Protein AF-0000000083319914 (afdb_homodimer)

Secondary structure (DSSP, 8-state):
---EES-TT--TT---SSGGGS-EEEEEPPSSSSEEEEEEE--STTTS--GGGTHHHHHHHHHTT-EEEEEE---TTS-TTHHHHHHHHHHHHHHHTHHHHTEEEEEEEEEEEHHHHHHHHHHHHS-----TT-SSGGGGS----SEEEEES-----STTS--HHHHHHHH-TT--HHHHHHT-GGGS--TTSPPEEEEEETT-SSS-THHHHHHHHHHHHTT--EEEEEESS--S--TT-TT-TTGGGHHHHHHHHHHHTTS--/---EES-TT--TT---SSGGGS-EEEEEPPSSSSEEEEEEE--STTTS--GGGTHHHHHHHHHTT-EEEEEE---TTS-TTHHHHHHHHHHHHHHHTHHHHTEEEEEEEEEEEHHHHHHHHHHHHS-----TT-SSGGGGS----SEEEEES-----STTS--HHHHHHHH-TT--HHHHHHT-GGGG--TTSPPEEEEEETT-SSS-THHHHHHHHHHHHTT--EEEEEESS--S--TT-TT-TTGGGHHHHHHHHHHHTTS--

Radius of gyration: 25.41 Å; Cα contacts (8 Å, |Δi|>4): 1298; chains: 2; bounding box: 35×79×60 Å

InterPro domains:
  IPR029058 Alpha/Beta hydrolase fold [G3DSA:3.40.50.1820] (18-264)
  IPR029058 Alpha/Beta hydrolase fold [SSF53474] (29-259)
  IPR049492 BD-FAE-like domain [PF20434] (36-219)
  IPR050300 GDXG lipolytic enzyme [PTHR48081] (29-259)

Foldseek 3Di:
DDWAFLCPPFDPPQPDDDPLSTKTWDKDAADAAAAAEEEFFADDLLAAGDPLQFPVVQVLCVVQVYMYIYISFHGPVDAPPRRLVSLLSVLLVCLVCVRVRRHNNLRYAYEYFALGLLSRLCLLQVWDQFDCPDPPSSRNHTSHHQEYERELYQQACDPDQHLVSSNCRHQNPPRDPVVRRVSNSLVRDALSRHEYEYEEECPAPRGHCVRVVSNVVSCVVRVHHYHYYYHHDDYGDCNCVVVPPGRNCSSVVVSVVCVVSVNGD/DDWAFLDPPFAPPQPDDDPLSTKTWDKDAEDAAAAAEEEFFADDLLAAGDPLQFPVVQVLCVVQRYMYIYISFHGPVDAPPRRLVSLLSVLLVCLVCVRVRRHNNLRYAYEYFALGLLSRLCLLQVWDQFDCPDPPSSRNHTSHHQEYERELYQQACDPDQHLVSSNCRHQNPPRDPVVRRVSNSLVRDALSRHEYEYEEECPAPRGHCVRVVSNVVSCVVRVHHYHYYYHHDDYGDCNCVVVPPGRNCSSVVVSVVCVVSVNGD

Sequence (530 aa):
MNPVILWPEGAPNAAGTTEEDVPAIFPYLVSGENKAAVIVCPGGGYEFRADHEGEPIALWLNTLGISAFVIRYRVAPYRYPSALSDVQRAVRTVRERAAEFGVDPGRVGVLGFSAGGHLASTAGTLFDAGTPDAEDPIERQSSRPDLLMLCYPVITLSGPYTHDGSRIALLGADAAEAEIQALCSERNVTPETPPTFLWHTSEDGLVPVENSLLFASALGRSGVPFDLHVYALGGHGMGMAEGDEHVRNWTGQGASWLRLNGFADMNPVILWPEGAPNAAGTTEEDVPAIFPYLVSGENKAAVIVCPGGGYEFRADHEGEPIALWLNTLGISAFVIRYRVAPYRYPSALSDVQRAVRTVRERAAEFGVDPGRVGVLGFSAGGHLASTAGTLFDAGTPDAEDPIERQSSRPDLLMLCYPVITLSGPYTHDGSRIALLGADAAEAEIQALCSERNVTPETPPTFLWHTSEDGLVPVENSLLFASALGRSGVPFDLHVYALGGHGMGMAEGDEHVRNWTGQGASWLRLNGFAD

Solvent-accessible surface area (backbone atoms only — not comparable to full-atom values): 25959 Å² total; per-residue (Å²): 126,77,64,47,64,72,40,84,90,58,43,86,87,47,86,58,83,50,73,76,32,50,39,29,32,37,68,42,72,43,90,63,69,62,25,20,33,32,38,30,30,26,16,44,37,35,57,50,69,35,63,70,41,23,60,61,50,33,54,53,39,36,76,48,54,15,20,18,26,36,45,46,56,44,34,41,88,49,37,76,59,47,36,53,53,39,52,32,46,47,46,8,44,50,39,67,44,8,76,81,59,20,31,29,60,84,36,37,27,31,31,10,27,30,39,15,8,29,44,34,47,36,37,40,44,69,49,51,69,44,38,83,85,43,89,53,67,41,51,32,37,44,27,54,40,56,28,38,36,31,37,48,25,39,31,41,52,47,84,94,51,34,40,60,63,33,40,30,36,35,60,38,86,79,50,52,67,68,62,37,56,72,59,16,35,45,77,46,55,44,64,80,28,41,43,33,39,36,37,38,25,54,51,12,82,68,49,36,40,60,22,53,51,46,36,52,50,32,31,52,77,37,71,25,49,33,33,38,41,33,30,35,63,50,64,67,87,53,65,70,26,80,90,36,85,66,55,30,49,54,58,60,55,48,51,47,51,35,32,75,71,69,42,30,127,127,77,63,45,64,71,41,85,90,58,42,86,86,46,87,58,82,49,72,76,31,50,38,29,32,37,68,42,73,42,91,62,70,62,25,21,34,34,38,30,29,27,16,43,36,34,58,50,68,36,64,70,40,25,60,62,50,33,54,54,40,36,76,48,56,16,22,18,26,37,45,47,57,44,33,41,88,49,37,76,60,48,37,53,52,41,52,32,46,47,48,8,44,50,38,68,44,6,76,83,60,19,31,28,61,83,36,37,27,31,29,11,26,30,37,15,7,29,46,34,47,36,34,38,44,69,51,51,69,44,38,82,85,43,87,53,68,42,50,31,37,43,26,54,38,56,28,39,34,30,37,46,25,39,29,40,52,47,82,94,53,35,40,62,65,33,39,31,34,36,60,38,88,80,51,51,69,70,62,39,57,72,58,17,35,45,76,44,56,43,65,81,27,40,42,32,38,36,37,39,25,55,51,13,81,67,47,36,40,62,22,55,53,47,36,51,51,32,31,50,77,37,73,26,50,32,32,37,39,33,29,36,63,50,65,68,85,52,64,70,27,79,91,36,86,66,56,30,49,54,58,58,53,49,51,48,51,36,32,75,71,68,45,30,127

Structure (mmCIF, N/CA/C/O backbone):
data_AF-0000000083319914-model_v1
#
loop_
_entity.id
_entity.type
_entity.pdbx_description
1 polymer 'Alpha/beta hydrolase'
#
loop_
_atom_site.group_PDB
_atom_site.id
_atom_site.type_symbol
_atom_site.label_atom_id
_atom_site.label_alt_id
_atom_site.label_comp_id
_atom_site.label_asym_id
_atom_site.label_entity_id
_atom_site.label_seq_id
_atom_site.pdbx_PDB_ins_code
_atom_site.Cartn_x
_atom_site.Cartn_y
_atom_site.Cartn_z
_atom_site.occupancy
_atom_site.B_iso_or_equiv
_atom_site.auth_seq_id
_atom_site.auth_comp_id
_atom_site.auth_asym_id
_atom_site.auth_atom_id
_atom_site.pdbx_PDB_model_num
ATOM 1 N N . MET A 1 1 ? 10.562 34.281 -0.736 1 67.25 1 MET A N 1
ATOM 2 C CA . MET A 1 1 ? 9.148 34.25 -0.374 1 67.25 1 MET A CA 1
ATOM 3 C C . MET A 1 1 ? 8.953 34.688 1.073 1 67.25 1 MET A C 1
ATOM 5 O O . MET A 1 1 ? 9.711 34.281 1.957 1 67.25 1 MET A O 1
ATOM 9 N N . ASN A 1 2 ? 8.109 35.625 1.367 1 90.19 2 ASN A N 1
ATOM 10 C CA . ASN A 1 2 ? 7.918 36.125 2.723 1 90.19 2 ASN A CA 1
ATOM 11 C C . ASN A 1 2 ? 7.105 35.156 3.576 1 90.19 2 ASN A C 1
ATOM 13 O O . ASN A 1 2 ? 6.02 34.75 3.18 1 90.19 2 ASN A O 1
ATOM 17 N N . PRO A 1 3 ? 7.664 34.75 4.699 1 96.94 3 PRO A N 1
ATOM 18 C CA . PRO A 1 3 ? 6.949 33.781 5.559 1 96.94 3 PRO A CA 1
ATOM 19 C C . PRO A 1 3 ? 5.742 34.406 6.25 1 96.94 3 PRO A C 1
ATOM 21 O O . PRO A 1 3 ? 5.703 35.625 6.453 1 96.94 3 PRO A O 1
ATOM 24 N N . VAL A 1 4 ? 4.723 33.688 6.496 1 98.38 4 VAL A N 1
ATOM 25 C CA . VAL A 1 4 ? 3.619 34.031 7.383 1 98.38 4 VAL A CA 1
ATOM 26 C C . VAL A 1 4 ? 3.922 33.531 8.797 1 98.38 4 VAL A C 1
ATOM 28 O O . VAL A 1 4 ? 3.973 32.344 9.047 1 98.38 4 VAL A O 1
ATOM 31 N N . ILE A 1 5 ? 4.113 34.5 9.672 1 98.44 5 ILE A N 1
ATOM 32 C CA . ILE A 1 5 ? 4.387 34.156 11.062 1 98.44 5 ILE A CA 1
ATOM 33 C C . ILE A 1 5 ? 3.111 33.656 11.734 1 98.44 5 ILE A C 1
ATOM 35 O O . ILE A 1 5 ? 2.07 34.312 11.672 1 98.44 5 ILE A O 1
ATOM 39 N N . LEU A 1 6 ? 3.158 32.531 12.398 1 98.56 6 LEU A N 1
ATOM 40 C CA . LEU A 1 6 ? 1.955 31.891 12.914 1 98.56 6 LEU A CA 1
ATOM 41 C C . LEU A 1 6 ? 1.467 32.594 14.188 1 98.56 6 LEU A C 1
ATOM 43 O O . LEU A 1 6 ? 0.26 32.688 14.422 1 98.56 6 LEU A O 1
ATOM 47 N N . TRP A 1 7 ? 2.414 33.062 15.016 1 98.06 7 TRP A N 1
ATOM 48 C CA . TRP A 1 7 ? 2.123 33.844 16.203 1 98.06 7 TRP A CA 1
ATOM 49 C C . TRP A 1 7 ? 2.951 35.125 16.219 1 98.06 7 TRP A C 1
ATOM 51 O O . TRP A 1 7 ? 4.012 35.188 16.859 1 98.06 7 TRP A O 1
ATOM 61 N N . PRO A 1 8 ? 2.443 36.156 15.586 1 95.44 8 PRO A N 1
ATOM 62 C CA . PRO A 1 8 ? 3.197 37.406 15.523 1 95.44 8 PRO A CA 1
ATOM 63 C C . PRO A 1 8 ? 3.502 37.969 16.906 1 95.44 8 PRO A C 1
ATOM 65 O O . PRO A 1 8 ? 4.48 38.688 17.078 1 95.44 8 PRO A O 1
ATOM 68 N N . GLU A 1 9 ? 2.676 37.625 17.922 1 94.06 9 GLU A N 1
ATOM 69 C CA . GLU A 1 9 ? 2.854 38.156 19.266 1 94.06 9 GLU A CA 1
ATOM 70 C C . GLU A 1 9 ? 3.721 37.219 20.109 1 94.06 9 GLU A C 1
ATOM 72 O O . GLU A 1 9 ? 3.959 37.5 21.297 1 94.06 9 GLU A O 1
ATOM 77 N N . GLY A 1 10 ? 4.176 36.156 19.516 1 95.94 10 GLY A N 1
ATOM 78 C CA . GLY A 1 10 ? 4.949 35.156 20.25 1 95.94 10 GLY A CA 1
ATOM 79 C C . GLY A 1 10 ? 4.219 33.844 20.391 1 95.94 10 GLY A C 1
ATOM 80 O O . GLY A 1 10 ? 3.07 33.812 20.844 1 95.94 10 GLY A O 1
ATOM 81 N N . ALA A 1 11 ? 4.895 32.781 20.031 1 96.88 11 ALA A N 1
ATOM 82 C CA . ALA A 1 11 ? 4.285 31.469 20.078 1 96.88 11 ALA A CA 1
ATOM 83 C C . ALA A 1 11 ? 4.203 30.953 21.516 1 96.88 11 ALA A C 1
ATOM 85 O O . ALA A 1 11 ? 5.055 31.266 22.344 1 96.88 11 ALA A O 1
ATOM 86 N N . PRO A 1 12 ? 3.137 30.125 21.766 1 95.5 12 PRO A N 1
ATOM 87 C CA . PRO A 1 12 ? 3.088 29.484 23.078 1 95.5 12 PRO A CA 1
ATOM 88 C C . PRO A 1 12 ? 4.348 28.688 23.391 1 95.5 12 PRO A C 1
ATOM 90 O O . PRO A 1 12 ? 4.832 27.922 22.547 1 95.5 12 PRO A O 1
ATOM 93 N N . ASN A 1 13 ? 5.008 28.844 24.531 1 93.88 13 ASN A N 1
ATOM 94 C CA . ASN A 1 13 ? 6.156 28.094 25.031 1 93.88 13 ASN A CA 1
ATOM 95 C C . ASN A 1 13 ? 7.438 28.484 24.312 1 93.88 13 ASN A C 1
ATOM 97 O O . ASN A 1 13 ? 8.422 27.75 24.328 1 93.88 13 ASN A O 1
ATOM 101 N N . ALA A 1 14 ? 7.367 29.594 23.594 1 96.19 14 ALA A N 1
ATOM 102 C CA . ALA A 1 14 ? 8.578 30.016 22.906 1 96.19 14 ALA A CA 1
ATOM 103 C C . ALA A 1 14 ? 9.711 30.266 23.906 1 96.19 14 ALA A C 1
ATOM 105 O O . ALA A 1 14 ? 9.516 30.922 24.922 1 96.19 14 ALA A O 1
ATOM 106 N N . ALA A 1 15 ? 10.875 29.766 23.609 1 95.69 15 ALA A N 1
ATOM 107 C CA . ALA A 1 15 ? 12.023 29.859 24.5 1 95.69 15 ALA A CA 1
ATOM 108 C C . ALA A 1 15 ? 12.922 31.031 24.109 1 95.69 15 ALA A C 1
ATOM 110 O O . ALA A 1 15 ? 13.906 31.312 24.797 1 95.69 15 ALA A O 1
ATOM 111 N N . GLY A 1 16 ? 12.641 31.703 23.016 1 95.75 16 GLY A N 1
ATOM 112 C CA . GLY A 1 16 ? 13.43 32.812 22.5 1 95.75 16 GLY A CA 1
ATOM 113 C C . GLY A 1 16 ? 12.773 33.5 21.312 1 95.75 16 GLY A C 1
ATOM 114 O O . GLY A 1 16 ? 11.547 33.5 21.188 1 95.75 16 GLY A O 1
ATOM 115 N N . THR A 1 17 ? 13.672 34.219 20.547 1 93.81 17 THR A N 1
ATOM 116 C CA . THR A 1 17 ? 13.125 35.031 19.469 1 93.81 17 THR A CA 1
ATOM 117 C C . THR A 1 17 ? 13.828 34.719 18.141 1 93.81 17 THR A C 1
ATOM 119 O O . THR A 1 17 ? 13.617 35.375 17.141 1 93.81 17 THR A O 1
ATOM 122 N N . THR A 1 18 ? 14.656 33.719 18.188 1 95.5 18 THR A N 1
ATOM 123 C CA . THR A 1 18 ? 15.312 33.312 16.953 1 95.5 18 THR A CA 1
ATOM 124 C C . THR A 1 18 ? 14.297 32.688 15.977 1 95.5 18 THR A C 1
ATOM 126 O O . THR A 1 18 ? 13.148 32.438 16.344 1 95.5 18 THR A O 1
ATOM 129 N N . GLU A 1 19 ? 14.734 32.469 14.797 1 94.62 19 GLU A N 1
ATOM 130 C CA . GLU A 1 19 ? 13.859 31.859 13.797 1 94.62 19 GLU A CA 1
ATOM 131 C C . GLU A 1 19 ? 13.289 30.531 14.289 1 94.62 19 GLU A C 1
ATOM 133 O O . GLU A 1 19 ? 12.148 30.188 13.984 1 94.62 19 GLU A O 1
ATOM 138 N N . GLU A 1 20 ? 14.109 29.766 15.039 1 95.81 20 GLU A N 1
ATOM 139 C CA . GLU A 1 20 ? 13.703 28.453 15.531 1 95.81 20 GLU A CA 1
ATOM 140 C C . GLU A 1 20 ? 12.625 28.562 16.609 1 95.81 20 GLU A C 1
ATOM 142 O O . GLU A 1 20 ? 11.984 27.578 16.953 1 95.81 20 GLU A O 1
ATOM 147 N N . ASP A 1 21 ? 12.461 29.797 17.125 1 97.62 21 ASP A N 1
ATOM 148 C CA . ASP A 1 21 ? 11.461 30.047 18.156 1 97.62 21 ASP A CA 1
ATOM 149 C C . ASP A 1 21 ? 10.18 30.609 17.562 1 97.62 21 ASP A C 1
ATOM 151 O O . ASP A 1 21 ? 9.18 30.797 18.266 1 97.62 21 ASP A O 1
ATOM 155 N N . VAL A 1 22 ? 10.219 30.906 16.281 1 98 22 VAL A N 1
ATOM 156 C CA . VAL A 1 22 ? 9.133 31.609 15.609 1 98 22 VAL A CA 1
ATOM 157 C C . VAL A 1 22 ? 8.57 30.734 14.484 1 98 22 VAL A C 1
ATOM 159 O O . VAL A 1 22 ? 9.008 30.828 13.336 1 98 22 VAL A O 1
ATOM 162 N N . PRO A 1 23 ? 7.578 29.859 14.805 1 98.62 23 PRO A N 1
ATOM 163 C CA . PRO A 1 23 ? 6.98 29.031 13.75 1 98.62 23 PRO A CA 1
ATOM 164 C C . PRO A 1 23 ? 6.309 29.859 12.664 1 98.62 23 PRO A C 1
ATOM 166 O O . PRO A 1 23 ? 5.719 30.906 12.945 1 98.62 23 PRO A O 1
ATOM 169 N N . ALA A 1 24 ? 6.441 29.438 11.453 1 98.81 24 ALA A N 1
ATOM 170 C CA . ALA A 1 24 ? 5.961 30.172 10.289 1 98.81 24 ALA A CA 1
ATOM 171 C C . ALA A 1 24 ? 5.613 29.219 9.148 1 98.81 24 ALA A C 1
ATOM 173 O O . ALA A 1 24 ? 6 28.047 9.172 1 98.81 24 ALA A O 1
ATOM 174 N N . ILE A 1 25 ? 4.836 29.703 8.219 1 98.88 25 ILE A N 1
ATOM 175 C CA . ILE A 1 25 ? 4.59 28.969 6.98 1 98.88 25 ILE A CA 1
ATOM 176 C C . ILE A 1 25 ? 5.062 29.797 5.789 1 98.88 25 ILE A C 1
ATOM 178 O O . ILE A 1 25 ? 4.938 31.031 5.785 1 98.88 25 ILE A O 1
ATOM 182 N N . PHE A 1 26 ? 5.656 29.109 4.855 1 98.88 26 PHE A N 1
ATOM 183 C CA . PHE A 1 26 ? 6.16 29.719 3.623 1 98.88 26 PHE A CA 1
ATOM 184 C C . PHE A 1 26 ? 5.246 29.375 2.449 1 98.88 26 PHE A C 1
ATOM 186 O O . PHE A 1 26 ? 5.168 28.219 2.023 1 98.88 26 PHE A O 1
ATOM 193 N N . PRO A 1 27 ? 4.617 30.438 1.843 1 98.75 27 PRO A N 1
ATOM 194 C CA . PRO A 1 27 ? 3.58 30.188 0.837 1 98.75 27 PRO A CA 1
ATOM 195 C C . PRO A 1 27 ? 4.156 29.938 -0.556 1 98.75 27 PRO A C 1
ATOM 197 O O . PRO A 1 27 ? 5.062 30.656 -0.987 1 98.75 27 PRO A O 1
ATOM 200 N N . TYR A 1 28 ? 3.734 28.891 -1.205 1 98.75 28 TYR A N 1
ATOM 201 C CA . TYR A 1 28 ? 3.84 28.594 -2.627 1 98.75 28 TYR A CA 1
ATOM 202 C C . TYR A 1 28 ? 2.465 28.562 -3.285 1 98.75 28 TYR A C 1
ATOM 204 O O . TYR A 1 28 ? 1.859 27.5 -3.434 1 98.75 28 TYR A O 1
ATOM 212 N N . LEU A 1 29 ? 2.078 29.75 -3.688 1 98.5 29 LEU A N 1
ATOM 213 C CA . LEU A 1 29 ? 0.687 29.922 -4.086 1 98.5 29 LEU A CA 1
ATOM 214 C C . LEU A 1 29 ? 0.522 29.734 -5.59 1 98.5 29 LEU A C 1
ATOM 216 O O . LEU A 1 29 ? 1.382 30.156 -6.367 1 98.5 29 LEU A O 1
ATOM 220 N N . VAL A 1 30 ? -0.529 29.094 -5.977 1 98.25 30 VAL A N 1
ATOM 221 C CA . VAL A 1 30 ? -0.917 29.031 -7.383 1 98.25 30 VAL A CA 1
ATOM 222 C C . VAL A 1 30 ? -1.977 30.094 -7.672 1 98.25 30 VAL A C 1
ATOM 224 O O . VAL A 1 30 ? -2.715 30.5 -6.773 1 98.25 30 VAL A O 1
ATOM 227 N N . SER A 1 31 ? -2.004 30.516 -8.883 1 97 31 SER A N 1
ATOM 228 C CA . SER A 1 31 ? -2.971 31.531 -9.289 1 97 31 SER A CA 1
ATOM 229 C C . SER A 1 31 ? -4.391 30.969 -9.297 1 97 31 SER A C 1
ATOM 231 O O . SER A 1 31 ? -4.59 29.781 -9.562 1 97 31 SER A O 1
ATOM 233 N N . GLY A 1 32 ? -5.336 31.844 -8.953 1 96 32 GLY A N 1
ATOM 234 C CA . GLY A 1 32 ? -6.738 31.453 -8.969 1 96 32 GLY A CA 1
ATOM 235 C C . GLY A 1 32 ? -7.414 31.609 -7.621 1 96 32 GLY A C 1
ATOM 236 O O . GLY A 1 32 ? -6.789 32.062 -6.652 1 96 32 GLY A O 1
ATOM 237 N N . GLU A 1 33 ? -8.719 31.312 -7.664 1 96.88 33 GLU A N 1
ATOM 238 C CA . GLU A 1 33 ? -9.531 31.359 -6.449 1 96.88 33 GLU A CA 1
ATOM 239 C C . GLU A 1 33 ? -10.016 29.969 -6.047 1 96.88 33 GLU A C 1
ATOM 241 O O . GLU A 1 33 ? -10.133 29.078 -6.891 1 96.88 33 GLU A O 1
ATOM 246 N N . ASN A 1 34 ? -10.227 29.781 -4.77 1 97.69 34 ASN A N 1
ATOM 247 C CA . ASN A 1 34 ? -10.797 28.562 -4.215 1 97.69 34 ASN A CA 1
ATOM 248 C C . ASN A 1 34 ? -9.938 27.344 -4.531 1 97.69 34 ASN A C 1
ATOM 250 O O . ASN A 1 34 ? -10.469 26.281 -4.84 1 97.69 34 ASN A O 1
ATOM 254 N N . LYS A 1 35 ? -8.641 27.578 -4.586 1 98.56 35 LYS A N 1
ATOM 255 C CA . LYS A 1 35 ? -7.707 26.484 -4.805 1 98.56 35 LYS A CA 1
ATOM 256 C C . LYS A 1 35 ? -7.52 25.656 -3.533 1 98.56 35 LYS A C 1
ATOM 258 O O . LYS A 1 35 ? -7.699 26.172 -2.426 1 98.56 35 LYS A O 1
ATOM 263 N N . ALA A 1 36 ? -7.262 24.375 -3.701 1 98.88 36 ALA A N 1
ATOM 264 C CA . ALA A 1 36 ? -6.863 23.562 -2.551 1 98.88 36 ALA A CA 1
ATOM 265 C C . ALA A 1 36 ? -5.492 24 -2.031 1 98.88 36 ALA A C 1
ATOM 267 O O . ALA A 1 36 ? -4.727 24.641 -2.742 1 98.88 36 ALA A O 1
ATOM 268 N N . ALA A 1 37 ? -5.172 23.656 -0.802 1 98.88 37 ALA A N 1
ATOM 269 C CA . ALA A 1 37 ? -3.881 23.953 -0.18 1 98.88 37 ALA A CA 1
ATOM 270 C C . ALA A 1 37 ? -3.398 22.781 0.663 1 98.88 37 ALA A C 1
ATOM 272 O O . ALA A 1 37 ? -4.207 22.047 1.237 1 98.88 37 ALA A O 1
ATOM 273 N N . VAL A 1 38 ? -2.121 22.625 0.697 1 98.94 38 VAL A N 1
ATOM 274 C CA . VAL A 1 38 ? -1.521 21.578 1.53 1 98.94 38 VAL A CA 1
ATOM 275 C C . VAL A 1 38 ? -0.389 22.188 2.363 1 98.94 38 VAL A C 1
ATOM 277 O O . VAL A 1 38 ? 0.468 22.891 1.837 1 98.94 38 VAL A O 1
ATOM 280 N N . ILE A 1 39 ? -0.445 22 3.658 1 99 39 ILE A N 1
ATOM 281 C CA . ILE A 1 39 ? 0.672 22.328 4.539 1 99 39 ILE A CA 1
ATOM 282 C C . ILE A 1 39 ? 1.69 21.188 4.52 1 99 39 ILE A C 1
ATOM 284 O O . ILE A 1 39 ? 1.338 20.031 4.742 1 99 39 ILE A O 1
ATOM 288 N N . VAL A 1 40 ? 2.943 21.5 4.227 1 99 40 VAL A N 1
ATOM 289 C CA . VAL A 1 40 ? 4 20.516 4.059 1 99 40 VAL A CA 1
ATOM 290 C C . VAL A 1 40 ? 4.895 20.484 5.293 1 99 40 VAL A C 1
ATOM 292 O O . VAL A 1 40 ? 5.496 21.516 5.648 1 99 40 VAL A O 1
ATOM 295 N N . CYS A 1 41 ? 4.992 19.297 5.934 1 98.94 41 CYS A N 1
ATOM 296 C CA . CYS A 1 41 ? 5.805 19.078 7.121 1 98.94 41 CYS A CA 1
ATOM 297 C C . CYS A 1 41 ? 7.043 18.25 6.797 1 98.94 41 CYS A C 1
ATOM 299 O O . CYS A 1 41 ? 6.996 17.016 6.832 1 98.94 41 CYS A O 1
ATOM 301 N N . PRO A 1 42 ? 8.211 18.953 6.566 1 98.88 42 PRO A N 1
ATOM 302 C CA . PRO A 1 42 ? 9.43 18.188 6.316 1 98.88 42 PRO A CA 1
ATOM 303 C C . PRO A 1 42 ? 9.805 17.281 7.484 1 98.88 42 PRO A C 1
ATOM 305 O O . PRO A 1 42 ? 9.438 17.547 8.625 1 98.88 42 PRO A O 1
ATOM 308 N N . GLY A 1 43 ? 10.469 16.172 7.137 1 98.75 43 GLY A N 1
ATOM 309 C CA . GLY A 1 43 ? 10.992 15.305 8.18 1 98.75 43 GLY A CA 1
ATOM 310 C C . GLY A 1 43 ? 12.219 15.875 8.867 1 98.75 43 GLY A C 1
ATOM 311 O O . GLY A 1 43 ? 12.398 17.094 8.906 1 98.75 43 GLY A O 1
ATOM 312 N N . GLY A 1 44 ? 12.977 14.969 9.523 1 98.56 44 GLY A N 1
ATOM 313 C CA . GLY A 1 44 ? 14.18 15.391 10.227 1 98.56 44 GLY A CA 1
ATOM 314 C C . GLY A 1 44 ? 14.227 14.906 11.664 1 98.56 44 GLY A C 1
ATOM 315 O O . GLY A 1 44 ? 14.977 15.445 12.484 1 98.56 44 GLY A O 1
ATOM 316 N N . GLY A 1 45 ? 13.43 13.969 12 1 98.69 45 GLY A N 1
ATOM 317 C CA . GLY A 1 45 ? 13.5 13.281 13.273 1 98.69 45 GLY A CA 1
ATOM 318 C C . GLY A 1 45 ? 13.125 14.156 14.453 1 98.69 45 GLY A C 1
ATOM 319 O O . GLY A 1 45 ? 13.555 13.914 15.578 1 98.69 45 GLY A O 1
ATOM 320 N N . TYR A 1 46 ? 12.445 15.32 14.188 1 98.75 46 TYR A N 1
ATOM 321 C CA . TYR A 1 46 ? 12.102 16.328 15.18 1 98.75 46 TYR A CA 1
ATOM 322 C C . TYR A 1 46 ? 13.352 17.047 15.688 1 98.75 46 TYR A C 1
ATOM 324 O O . TYR A 1 46 ? 13.32 17.719 16.719 1 98.75 46 TYR A O 1
ATOM 332 N N . GLU A 1 47 ? 14.461 16.875 14.977 1 98.69 47 GLU A N 1
ATOM 333 C CA . GLU A 1 47 ? 15.711 17.531 15.352 1 98.69 47 GLU A CA 1
ATOM 334 C C . GLU A 1 47 ? 16.047 18.656 14.375 1 98.69 47 GLU A C 1
ATOM 336 O O . GLU A 1 47 ? 16.719 19.625 14.75 1 98.69 47 GLU A O 1
ATOM 341 N N . PHE A 1 48 ? 15.711 18.5 13.234 1 98.31 48 PHE A N 1
ATOM 342 C CA . PHE A 1 48 ? 15.828 19.516 12.188 1 98.31 48 PHE A CA 1
ATOM 343 C C . PHE A 1 48 ? 14.719 19.328 11.148 1 98.31 48 PHE A C 1
ATOM 345 O O . PHE A 1 48 ? 13.797 18.547 11.352 1 98.31 48 PHE A O 1
ATOM 352 N N . ARG A 1 49 ? 14.703 20.094 10.094 1 98.5 49 ARG A N 1
ATOM 353 C CA . ARG A 1 49 ? 13.758 20 8.992 1 98.5 49 ARG A CA 1
ATOM 354 C C . ARG A 1 49 ? 14.477 19.703 7.68 1 98.5 49 ARG A C 1
ATOM 356 O O . ARG A 1 49 ? 15.336 20.484 7.254 1 98.5 49 ARG A O 1
ATOM 363 N N . ALA A 1 50 ? 14.125 18.578 7.086 1 98.38 50 ALA A N 1
ATOM 364 C CA . ALA A 1 50 ? 14.805 18.141 5.875 1 98.38 50 ALA A CA 1
ATOM 365 C C . ALA A 1 50 ? 14.383 18.984 4.672 1 98.38 50 ALA A C 1
ATOM 367 O O . ALA A 1 50 ? 13.281 18.812 4.145 1 98.38 50 ALA A O 1
ATOM 368 N N . ASP A 1 51 ? 15.273 19.766 4.145 1 97.31 51 ASP A N 1
ATOM 369 C CA . ASP A 1 51 ? 14.969 20.75 3.111 1 97.31 51 ASP A CA 1
ATOM 370 C C . ASP A 1 51 ? 14.43 20.078 1.853 1 97.31 51 ASP A C 1
ATOM 372 O O . ASP A 1 51 ? 13.539 20.609 1.187 1 97.31 51 ASP A O 1
ATOM 376 N N . HIS A 1 52 ? 14.977 18.906 1.502 1 97.88 52 HIS A N 1
ATOM 377 C CA . HIS A 1 52 ? 14.578 18.234 0.267 1 97.88 52 HIS A CA 1
ATOM 378 C C . HIS A 1 52 ? 13.148 17.719 0.362 1 97.88 52 HIS A C 1
ATOM 380 O O . HIS A 1 52 ? 12.562 17.312 -0.645 1 97.88 52 HIS A O 1
ATOM 386 N N . GLU A 1 53 ? 12.523 17.781 1.551 1 98.69 53 GLU A N 1
ATOM 387 C CA . GLU A 1 53 ? 11.156 17.344 1.785 1 98.69 53 GLU A CA 1
ATOM 388 C C . GLU A 1 53 ? 10.211 18.516 1.959 1 98.69 53 GLU A C 1
ATOM 390 O O . GLU A 1 53 ? 9.062 18.344 2.373 1 98.69 53 GLU A O 1
ATOM 395 N N . GLY A 1 54 ? 10.695 19.75 1.716 1 98.56 54 GLY A N 1
ATOM 396 C CA . GLY A 1 54 ? 9.898 20.953 1.815 1 98.56 54 GLY A CA 1
ATOM 397 C C . GLY A 1 54 ? 9.57 21.562 0.467 1 98.56 54 GLY A C 1
ATOM 398 O O . GLY A 1 54 ? 8.555 21.234 -0.141 1 98.56 54 GLY A O 1
ATOM 399 N N . GLU A 1 55 ? 10.469 22.375 -0.057 1 98.44 55 GLU A N 1
ATOM 400 C CA . GLU A 1 55 ? 10.211 23.156 -1.259 1 98.44 55 GLU A CA 1
ATOM 401 C C . GLU A 1 55 ? 9.945 22.266 -2.463 1 98.44 55 GLU A C 1
ATOM 403 O O . GLU A 1 55 ? 9.016 22.516 -3.234 1 98.44 55 GLU A O 1
ATOM 408 N N . PRO A 1 56 ? 10.734 21.188 -2.723 1 98.75 56 PRO A N 1
ATOM 409 C CA . PRO A 1 56 ? 10.453 20.359 -3.891 1 98.75 56 PRO A CA 1
ATOM 410 C C . PRO A 1 56 ? 9.039 19.781 -3.867 1 98.75 56 PRO A C 1
ATOM 412 O O . PRO A 1 56 ? 8.406 19.625 -4.918 1 98.75 56 PRO A O 1
ATOM 415 N N . ILE A 1 57 ? 8.562 19.484 -2.701 1 98.88 57 ILE A N 1
ATOM 416 C CA . ILE A 1 57 ? 7.211 18.938 -2.559 1 98.88 57 ILE A CA 1
ATOM 417 C C . ILE A 1 57 ? 6.184 20.031 -2.855 1 98.88 57 ILE A C 1
ATOM 419 O O . ILE A 1 57 ? 5.191 19.781 -3.545 1 98.88 57 ILE A O 1
ATOM 423 N N . ALA A 1 58 ? 6.426 21.234 -2.312 1 98.81 58 ALA A N 1
ATOM 424 C CA . ALA A 1 58 ? 5.539 22.375 -2.57 1 98.81 58 ALA A CA 1
ATOM 425 C C . ALA A 1 58 ? 5.43 22.656 -4.066 1 98.81 58 ALA A C 1
ATOM 427 O O . ALA A 1 58 ? 4.328 22.859 -4.586 1 98.81 58 ALA A O 1
ATOM 428 N N . LEU A 1 59 ? 6.516 22.656 -4.727 1 98.81 59 LEU A N 1
ATOM 429 C CA . LEU A 1 59 ? 6.539 22.922 -6.16 1 98.81 59 LEU A CA 1
ATOM 430 C C . LEU A 1 59 ? 5.805 21.828 -6.934 1 98.81 59 LEU A C 1
ATOM 432 O O . LEU A 1 59 ? 5.109 22.125 -7.91 1 98.81 59 LEU A O 1
ATOM 436 N N . TRP A 1 60 ? 5.988 20.562 -6.535 1 98.81 60 TRP A N 1
ATOM 437 C CA . TRP A 1 60 ? 5.23 19.469 -7.145 1 98.81 60 TRP A CA 1
ATOM 438 C C . TRP A 1 60 ? 3.732 19.688 -6.969 1 98.81 60 TRP A C 1
ATOM 440 O O . TRP A 1 60 ? 2.963 19.562 -7.926 1 98.81 60 TRP A O 1
ATOM 450 N N . LEU A 1 61 ? 3.289 20.031 -5.785 1 98.88 61 LEU A N 1
ATOM 451 C CA . LEU A 1 61 ? 1.878 20.312 -5.543 1 98.88 61 LEU A CA 1
ATOM 452 C C . LEU A 1 61 ? 1.384 21.438 -6.434 1 98.88 61 LEU A C 1
ATOM 454 O O . LEU A 1 61 ? 0.265 21.391 -6.949 1 98.88 61 LEU A O 1
ATOM 458 N N . ASN A 1 62 ? 2.248 22.469 -6.641 1 98.81 62 ASN A N 1
ATOM 459 C CA . ASN A 1 62 ? 1.882 23.578 -7.516 1 98.81 62 ASN A CA 1
ATOM 460 C C . ASN A 1 62 ? 1.606 23.094 -8.938 1 98.81 62 ASN A C 1
ATOM 462 O O . ASN A 1 62 ? 0.718 23.625 -9.617 1 98.81 62 ASN A O 1
ATOM 466 N N . THR A 1 63 ? 2.344 22.078 -9.438 1 98.62 63 THR A N 1
ATOM 467 C CA . THR A 1 63 ? 2.125 21.562 -10.781 1 98.62 63 THR A CA 1
ATOM 468 C C . THR A 1 63 ? 0.737 20.953 -10.906 1 98.62 63 THR A C 1
ATOM 470 O O . THR A 1 63 ? 0.218 20.781 -12.008 1 98.62 63 THR A O 1
ATOM 473 N N . LEU A 1 64 ? 0.11 20.625 -9.797 1 98.62 64 LEU A N 1
ATOM 474 C CA . LEU A 1 64 ? -1.21 20.016 -9.781 1 98.62 64 LEU A CA 1
ATOM 475 C C . LEU A 1 64 ? -2.299 21.062 -9.562 1 98.62 64 LEU A C 1
ATOM 477 O O . LEU A 1 64 ? -3.475 20.719 -9.414 1 98.62 64 LEU A O 1
ATOM 481 N N . GLY A 1 65 ? -1.915 22.344 -9.43 1 98.62 65 GLY A N 1
ATOM 482 C CA . GLY A 1 65 ? -2.867 23.422 -9.188 1 98.62 65 GLY A CA 1
ATOM 483 C C . GLY A 1 65 ? -3.227 23.562 -7.719 1 98.62 65 GLY A C 1
ATOM 484 O O . GLY A 1 65 ? -4.285 24.109 -7.387 1 98.62 65 GLY A O 1
ATOM 485 N N . ILE A 1 66 ? -2.416 23.062 -6.855 1 98.88 66 ILE A N 1
ATOM 486 C CA . ILE A 1 66 ? -2.645 23.109 -5.414 1 98.88 66 ILE A CA 1
ATOM 487 C C . ILE A 1 66 ? -1.658 24.078 -4.762 1 98.88 66 ILE A C 1
ATOM 489 O O . ILE A 1 66 ? -0.449 23.984 -4.988 1 98.88 66 ILE A O 1
ATOM 493 N N . SER A 1 67 ? -2.107 25.062 -4.02 1 98.88 67 SER A N 1
ATOM 494 C CA . SER A 1 67 ? -1.213 25.891 -3.221 1 98.88 67 SER A CA 1
ATOM 495 C C . SER A 1 67 ? -0.58 25.094 -2.088 1 98.88 67 SER A C 1
ATOM 497 O O . SER A 1 67 ? -1.156 24.109 -1.62 1 98.88 67 SER A O 1
ATOM 499 N N . ALA A 1 68 ? 0.587 25.516 -1.712 1 98.94 68 ALA A N 1
ATOM 500 C CA . ALA A 1 68 ? 1.302 24.812 -0.653 1 98.94 68 ALA A CA 1
ATOM 501 C C . ALA A 1 68 ? 1.912 25.797 0.346 1 98.94 68 ALA A C 1
ATOM 503 O O . ALA A 1 68 ? 2.186 26.938 0.007 1 98.94 68 ALA A O 1
ATOM 504 N N . PHE A 1 69 ? 2.066 25.359 1.564 1 98.94 69 PHE A N 1
ATOM 505 C CA . PHE A 1 69 ? 2.738 26.094 2.635 1 98.94 69 PHE A CA 1
ATOM 506 C C . PHE A 1 69 ? 3.752 25.203 3.342 1 98.94 69 PHE A C 1
ATOM 508 O O . PHE A 1 69 ? 3.375 24.266 4.051 1 98.94 69 PHE A O 1
ATOM 515 N N . VAL A 1 70 ? 5.02 25.469 3.131 1 98.94 70 VAL A N 1
ATOM 516 C CA . VAL A 1 70 ? 6.031 24.719 3.875 1 98.94 70 VAL A CA 1
ATOM 517 C C . VAL A 1 70 ? 6.156 25.297 5.285 1 98.94 70 VAL A C 1
ATOM 519 O O . VAL A 1 70 ? 6.363 26.5 5.461 1 98.94 70 VAL A O 1
ATOM 522 N N . ILE A 1 71 ? 6.078 24.438 6.262 1 98.94 71 ILE A N 1
ATOM 523 C CA . ILE A 1 71 ? 6.023 24.953 7.625 1 98.94 71 ILE A CA 1
ATOM 524 C C . ILE A 1 71 ? 7.406 24.859 8.266 1 98.94 71 ILE A C 1
ATOM 526 O O . ILE A 1 71 ? 8.125 23.875 8.062 1 98.94 71 ILE A O 1
ATOM 530 N N . ARG A 1 72 ? 7.758 25.844 8.945 1 98.75 72 ARG A N 1
ATOM 531 C CA . ARG A 1 72 ? 8.836 25.812 9.938 1 98.75 72 ARG A CA 1
ATOM 532 C C . ARG A 1 72 ? 8.281 25.531 11.336 1 98.75 72 ARG A C 1
ATOM 534 O O . ARG A 1 72 ? 8.07 26.469 12.117 1 98.75 72 ARG A O 1
ATOM 541 N N . TYR A 1 73 ? 8 24.266 11.586 1 98.81 73 TYR A N 1
ATOM 542 C CA . TYR A 1 73 ? 7.535 23.906 12.914 1 98.81 73 TYR A CA 1
ATOM 543 C C . TYR A 1 73 ? 8.703 23.781 13.883 1 98.81 73 TYR A C 1
ATOM 545 O O . TYR A 1 73 ? 9.852 23.594 13.461 1 98.81 73 TYR A O 1
ATOM 553 N N . ARG A 1 74 ? 8.461 23.984 15.125 1 98.69 74 ARG A N 1
ATOM 554 C CA . ARG A 1 74 ? 9.523 23.938 16.125 1 98.69 74 ARG A CA 1
ATOM 555 C C . ARG A 1 74 ? 9.992 22.5 16.359 1 98.69 74 ARG A C 1
ATOM 557 O O . ARG A 1 74 ? 9.172 21.578 16.453 1 98.69 74 ARG A O 1
ATOM 564 N N . VAL A 1 75 ? 11.234 22.297 16.406 1 98.5 75 VAL A N 1
ATOM 565 C CA . VAL A 1 75 ? 11.859 21 16.656 1 98.5 75 VAL A CA 1
ATOM 566 C C . VAL A 1 75 ? 12.719 21.062 17.906 1 98.5 75 VAL A C 1
ATOM 568 O O . VAL A 1 75 ? 12.742 22.094 18.594 1 98.5 75 VAL A O 1
ATOM 571 N N . ALA A 1 76 ? 13.352 19.938 18.281 1 97.88 76 ALA A N 1
ATOM 572 C CA . ALA A 1 76 ? 14.203 19.891 19.469 1 97.88 76 ALA A CA 1
ATOM 573 C C . ALA A 1 76 ? 15.07 21.141 19.562 1 97.88 76 ALA A C 1
ATOM 575 O O . ALA A 1 76 ? 15.602 21.609 18.547 1 97.88 76 ALA A O 1
ATOM 576 N N . PRO A 1 77 ? 15.172 21.766 20.641 1 97.44 77 PRO A N 1
ATOM 577 C CA . PRO A 1 77 ? 14.891 21.203 21.969 1 97.44 77 PRO A CA 1
ATOM 578 C C . PRO A 1 77 ? 13.43 21.359 22.375 1 97.44 77 PRO A C 1
ATOM 580 O O . PRO A 1 77 ? 13.039 20.922 23.469 1 97.44 77 PRO A O 1
ATOM 583 N N . TYR A 1 78 ? 12.625 22.062 21.547 1 98.25 78 TYR A N 1
ATOM 584 C CA . TYR A 1 78 ? 11.195 22.047 21.844 1 98.25 78 TYR A CA 1
ATOM 585 C C . TYR A 1 78 ? 10.648 20.625 21.906 1 98.25 78 TYR A C 1
ATOM 587 O O . TYR A 1 78 ? 11.078 19.766 21.141 1 98.25 78 TYR A O 1
ATOM 595 N N . ARG A 1 79 ? 9.773 20.359 22.812 1 97.56 79 ARG A N 1
ATOM 596 C CA . ARG A 1 79 ? 9.117 19.062 22.969 1 97.56 79 ARG A CA 1
ATOM 597 C C . ARG A 1 79 ? 7.621 19.156 22.719 1 97.56 79 ARG A C 1
ATOM 599 O O . ARG A 1 79 ? 7.113 20.25 22.406 1 97.56 79 ARG A O 1
ATOM 606 N N . TYR A 1 80 ? 6.941 18.031 22.656 1 98.12 80 TYR A N 1
ATOM 607 C CA . TYR A 1 80 ? 5.484 18.031 22.625 1 98.12 80 TYR A CA 1
ATOM 608 C C . TYR A 1 80 ? 4.914 18.938 23.719 1 98.12 80 TYR A C 1
ATOM 610 O O . TYR A 1 80 ? 5.398 18.922 24.859 1 98.12 80 TYR A O 1
ATOM 618 N N . PRO A 1 81 ? 3.988 19.75 23.281 1 98.25 81 PRO A N 1
ATOM 619 C CA . PRO A 1 81 ? 3.15 19.703 22.078 1 98.25 81 PRO A CA 1
ATOM 620 C C . PRO A 1 81 ? 3.518 20.781 21.062 1 98.25 81 PRO A C 1
ATOM 622 O O . PRO A 1 81 ? 2.711 21.109 20.188 1 98.25 81 PRO A O 1
ATOM 625 N N . SER A 1 82 ? 4.672 21.359 21.109 1 98.56 82 SER A N 1
ATOM 626 C CA . SER A 1 82 ? 5.004 22.562 20.328 1 98.56 82 SER A CA 1
ATOM 627 C C . SER A 1 82 ? 4.793 22.328 18.844 1 98.56 82 SER A C 1
ATOM 629 O O . SER A 1 82 ? 4.086 23.094 18.188 1 98.56 82 SER A O 1
ATOM 631 N N . ALA A 1 83 ? 5.359 21.281 18.297 1 98.81 83 ALA A N 1
ATOM 632 C CA . ALA A 1 83 ? 5.242 21.016 16.875 1 98.81 83 ALA A CA 1
ATOM 633 C C . ALA A 1 83 ? 3.787 20.828 16.469 1 98.81 83 ALA A C 1
ATOM 635 O O . ALA A 1 83 ? 3.35 21.344 15.438 1 98.81 83 ALA A O 1
ATOM 636 N N . LEU A 1 84 ? 3.012 20.047 17.266 1 98.81 84 LEU A N 1
ATOM 637 C CA . LEU A 1 84 ? 1.6 19.828 16.969 1 98.81 84 LEU A CA 1
ATOM 638 C C . LEU A 1 84 ? 0.834 21.156 16.984 1 98.81 84 LEU A C 1
ATOM 640 O O . LEU A 1 84 ? 0.036 21.422 16.078 1 98.81 84 LEU A O 1
ATOM 644 N N . SER A 1 85 ? 1.091 21.953 18 1 98.62 85 SER A N 1
ATOM 645 C CA . SER A 1 85 ? 0.451 23.266 18.078 1 98.62 85 SER A CA 1
ATOM 646 C C . SER A 1 85 ? 0.752 24.094 16.828 1 98.62 85 SER A C 1
ATOM 648 O O . SER A 1 85 ? -0.109 24.844 16.344 1 98.62 85 SER A O 1
ATOM 650 N N . ASP A 1 86 ? 1.971 24 16.359 1 98.88 86 ASP A N 1
ATOM 651 C CA . ASP A 1 86 ? 2.383 24.766 15.188 1 98.88 86 ASP A CA 1
ATOM 652 C C . ASP A 1 86 ? 1.592 24.344 13.945 1 98.88 86 ASP A C 1
ATOM 654 O O . ASP A 1 86 ? 1.095 25.203 13.203 1 98.88 86 ASP A O 1
ATOM 658 N N . VAL A 1 87 ? 1.416 23.062 13.688 1 98.94 87 VAL A N 1
ATOM 659 C CA . VAL A 1 87 ? 0.713 22.609 12.5 1 98.94 87 VAL A CA 1
ATOM 660 C C . VAL A 1 87 ? -0.778 22.906 12.625 1 98.94 87 VAL A C 1
ATOM 662 O O . VAL A 1 87 ? -1.429 23.281 11.648 1 98.94 87 VAL A O 1
ATOM 665 N N . GLN A 1 88 ? -1.338 22.703 13.828 1 98.88 88 GLN A N 1
ATOM 666 C CA . GLN A 1 88 ? -2.74 23.047 14.039 1 98.88 88 GLN A CA 1
ATOM 667 C C . GLN A 1 88 ? -2.99 24.531 13.781 1 98.88 88 GLN A C 1
ATOM 669 O O . GLN A 1 88 ? -3.979 24.906 13.141 1 98.88 88 GLN A O 1
ATOM 674 N N . ARG A 1 89 ? -2.068 25.359 14.266 1 98.88 89 ARG A N 1
ATOM 675 C CA . ARG A 1 89 ? -2.143 26.797 14.023 1 98.88 89 ARG A CA 1
ATOM 676 C C . ARG A 1 89 ? -2.016 27.109 12.531 1 98.88 89 ARG A C 1
ATOM 678 O O . ARG A 1 89 ? -2.67 28.016 12.023 1 98.88 89 ARG A O 1
ATOM 685 N N . ALA A 1 90 ? -1.157 26.438 11.867 1 98.94 90 ALA A N 1
ATOM 686 C CA . ALA A 1 90 ? -0.982 26.641 10.43 1 98.94 90 ALA A CA 1
ATOM 687 C C . ALA A 1 90 ? -2.275 26.344 9.68 1 98.94 90 ALA A C 1
ATOM 689 O O . ALA A 1 90 ? -2.691 27.125 8.812 1 98.94 90 ALA A O 1
ATOM 690 N N . VAL A 1 91 ? -2.947 25.188 9.977 1 98.94 91 VAL A N 1
ATOM 691 C CA . VAL A 1 91 ? -4.211 24.828 9.352 1 98.94 91 VAL A CA 1
ATOM 692 C C . VAL A 1 91 ? -5.242 25.922 9.586 1 98.94 91 VAL A C 1
ATOM 694 O O . VAL A 1 91 ? -5.883 26.391 8.641 1 98.94 91 VAL A O 1
ATOM 697 N N . ARG A 1 92 ? -5.348 26.422 10.828 1 98.94 92 ARG A N 1
ATOM 698 C CA . ARG A 1 92 ? -6.297 27.469 11.18 1 98.94 92 ARG A CA 1
ATOM 699 C C . ARG A 1 92 ? -5.977 28.766 10.445 1 98.94 92 ARG A C 1
ATOM 701 O O . ARG A 1 92 ? -6.883 29.469 9.992 1 98.94 92 ARG A O 1
ATOM 708 N N . THR A 1 93 ? -4.699 29.094 10.398 1 98.94 93 THR A N 1
ATOM 709 C CA . THR A 1 93 ? -4.258 30.312 9.75 1 98.94 93 THR A CA 1
ATOM 710 C C . THR A 1 93 ? -4.629 30.312 8.273 1 98.94 93 THR A C 1
ATOM 712 O O . THR A 1 93 ? -5.172 31.297 7.758 1 98.94 93 THR A O 1
ATOM 715 N N . VAL A 1 94 ? -4.355 29.203 7.59 1 98.88 94 VAL A N 1
ATOM 716 C CA . VAL A 1 94 ? -4.66 29.094 6.164 1 98.88 94 VAL A CA 1
ATOM 717 C C . VAL A 1 94 ? -6.168 29.219 5.949 1 98.88 94 VAL A C 1
ATOM 719 O O . VAL A 1 94 ? -6.617 29.875 5.016 1 98.88 94 VAL A O 1
ATOM 722 N N . ARG A 1 95 ? -6.973 28.594 6.82 1 98.81 95 ARG A N 1
ATOM 723 C CA . ARG A 1 95 ? -8.422 28.672 6.723 1 98.81 95 ARG A CA 1
ATOM 724 C C . ARG A 1 95 ? -8.906 30.109 6.922 1 98.81 95 ARG A C 1
ATOM 726 O O . ARG A 1 95 ? -9.703 30.609 6.129 1 98.81 95 ARG A O 1
ATOM 733 N N . GLU A 1 96 ? -8.422 30.719 7.965 1 98.62 96 GLU A N 1
ATOM 734 C CA . GLU A 1 96 ? -8.875 32.062 8.32 1 98.62 96 GLU A CA 1
ATOM 735 C C . GLU A 1 96 ? -8.492 33.062 7.234 1 98.62 96 GLU A C 1
ATOM 737 O O . GLU A 1 96 ? -9.25 34 6.949 1 98.62 96 GLU A O 1
ATOM 742 N N . ARG A 1 97 ? -7.363 32.875 6.648 1 98.5 97 ARG A N 1
ATOM 743 C CA . ARG A 1 97 ? -6.852 33.844 5.656 1 98.5 97 ARG A CA 1
ATOM 744 C C . ARG A 1 97 ? -7.031 33.281 4.242 1 98.5 97 ARG A C 1
ATOM 746 O O . ARG A 1 97 ? -6.289 33.656 3.332 1 98.5 97 ARG A O 1
ATOM 753 N N . ALA A 1 98 ? -7.898 32.406 4.027 1 98.62 98 ALA A N 1
ATOM 754 C CA . ALA A 1 98 ? -8.102 31.672 2.775 1 98.62 98 ALA A CA 1
ATOM 755 C C . ALA A 1 98 ? -8.328 32.656 1.613 1 98.62 98 ALA A C 1
ATOM 757 O O . ALA A 1 98 ? -7.754 32.469 0.534 1 98.62 98 ALA A O 1
ATOM 758 N N . ALA A 1 99 ? -9.156 33.625 1.84 1 98.06 99 ALA A N 1
ATOM 759 C CA . ALA A 1 99 ? -9.453 34.594 0.775 1 98.06 99 ALA A CA 1
ATOM 760 C C . ALA A 1 99 ? -8.18 35.281 0.296 1 98.06 99 ALA A C 1
ATOM 762 O O . ALA A 1 99 ? -7.988 35.469 -0.906 1 98.06 99 ALA A O 1
ATOM 763 N N . GLU A 1 100 ? -7.355 35.625 1.268 1 97.62 100 GLU A N 1
ATOM 764 C CA . GLU A 1 100 ? -6.09 36.281 0.954 1 97.62 100 GLU A CA 1
ATOM 765 C C . GLU A 1 100 ? -5.195 35.406 0.104 1 97.62 100 GLU A C 1
ATOM 767 O O . GLU A 1 100 ? -4.484 35.875 -0.781 1 97.62 100 GLU A O 1
ATOM 772 N N . PHE A 1 101 ? -5.262 34.094 0.302 1 98.31 101 PHE A N 1
ATOM 773 C CA . PHE A 1 101 ? -4.348 33.156 -0.338 1 98.31 101 PHE A CA 1
ATOM 774 C C . PHE A 1 101 ? -4.965 32.594 -1.605 1 98.31 101 PHE A C 1
ATOM 776 O O . PHE A 1 101 ? -4.301 31.859 -2.346 1 98.31 101 PHE A O 1
ATOM 783 N N . GLY A 1 102 ? -6.234 32.844 -1.854 1 98.44 102 GLY A N 1
ATOM 784 C CA . GLY A 1 102 ? -6.918 32.188 -2.961 1 98.44 102 GLY A CA 1
ATOM 785 C C . GLY A 1 102 ? -7.219 30.719 -2.703 1 98.44 102 GLY A C 1
ATOM 786 O O . GLY A 1 102 ? -7.246 29.922 -3.635 1 98.44 102 GLY A O 1
ATOM 787 N N . VAL A 1 103 ? -7.418 30.438 -1.486 1 98.56 103 VAL A N 1
ATOM 788 C CA . VAL A 1 103 ? -7.586 29.062 -1.062 1 98.56 103 VAL A CA 1
ATOM 789 C C . VAL A 1 103 ? -9.039 28.812 -0.666 1 98.56 103 VAL A C 1
ATOM 791 O O . VAL A 1 103 ? -9.711 29.703 -0.147 1 98.56 103 VAL A O 1
ATOM 794 N N . ASP A 1 104 ? -9.586 27.641 -0.978 1 98.75 104 ASP A N 1
ATOM 795 C CA . ASP A 1 104 ? -10.836 27.141 -0.414 1 98.75 104 ASP A CA 1
ATOM 796 C C . ASP A 1 104 ? -10.633 26.656 1.017 1 98.75 104 ASP A C 1
ATOM 798 O O . ASP A 1 104 ? -9.93 25.672 1.245 1 98.75 104 ASP A O 1
ATOM 802 N N . PRO A 1 105 ? -11.234 27.281 2.029 1 98.62 105 PRO A N 1
ATOM 803 C CA . PRO A 1 105 ? -11 26.891 3.422 1 98.62 105 PRO A CA 1
ATOM 804 C C . PRO A 1 105 ? -11.492 25.469 3.725 1 98.62 105 PRO A C 1
ATOM 806 O O . PRO A 1 105 ? -11.172 24.922 4.781 1 98.62 105 PRO A O 1
ATOM 809 N N . GLY A 1 106 ? -12.297 24.828 2.867 1 98.44 106 GLY A N 1
ATOM 810 C CA . GLY A 1 106 ? -12.781 23.469 3.043 1 98.44 106 GLY A CA 1
ATOM 811 C C . GLY A 1 106 ? -11.898 22.438 2.367 1 98.44 106 GLY A C 1
ATOM 812 O O . GLY A 1 106 ? -12.234 21.25 2.342 1 98.44 106 GLY A O 1
ATOM 813 N N . ARG A 1 107 ? -10.781 22.891 1.756 1 98.75 107 ARG A N 1
ATOM 814 C CA . ARG A 1 107 ? -9.828 21.984 1.101 1 98.75 107 ARG A CA 1
ATOM 815 C C . ARG A 1 107 ? -8.398 22.281 1.535 1 98.75 107 ARG A C 1
ATOM 817 O O . ARG A 1 107 ? -7.547 22.594 0.703 1 98.75 107 ARG A O 1
ATOM 824 N N . VAL A 1 108 ? -8.109 22.125 2.82 1 98.94 108 VAL A N 1
ATOM 825 C CA . VAL A 1 108 ? -6.793 22.344 3.418 1 98.94 108 VAL A CA 1
ATOM 826 C C . VAL A 1 108 ? -6.254 21.016 3.957 1 98.94 108 VAL A C 1
ATOM 828 O O . VAL A 1 108 ? -6.801 20.453 4.918 1 98.94 108 VAL A O 1
ATOM 831 N N . GLY A 1 109 ? -5.234 20.484 3.322 1 98.94 109 GLY A N 1
ATOM 832 C CA . GLY A 1 109 ? -4.633 19.219 3.736 1 98.94 109 GLY A CA 1
ATOM 833 C C . GLY A 1 109 ? -3.299 19.406 4.434 1 98.94 109 GLY A C 1
ATOM 834 O O . GLY A 1 109 ? -2.781 20.516 4.523 1 98.94 109 GLY A O 1
ATOM 835 N N . VAL A 1 110 ? -2.783 18.328 4.992 1 99 110 VAL A N 1
ATOM 836 C CA . VAL A 1 110 ? -1.455 18.297 5.594 1 99 110 VAL A CA 1
ATOM 837 C C . VAL A 1 110 ? -0.672 17.109 5.035 1 99 110 VAL A C 1
ATOM 839 O O . VAL A 1 110 ? -1.207 16 4.922 1 99 110 VAL A O 1
ATOM 842 N N . LEU A 1 111 ? 0.505 17.328 4.609 1 98.94 111 LEU A N 1
ATOM 843 C CA . LEU A 1 111 ? 1.443 16.328 4.102 1 98.94 111 LEU A CA 1
ATOM 844 C C . LEU A 1 111 ? 2.723 16.312 4.934 1 98.94 111 LEU A C 1
ATOM 846 O O . LEU A 1 111 ? 3.258 17.375 5.273 1 98.94 111 LEU A O 1
ATOM 850 N N . GLY A 1 112 ? 3.207 15.141 5.312 1 98.94 112 GLY A N 1
ATOM 851 C CA . GLY A 1 112 ? 4.426 15.094 6.098 1 98.94 112 GLY A CA 1
ATOM 852 C C . GLY A 1 112 ? 5.297 13.891 5.777 1 98.94 112 GLY A C 1
ATOM 853 O O . GLY A 1 112 ? 4.793 12.852 5.34 1 98.94 112 GLY A O 1
ATOM 854 N N . PHE A 1 113 ? 6.629 14.047 5.996 1 98.94 113 PHE A N 1
ATOM 855 C CA . PHE A 1 113 ? 7.625 13.016 5.77 1 98.94 113 PHE A CA 1
ATOM 856 C C . PHE A 1 113 ? 8.25 12.562 7.086 1 98.94 113 PHE A C 1
ATOM 858 O O . PHE A 1 113 ? 8.555 13.391 7.949 1 98.94 113 PHE A O 1
ATOM 865 N N . SER A 1 114 ? 8.492 11.18 7.266 1 98.81 114 SER A N 1
ATOM 866 C CA . SER A 1 114 ? 9.234 10.664 8.414 1 98.81 114 SER A CA 1
ATOM 867 C C . SER A 1 114 ? 8.664 11.203 9.719 1 98.81 114 SER A C 1
ATOM 869 O O . SER A 1 114 ? 7.473 11.039 10 1 98.81 114 SER A O 1
ATOM 871 N N . ALA A 1 115 ? 9.453 12.016 10.516 1 98.88 115 ALA A N 1
ATOM 872 C CA . ALA A 1 115 ? 8.953 12.664 11.734 1 98.88 115 ALA A CA 1
ATOM 873 C C . ALA A 1 115 ? 7.871 13.688 11.406 1 98.88 115 ALA A C 1
ATOM 875 O O . ALA A 1 115 ? 6.93 13.875 12.18 1 98.88 115 ALA A O 1
ATOM 876 N N . GLY A 1 116 ? 8.008 14.359 10.258 1 98.94 116 GLY A N 1
ATOM 877 C CA . GLY A 1 116 ? 6.941 15.227 9.773 1 98.94 116 GLY A CA 1
ATOM 878 C C . GLY A 1 116 ? 5.664 14.477 9.453 1 98.94 116 GLY A C 1
ATOM 879 O O . GLY A 1 116 ? 4.57 15.031 9.547 1 98.94 116 GLY A O 1
ATOM 880 N N . GLY A 1 117 ? 5.82 13.203 9.016 1 98.94 117 GLY A N 1
ATOM 881 C CA . GLY A 1 117 ? 4.672 12.328 8.844 1 98.94 117 GLY A CA 1
ATOM 882 C C . GLY A 1 117 ? 3.975 12 10.148 1 98.94 117 GLY A C 1
ATOM 883 O O . GLY A 1 117 ? 2.746 11.914 10.195 1 98.94 117 GLY A O 1
ATOM 884 N N . HIS A 1 118 ? 4.75 11.789 11.188 1 98.94 118 HIS A N 1
ATOM 885 C CA . HIS A 1 118 ? 4.164 11.633 12.516 1 98.94 118 HIS A CA 1
ATOM 886 C C . HIS A 1 118 ? 3.354 12.859 12.906 1 98.94 118 HIS A C 1
ATOM 888 O O . HIS A 1 118 ? 2.229 12.742 13.398 1 98.94 118 HIS A O 1
ATOM 894 N N . LEU A 1 119 ? 3.967 13.984 12.695 1 98.94 119 LEU A N 1
ATOM 895 C CA . LEU A 1 119 ? 3.328 15.258 13.016 1 98.94 119 LEU A CA 1
ATOM 896 C C . LEU A 1 119 ? 2.018 15.406 12.25 1 98.94 119 LEU A C 1
ATOM 898 O O . LEU A 1 119 ? 0.989 15.75 12.836 1 98.94 119 LEU A O 1
ATOM 902 N N . ALA A 1 120 ? 2.035 15.133 10.953 1 98.94 120 ALA A N 1
ATOM 903 C CA . ALA A 1 120 ? 0.834 15.195 10.125 1 98.94 120 ALA A CA 1
ATOM 904 C C . ALA A 1 120 ? -0.232 14.227 10.625 1 98.94 120 ALA A C 1
ATOM 906 O O . ALA A 1 120 ? -1.405 14.586 10.734 1 98.94 120 ALA A O 1
ATOM 907 N N . SER A 1 121 ? 0.185 12.953 10.891 1 98.94 121 SER A N 1
ATOM 908 C CA . SER A 1 121 ? -0.776 11.961 11.375 1 98.94 121 SER A CA 1
ATOM 909 C C . SER A 1 121 ? -1.367 12.375 12.719 1 98.94 121 SER A C 1
ATOM 911 O O . SER A 1 121 ? -2.553 12.156 12.969 1 98.94 121 SER A O 1
ATOM 913 N N . THR A 1 122 ? -0.563 12.977 13.594 1 98.88 122 THR A N 1
ATOM 914 C CA . THR A 1 122 ? -1.051 13.453 14.883 1 98.88 122 THR A CA 1
ATOM 915 C C . THR A 1 122 ? -2.018 14.617 14.703 1 98.88 122 THR A C 1
ATOM 917 O O . THR A 1 122 ? -3.059 14.68 15.359 1 98.88 122 THR A O 1
ATOM 920 N N . ALA A 1 123 ? -1.688 15.531 13.789 1 98.88 123 ALA A N 1
ATOM 921 C CA . ALA A 1 123 ? -2.596 16.641 13.484 1 98.88 123 ALA A CA 1
ATOM 922 C C . ALA A 1 123 ? -3.939 16.109 12.984 1 98.88 123 ALA A C 1
ATOM 924 O O . ALA A 1 123 ? -4.98 16.719 13.234 1 98.88 123 ALA A O 1
ATOM 925 N N . GLY A 1 124 ? -3.932 15.016 12.273 1 98.88 124 GLY A N 1
ATOM 926 C CA . GLY A 1 124 ? -5.141 14.453 11.695 1 98.88 124 GLY A CA 1
ATOM 927 C C . GLY A 1 124 ? -5.918 13.586 12.672 1 98.88 124 GLY A C 1
ATOM 928 O O . GLY A 1 124 ? -7.047 13.188 12.391 1 98.88 124 GLY A O 1
ATOM 929 N N . THR A 1 125 ? -5.316 13.273 13.852 1 98.88 125 THR A N 1
ATOM 930 C CA . THR A 1 125 ? -6.008 12.398 14.789 1 98.88 125 THR A CA 1
ATOM 931 C C . THR A 1 125 ? -6.27 13.109 16.109 1 98.88 125 THR A C 1
ATOM 933 O O . THR A 1 125 ? -7.086 12.656 16.922 1 98.88 125 THR A O 1
ATOM 936 N N . LEU A 1 126 ? -5.539 14.18 16.406 1 98.75 126 LEU A N 1
ATOM 937 C CA . LEU A 1 126 ? -5.715 14.969 17.609 1 98.75 126 LEU A CA 1
ATOM 938 C C . LEU A 1 126 ? -6.152 16.391 17.281 1 98.75 126 LEU A C 1
ATOM 940 O O . LEU A 1 126 ? -5.625 17.359 17.844 1 98.75 126 LEU A O 1
ATOM 944 N N . PHE A 1 127 ? -7.117 16.531 16.453 1 98.75 127 PHE A N 1
ATOM 945 C CA . PHE A 1 127 ? -7.66 17.828 16.031 1 98.75 127 PHE A CA 1
ATOM 946 C C . PHE A 1 127 ? -8.852 18.219 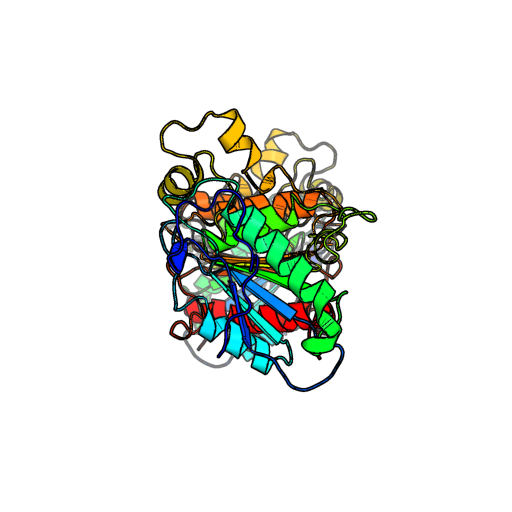16.891 1 98.75 127 PHE A C 1
ATOM 948 O O . PHE A 1 127 ? -9.328 17.422 17.703 1 98.75 127 PHE A O 1
ATOM 955 N N . ASP A 1 128 ? -9.297 19.484 16.75 1 98.38 128 ASP A N 1
ATOM 956 C CA . ASP A 1 128 ? -10.508 19.984 17.406 1 98.38 128 ASP A CA 1
ATOM 957 C C . ASP A 1 128 ? -11.258 20.953 16.5 1 98.38 128 ASP A C 1
ATOM 959 O O . ASP A 1 128 ? -10.758 21.328 15.43 1 98.38 128 ASP A O 1
ATOM 963 N N . ALA A 1 129 ? -12.445 21.359 16.875 1 98 129 ALA A N 1
ATOM 964 C CA . ALA A 1 129 ? -13.359 22.094 16.016 1 98 129 ALA A CA 1
ATOM 965 C C . ALA A 1 129 ? -13.109 23.609 16.125 1 98 129 ALA A C 1
ATOM 967 O O . ALA A 1 129 ? -13.727 24.391 15.406 1 98 129 ALA A O 1
ATOM 968 N N . GLY A 1 130 ? -12.164 24.016 16.844 1 98.06 130 GLY A N 1
ATOM 969 C CA . GLY A 1 130 ? -12 25.438 17.125 1 98.06 130 GLY A CA 1
ATOM 970 C C . GLY A 1 130 ? -12.883 25.922 18.266 1 98.06 130 GLY A C 1
ATOM 971 O O . GLY A 1 130 ? -13.672 25.141 18.812 1 98.06 130 GLY A O 1
ATOM 972 N N . THR A 1 131 ? -12.617 27.109 18.688 1 97.75 131 THR A N 1
ATOM 973 C CA . THR A 1 131 ? -13.383 27.766 19.75 1 97.75 131 THR A CA 1
ATOM 974 C C . THR A 1 131 ? -14.172 28.953 19.188 1 97.75 131 THR A C 1
ATOM 976 O O . THR A 1 131 ? -13.617 30.031 18.984 1 97.75 131 THR A O 1
ATOM 979 N N . PRO A 1 132 ? -15.484 28.812 18.984 1 96.31 132 PRO A N 1
ATOM 980 C CA . PRO A 1 132 ? -16.312 29.797 18.266 1 96.31 132 PRO A CA 1
ATOM 981 C C . PRO A 1 132 ? -16.203 31.203 18.859 1 96.31 132 PRO A C 1
ATOM 983 O O . PRO A 1 132 ? -16.188 32.188 18.125 1 96.31 132 PRO A O 1
ATOM 986 N N . ASP A 1 133 ? -16.016 31.391 20.172 1 96.81 133 ASP A N 1
ATOM 987 C CA . ASP A 1 133 ? -16.047 32.688 20.797 1 96.81 133 ASP A CA 1
ATOM 988 C C . ASP A 1 133 ? -14.641 33.156 21.172 1 96.81 133 ASP A C 1
ATOM 990 O O . ASP A 1 133 ? -14.469 34.062 22 1 96.81 133 ASP A O 1
ATOM 994 N N . ALA A 1 134 ? -13.695 32.531 20.453 1 97.62 134 ALA A N 1
ATOM 995 C CA . ALA A 1 134 ? -12.32 32.938 20.734 1 97.62 134 ALA A CA 1
ATOM 996 C C . ALA A 1 134 ? -12.062 34.375 20.281 1 97.62 134 ALA A C 1
ATOM 998 O O . ALA A 1 134 ? -12.578 34.812 19.25 1 97.62 134 ALA A O 1
ATOM 999 N N . GLU A 1 135 ? -11.25 35.156 21 1 97.12 135 GLU A N 1
ATOM 1000 C CA . GLU A 1 135 ? -10.875 36.5 20.625 1 97.12 135 GLU A CA 1
ATOM 1001 C C . GLU A 1 135 ? -10.094 36.531 19.312 1 97.12 135 GLU A C 1
ATOM 1003 O O . GLU A 1 135 ? -10.328 37.375 18.453 1 97.12 135 GLU A O 1
ATOM 1008 N N . ASP A 1 136 ? -9.148 35.656 19.234 1 96.94 136 ASP A N 1
ATOM 1009 C CA . ASP A 1 136 ? -8.383 35.469 18 1 96.94 136 ASP A CA 1
ATOM 1010 C C . ASP A 1 136 ? -9.195 34.688 16.953 1 96.94 136 ASP A C 1
ATOM 1012 O O . ASP A 1 136 ? -9.484 33.5 17.141 1 96.94 136 ASP A O 1
ATOM 1016 N N . PRO A 1 137 ? -9.555 35.344 15.844 1 97.69 137 PRO A N 1
ATOM 1017 C CA . PRO A 1 137 ? -10.375 34.656 14.844 1 97.69 137 PRO A CA 1
ATOM 1018 C C . PRO A 1 137 ? -9.742 33.375 14.328 1 97.69 137 PRO A C 1
ATOM 1020 O O . PRO A 1 137 ? -10.445 32.438 13.922 1 97.69 137 PRO A O 1
ATOM 1023 N N . ILE A 1 138 ? -8.43 33.281 14.336 1 98.38 138 ILE A N 1
ATOM 1024 C CA . ILE A 1 138 ? -7.738 32.062 13.875 1 98.38 138 ILE A CA 1
ATOM 1025 C C . ILE A 1 138 ? -8.125 30.875 14.758 1 98.38 138 ILE A C 1
ATOM 1027 O O . ILE A 1 138 ? -8.328 29.781 14.258 1 98.38 138 ILE A O 1
ATOM 1031 N N . GLU A 1 139 ? -8.312 31.062 16.016 1 98.12 139 GLU A N 1
ATOM 1032 C CA . GLU A 1 139 ? -8.617 30 16.969 1 98.12 139 GLU A CA 1
ATOM 1033 C C . GLU A 1 139 ? -10.062 29.547 16.844 1 98.12 139 GLU A C 1
ATOM 1035 O O . GLU A 1 139 ? -10.453 28.531 17.438 1 98.12 139 GLU A O 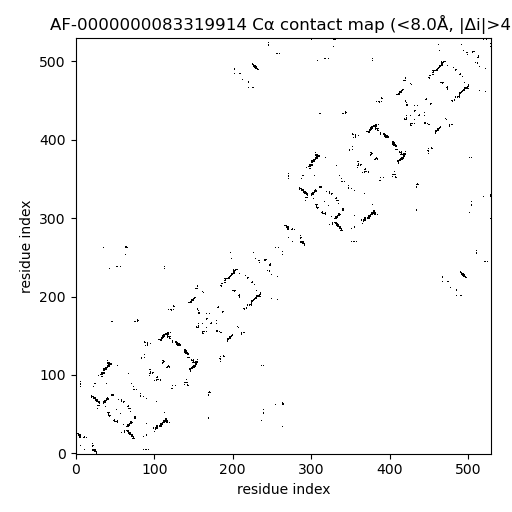1
ATOM 1040 N N . ARG A 1 140 ? -10.867 30.297 16.078 1 98.5 140 ARG A N 1
ATOM 1041 C CA . ARG A 1 140 ? -12.258 29.906 15.844 1 98.5 140 ARG A CA 1
ATOM 1042 C C . ARG A 1 140 ? -12.352 28.812 14.789 1 98.5 140 ARG A C 1
ATOM 1044 O O . ARG A 1 140 ? -13.375 28.141 14.672 1 98.5 140 ARG A O 1
ATOM 1051 N N . GLN A 1 141 ? -11.281 28.656 14.016 1 98.69 141 GLN A N 1
ATOM 1052 C CA . GLN A 1 141 ? -11.258 27.703 12.914 1 98.69 141 GLN A CA 1
ATOM 1053 C C . GLN A 1 141 ? -10.922 26.297 13.414 1 98.69 141 GLN A C 1
ATOM 1055 O O . GLN A 1 141 ? -10.141 26.141 14.352 1 98.69 141 GLN A O 1
ATOM 1060 N N . SER A 1 142 ? -11.531 25.281 12.805 1 98.81 142 SER A N 1
ATOM 1061 C CA . SER A 1 142 ? -11.172 23.891 13.062 1 98.81 142 SER A CA 1
ATOM 1062 C C . SER A 1 142 ? -9.711 23.625 12.719 1 98.81 142 SER A C 1
ATOM 1064 O O . SER A 1 142 ? -9.195 24.156 11.734 1 98.81 142 SER A O 1
ATOM 1066 N N . SER A 1 143 ? -9.008 22.797 13.508 1 98.88 143 SER A N 1
ATOM 1067 C CA . SER A 1 143 ? -7.637 22.391 13.211 1 98.88 143 SER A CA 1
ATOM 1068 C C . SER A 1 143 ? -7.605 21.078 12.414 1 98.88 143 SER A C 1
ATOM 1070 O O . SER A 1 143 ? -6.531 20.562 12.109 1 98.88 143 SER A O 1
ATOM 1072 N N . ARG A 1 144 ? -8.766 20.469 12.047 1 98.88 144 ARG A N 1
ATOM 1073 C CA . ARG A 1 144 ? -8.82 19.203 11.336 1 98.88 144 ARG A CA 1
ATOM 1074 C C . ARG A 1 144 ? -8.438 19.391 9.867 1 98.88 144 ARG A C 1
ATOM 1076 O O . ARG A 1 144 ? -9.109 20.109 9.133 1 98.88 144 ARG A O 1
ATOM 1083 N N . PRO A 1 145 ? -7.324 18.75 9.461 1 98.94 145 PRO A N 1
ATOM 1084 C CA . PRO A 1 145 ? -7.074 18.781 8.016 1 98.94 145 PRO A CA 1
ATOM 1085 C C . PRO A 1 145 ? -8.188 18.094 7.219 1 98.94 145 PRO A C 1
ATOM 1087 O O . PRO A 1 145 ? -8.883 17.219 7.742 1 98.94 145 PRO A O 1
ATOM 1090 N N . ASP A 1 146 ? -8.352 18.516 6.016 1 98.88 146 ASP A N 1
ATOM 1091 C CA . ASP A 1 146 ? -9.367 17.906 5.16 1 98.88 146 ASP A CA 1
ATOM 1092 C C . ASP A 1 146 ? -8.812 16.656 4.465 1 98.88 146 ASP A C 1
ATOM 1094 O O . ASP A 1 146 ? -9.578 15.852 3.934 1 98.88 146 ASP A O 1
ATOM 1098 N N . LEU A 1 147 ? -7.531 16.469 4.457 1 98.56 147 LEU A N 1
ATOM 1099 C CA . LEU A 1 147 ? -6.871 15.273 3.938 1 98.56 147 LEU A CA 1
ATOM 1100 C C . LEU A 1 147 ? -5.465 15.141 4.512 1 98.56 147 LEU A C 1
ATOM 1102 O O . LEU A 1 147 ? -4.859 16.125 4.922 1 98.56 147 LEU A O 1
ATOM 1106 N N . LEU A 1 148 ? -4.961 13.898 4.547 1 98.94 148 LEU A N 1
ATOM 1107 C CA . LEU A 1 148 ? -3.594 13.633 4.984 1 98.94 148 LEU A CA 1
ATOM 1108 C C . LEU A 1 148 ? -2.793 12.953 3.879 1 98.94 148 LEU A C 1
ATOM 1110 O O . LEU A 1 148 ? -3.32 12.094 3.162 1 98.94 148 LEU A O 1
ATOM 1114 N N . MET A 1 149 ? -1.572 13.344 3.705 1 98.94 149 MET A N 1
ATOM 1115 C CA . MET A 1 149 ? -0.57 12.57 2.973 1 98.94 149 MET A CA 1
ATOM 1116 C C . MET A 1 149 ? 0.627 12.25 3.861 1 98.94 149 MET A C 1
ATOM 1118 O O . MET A 1 149 ? 1.351 13.156 4.285 1 98.94 149 MET A O 1
ATOM 1122 N N . LEU A 1 150 ? 0.833 10.984 4.125 1 98.94 150 LEU A N 1
ATOM 1123 C CA . LEU A 1 150 ? 1.876 10.516 5.031 1 98.94 150 LEU A CA 1
ATOM 1124 C C . LEU A 1 150 ? 2.963 9.773 4.27 1 98.94 150 LEU A C 1
ATOM 1126 O O . LEU A 1 150 ? 2.729 8.672 3.768 1 98.94 150 LEU A O 1
ATOM 1130 N N . CYS A 1 151 ? 4.129 10.312 4.211 1 98.88 151 CYS A N 1
ATOM 1131 C CA . CYS A 1 151 ? 5.23 9.812 3.398 1 98.88 151 CYS A CA 1
ATOM 1132 C C . CYS A 1 151 ? 6.289 9.141 4.27 1 98.88 151 CYS A C 1
ATOM 1134 O O . CYS A 1 151 ? 7.012 9.82 5 1 98.88 151 CYS A O 1
ATOM 1136 N N . TYR A 1 152 ? 6.418 7.812 4.172 1 98.69 152 TYR A N 1
ATOM 1137 C CA . TYR A 1 152 ? 7.223 6.961 5.039 1 98.69 152 TYR A CA 1
ATOM 1138 C C . TYR A 1 152 ? 7.227 7.488 6.469 1 98.69 152 TYR A C 1
ATOM 1140 O O . TYR A 1 152 ? 8.289 7.711 7.055 1 98.69 152 TYR A O 1
ATOM 1148 N N . PRO A 1 153 ? 6.035 7.578 7.023 1 98.88 153 PRO A N 1
ATOM 1149 C CA . PRO A 1 153 ? 5.859 8.266 8.305 1 98.88 153 PRO A CA 1
ATOM 1150 C C . PRO A 1 153 ? 6.32 7.434 9.492 1 98.88 153 PRO A C 1
ATOM 1152 O O . PRO A 1 153 ? 6.188 6.207 9.484 1 98.88 153 PRO A O 1
ATOM 1155 N N . VAL A 1 154 ? 6.859 8.133 10.453 1 98.94 154 VAL A N 1
ATOM 1156 C CA . VAL A 1 154 ? 6.781 7.59 11.812 1 98.94 154 VAL A CA 1
ATOM 1157 C C . VAL A 1 154 ? 5.332 7.594 12.289 1 98.94 154 VAL A C 1
ATOM 1159 O O . VAL A 1 154 ? 4.621 8.594 12.125 1 98.94 154 VAL A O 1
ATOM 1162 N N . ILE A 1 155 ? 4.871 6.477 12.789 1 98.88 155 ILE A N 1
ATOM 1163 C CA . ILE A 1 155 ? 3.498 6.395 13.273 1 98.88 155 ILE A CA 1
ATOM 1164 C C . ILE A 1 155 ? 3.492 5.996 14.75 1 98.88 155 ILE A C 1
ATOM 1166 O O . ILE A 1 155 ? 2.914 6.699 15.586 1 98.88 155 ILE A O 1
ATOM 1170 N N . THR A 1 156 ? 4.133 4.867 15.016 1 98.81 156 THR A N 1
ATOM 1171 C CA . THR A 1 156 ? 4.188 4.395 16.391 1 98.81 156 THR A CA 1
ATOM 1172 C C . THR A 1 156 ? 5.453 4.891 17.078 1 98.81 156 THR A C 1
ATOM 1174 O O . THR A 1 156 ? 6.52 4.969 16.469 1 98.81 156 THR A O 1
ATOM 1177 N N . LEU A 1 157 ? 5.312 5.246 18.344 1 98.69 157 LEU A N 1
ATOM 1178 C CA . LEU A 1 157 ? 6.453 5.645 19.172 1 98.69 157 LEU A CA 1
ATOM 1179 C C . LEU A 1 157 ? 6.801 4.555 20.172 1 98.69 157 LEU A C 1
ATOM 1181 O O . LEU A 1 157 ? 7.598 4.781 21.094 1 98.69 157 LEU A O 1
ATOM 1185 N N . SER A 1 158 ? 6.203 3.459 20 1 97.12 158 SER A N 1
ATOM 1186 C CA . SER A 1 158 ? 6.441 2.312 20.875 1 97.12 158 SER A CA 1
ATOM 1187 C C . SER A 1 158 ? 7.082 1.159 20.109 1 97.12 158 SER A C 1
ATOM 1189 O O . SER A 1 158 ? 6.977 1.087 18.875 1 97.12 158 SER A O 1
ATOM 1191 N N . GLY A 1 159 ? 7.793 0.352 20.844 1 94.69 159 GLY A N 1
ATOM 1192 C CA . GLY A 1 159 ? 8.414 -0.81 20.234 1 94.69 159 GLY A CA 1
ATOM 1193 C C . GLY A 1 159 ? 7.41 -1.804 19.672 1 94.69 159 GLY A C 1
ATOM 1194 O O . GLY A 1 159 ? 6.242 -1.796 20.078 1 94.69 159 GLY A O 1
ATOM 1195 N N . PRO A 1 160 ? 7.914 -2.637 18.672 1 95.31 160 PRO A N 1
ATOM 1196 C CA . PRO A 1 160 ? 9.281 -2.77 18.156 1 95.31 160 PRO A CA 1
ATOM 1197 C C . PRO A 1 160 ? 9.539 -1.923 16.922 1 95.31 160 PRO A C 1
ATOM 1199 O O . PRO A 1 160 ? 10.633 -1.958 16.359 1 95.31 160 PRO A O 1
ATOM 1202 N N . TYR A 1 161 ? 8.609 -1.09 16.484 1 96.19 161 TYR A N 1
ATOM 1203 C CA . TYR A 1 161 ? 8.75 -0.45 15.18 1 96.19 161 TYR A CA 1
ATOM 1204 C C . TYR A 1 161 ? 9.039 1.039 15.328 1 96.19 161 TYR A C 1
ATOM 1206 O O . TYR A 1 161 ? 8.977 1.791 14.352 1 96.19 161 TYR A O 1
ATOM 1214 N N . THR A 1 162 ? 9.383 1.462 16.547 1 97.5 162 THR A N 1
ATOM 1215 C CA . THR A 1 162 ? 9.602 2.871 16.859 1 97.5 162 THR A CA 1
ATOM 1216 C C . THR A 1 162 ? 10.914 3.361 16.25 1 97.5 162 THR A C 1
ATOM 1218 O O . THR A 1 162 ? 11.898 2.619 16.203 1 97.5 162 THR A O 1
ATOM 1221 N N . HIS A 1 163 ? 10.836 4.508 15.656 1 98.19 163 HIS A N 1
ATOM 1222 C CA . HIS A 1 163 ? 12.07 5.262 15.461 1 98.19 163 HIS A CA 1
ATOM 1223 C C . HIS A 1 163 ? 12.484 5.973 16.734 1 98.19 163 HIS A C 1
ATOM 1225 O O . HIS A 1 163 ? 11.992 7.059 17.047 1 98.19 163 HIS A O 1
ATOM 1231 N N . ASP A 1 164 ? 13.492 5.52 17.422 1 97.81 164 ASP A N 1
ATOM 1232 C CA . ASP A 1 164 ? 13.859 5.965 18.75 1 97.81 164 ASP A CA 1
ATOM 1233 C C . ASP A 1 164 ? 14.297 7.43 18.75 1 97.81 164 ASP A C 1
ATOM 1235 O O . ASP A 1 164 ? 13.961 8.188 19.656 1 97.81 164 ASP A O 1
ATOM 1239 N N . GLY A 1 165 ? 15.031 7.777 17.75 1 98.25 165 GLY A N 1
ATOM 1240 C CA . GLY A 1 165 ? 15.484 9.156 17.656 1 98.25 165 GLY A CA 1
ATOM 1241 C C . GLY A 1 165 ? 14.352 10.164 17.672 1 98.25 165 GLY A C 1
ATOM 1242 O O . GLY A 1 165 ? 14.406 11.148 18.406 1 98.25 165 GLY A O 1
ATOM 1243 N N . SER A 1 166 ? 13.312 9.914 16.875 1 98.75 166 SER A N 1
ATOM 1244 C CA . SER A 1 166 ? 12.156 10.805 16.844 1 98.75 166 SER A CA 1
ATOM 1245 C C . SER A 1 166 ? 11.438 10.836 18.172 1 98.75 166 SER A C 1
ATOM 1247 O O . SER A 1 166 ? 11.023 11.898 18.641 1 98.75 166 SER A O 1
ATOM 1249 N N . ARG A 1 167 ? 11.242 9.664 18.781 1 98.75 167 ARG A N 1
ATOM 1250 C CA . ARG A 1 167 ? 10.57 9.609 20.062 1 98.75 167 ARG A CA 1
ATOM 1251 C C . ARG A 1 167 ? 11.312 10.43 21.109 1 98.75 167 ARG A C 1
ATOM 1253 O O . ARG A 1 167 ? 10.703 11.227 21.828 1 98.75 167 ARG A O 1
ATOM 1260 N N . ILE A 1 168 ? 12.617 10.227 21.188 1 98.69 168 ILE A N 1
ATOM 1261 C CA . ILE A 1 168 ? 13.438 10.891 22.188 1 98.69 168 ILE A CA 1
ATOM 1262 C C . ILE A 1 168 ? 13.453 12.398 21.938 1 98.69 168 ILE A C 1
ATOM 1264 O O . ILE A 1 168 ? 13.336 13.188 22.891 1 98.69 168 ILE A O 1
ATOM 1268 N N . ALA A 1 169 ? 13.57 12.805 20.703 1 98.81 169 ALA A N 1
ATOM 1269 C CA . ALA A 1 169 ? 13.578 14.227 20.359 1 98.81 169 ALA A CA 1
ATOM 1270 C C . ALA A 1 169 ? 12.25 14.875 20.734 1 98.81 169 ALA A C 1
ATOM 1272 O O . ALA A 1 169 ? 12.219 16.016 21.219 1 98.81 169 ALA A O 1
ATOM 1273 N N . LEU A 1 170 ? 11.133 14.164 20.5 1 98.75 170 LEU A N 1
ATOM 1274 C CA . LEU A 1 170 ? 9.797 14.711 20.688 1 98.75 170 LEU A CA 1
ATOM 1275 C C . LEU A 1 170 ? 9.406 14.727 22.156 1 98.75 170 LEU A C 1
ATOM 1277 O O . LEU A 1 170 ? 8.797 15.695 22.625 1 98.75 170 LEU A O 1
ATOM 1281 N N . LEU A 1 171 ? 9.797 13.641 22.922 1 98.62 171 LEU A N 1
ATOM 1282 C CA . LEU A 1 171 ? 9.211 13.453 24.25 1 98.62 171 LEU A CA 1
ATOM 1283 C C . LEU A 1 171 ? 10.281 13.438 25.328 1 98.62 171 LEU A C 1
ATOM 1285 O O . LEU A 1 171 ? 9.977 13.562 26.516 1 98.62 171 LEU A O 1
ATOM 1289 N N . GLY A 1 172 ? 11.516 13.281 24.906 1 98.19 172 GLY A N 1
ATOM 1290 C CA . GLY A 1 172 ? 12.594 13.094 25.875 1 98.19 172 GLY A CA 1
ATOM 1291 C C . GLY A 1 172 ? 12.898 11.633 26.141 1 98.19 172 GLY A C 1
ATOM 1292 O O . GLY A 1 172 ? 12.031 10.773 25.984 1 98.19 172 GLY A O 1
ATOM 1293 N N . ALA A 1 173 ? 14.062 11.344 26.594 1 96.88 173 ALA A N 1
ATOM 1294 C CA . ALA A 1 173 ? 14.547 9.984 26.812 1 96.88 173 ALA A CA 1
ATOM 1295 C C . ALA A 1 173 ? 13.797 9.32 27.969 1 96.88 173 ALA A C 1
ATOM 1297 O O . ALA A 1 173 ? 13.648 8.094 28 1 96.88 173 ALA A O 1
ATOM 1298 N N . ASP A 1 174 ? 13.289 10.109 28.875 1 96.94 174 ASP A N 1
ATOM 1299 C CA . ASP A 1 174 ? 12.672 9.57 30.094 1 96.94 174 ASP A CA 1
ATOM 1300 C C . ASP A 1 174 ? 11.148 9.695 30.031 1 96.94 174 ASP A C 1
ATOM 1302 O O . ASP A 1 174 ? 10.484 9.734 31.062 1 96.94 174 ASP A O 1
ATOM 1306 N N . ALA A 1 175 ? 10.672 9.836 28.797 1 97.94 175 ALA A N 1
ATOM 1307 C CA . ALA A 1 175 ? 9.227 10.016 28.641 1 97.94 175 ALA A CA 1
ATOM 1308 C C . ALA A 1 175 ? 8.461 8.859 29.281 1 97.94 175 ALA A C 1
ATOM 1310 O O . ALA A 1 175 ? 8.875 7.699 29.188 1 97.94 175 ALA A O 1
ATOM 1311 N N . ALA A 1 176 ? 7.32 9.141 29.922 1 98.06 176 ALA A N 1
ATOM 1312 C CA . ALA A 1 176 ? 6.461 8.117 30.516 1 98.06 176 ALA A CA 1
ATOM 1313 C C . ALA A 1 176 ? 5.766 7.293 29.438 1 98.06 176 ALA A C 1
ATOM 1315 O O . ALA A 1 176 ? 5.434 7.812 28.359 1 98.06 176 ALA A O 1
ATOM 1316 N N . GLU A 1 177 ? 5.508 6.098 29.766 1 97.62 177 GLU A N 1
ATOM 1317 C CA . GLU A 1 177 ? 4.859 5.184 28.828 1 97.62 177 GLU A CA 1
ATOM 1318 C C . GLU A 1 177 ? 3.512 5.734 28.359 1 97.62 177 GLU A C 1
ATOM 1320 O O . GLU A 1 177 ? 3.148 5.594 27.188 1 97.62 177 GLU A O 1
ATOM 1325 N N . ALA A 1 178 ? 2.811 6.324 29.25 1 98.12 178 ALA A N 1
ATOM 1326 C CA . ALA A 1 178 ? 1.5 6.875 28.906 1 98.12 178 ALA A CA 1
ATOM 1327 C C . ALA A 1 178 ? 1.623 7.977 27.859 1 98.12 178 ALA A C 1
ATOM 1329 O O . ALA A 1 178 ? 0.778 8.094 26.969 1 98.12 178 ALA A O 1
ATOM 1330 N N . GLU A 1 179 ? 2.641 8.82 27.953 1 98.12 179 GLU A N 1
ATOM 1331 C CA . GLU A 1 179 ? 2.889 9.883 26.969 1 98.12 179 GLU A CA 1
ATOM 1332 C C . GLU A 1 179 ? 3.244 9.297 25.609 1 98.12 179 GLU A C 1
ATOM 1334 O O . GLU A 1 179 ? 2.785 9.797 24.578 1 98.12 179 GLU A O 1
ATOM 1339 N N . ILE A 1 180 ? 4.031 8.258 25.672 1 98.62 180 ILE A N 1
ATOM 1340 C CA . ILE A 1 180 ? 4.441 7.582 24.453 1 98.62 180 ILE A CA 1
ATOM 1341 C C . ILE A 1 180 ? 3.215 7.004 23.75 1 98.62 180 ILE A C 1
ATOM 1343 O O . ILE A 1 180 ? 2.984 7.27 22.562 1 98.62 180 ILE A O 1
ATOM 1347 N N . GLN A 1 181 ? 2.387 6.324 24.484 1 98.44 181 GLN A N 1
ATOM 1348 C CA . GLN A 1 181 ? 1.213 5.668 23.922 1 98.44 181 GLN A CA 1
ATOM 1349 C C . GLN A 1 181 ? 0.223 6.688 23.375 1 98.44 181 GLN A C 1
ATOM 1351 O O . GLN A 1 181 ? -0.438 6.438 22.359 1 98.44 181 GLN A O 1
ATOM 1356 N N . ALA A 1 182 ? 0.117 7.812 23.984 1 98.5 182 ALA A N 1
ATOM 1357 C CA . ALA A 1 182 ? -0.836 8.852 23.578 1 98.5 182 ALA A CA 1
ATOM 1358 C C . ALA A 1 182 ? -0.476 9.43 22.219 1 98.5 182 ALA A C 1
ATOM 1360 O O . ALA A 1 182 ? -1.328 10.008 21.547 1 98.5 182 ALA A O 1
ATOM 1361 N N . LEU A 1 183 ? 0.813 9.234 21.797 1 98.69 183 LEU A N 1
ATOM 1362 C CA . LEU A 1 183 ? 1.249 9.852 20.547 1 98.69 183 LEU A CA 1
ATOM 1363 C C . LEU A 1 183 ? 1.563 8.781 19.5 1 98.69 183 LEU A C 1
ATOM 1365 O O . LEU A 1 183 ? 2.201 9.078 18.484 1 98.69 183 LEU A O 1
ATOM 1369 N N . CYS A 1 184 ? 1.193 7.566 19.828 1 98.88 184 CYS A N 1
ATOM 1370 C CA . CYS A 1 184 ? 1.104 6.547 18.797 1 98.88 184 CYS A CA 1
ATOM 1371 C C . CYS A 1 184 ? -0.122 6.77 17.922 1 98.88 184 CYS A C 1
ATOM 1373 O O . CYS A 1 184 ? -1.239 6.422 18.297 1 98.88 184 CYS A O 1
ATOM 1375 N N . SER A 1 185 ? 0.14 7.281 16.734 1 98.81 185 SER A N 1
ATOM 1376 C CA . SER A 1 185 ? -0.95 7.82 15.922 1 98.81 185 SER A CA 1
ATOM 1377 C C . SER A 1 185 ? -1.962 6.734 15.562 1 98.81 185 SER A C 1
ATOM 1379 O O . SER A 1 185 ? -3.156 7.012 15.43 1 98.81 185 SER A O 1
ATOM 1381 N N . GLU A 1 186 ? -1.524 5.441 15.375 1 98.62 186 GLU A N 1
ATOM 1382 C CA . GLU A 1 186 ? -2.422 4.359 14.977 1 98.62 186 GLU A CA 1
ATOM 1383 C C . GLU A 1 186 ? -3.49 4.109 16.031 1 98.62 186 GLU A C 1
ATOM 1385 O O . GLU A 1 186 ? -4.539 3.533 15.75 1 98.62 186 GLU A O 1
ATOM 1390 N N . ARG A 1 187 ? -3.256 4.59 17.25 1 98.56 187 ARG A N 1
ATOM 1391 C CA . ARG A 1 187 ? -4.184 4.352 18.344 1 98.56 187 ARG A CA 1
ATOM 1392 C C . ARG A 1 187 ? -5.246 5.445 18.422 1 98.56 187 ARG A C 1
ATOM 1394 O O . ARG A 1 187 ? -6.234 5.312 19.141 1 98.56 187 ARG A O 1
ATOM 1401 N N . ASN A 1 188 ? -5.082 6.48 17.688 1 98.81 188 ASN A N 1
ATOM 1402 C CA . ASN A 1 188 ? -5.945 7.652 17.812 1 98.81 188 ASN A CA 1
ATOM 1403 C C . ASN A 1 188 ? -6.852 7.812 16.594 1 98.81 188 ASN A C 1
ATOM 1405 O O . ASN A 1 188 ? -7.527 8.828 16.453 1 98.81 188 ASN A O 1
ATOM 1409 N N . VAL A 1 189 ? -6.871 6.82 15.688 1 98.88 189 VAL A N 1
ATOM 1410 C CA . VAL A 1 189 ? -7.691 6.879 14.484 1 98.88 189 VAL A CA 1
ATOM 1411 C C . VAL A 1 189 ? -9.164 6.703 14.852 1 98.88 189 VAL A C 1
ATOM 1413 O O . VAL A 1 189 ? -9.508 5.844 15.664 1 98.88 189 VAL A O 1
ATOM 1416 N N . THR A 1 190 ? -10.031 7.496 14.398 1 98.69 190 THR A N 1
ATOM 1417 C CA . THR A 1 190 ? -11.484 7.426 14.516 1 98.69 190 THR A CA 1
ATOM 1418 C C . THR A 1 190 ? -12.148 7.582 13.148 1 98.69 190 THR A C 1
ATOM 1420 O O . THR A 1 190 ? -11.477 7.883 12.164 1 98.69 190 THR A O 1
ATOM 1423 N N . PRO A 1 191 ? -13.461 7.375 13.039 1 98.25 191 PRO A N 1
ATOM 1424 C CA . PRO A 1 191 ? -14.141 7.586 11.766 1 98.25 191 PRO A CA 1
ATOM 1425 C C . PRO A 1 191 ? -14.047 9.031 11.273 1 98.25 191 PRO A C 1
ATOM 1427 O O . PRO A 1 191 ? -14.312 9.305 10.102 1 98.25 191 PRO A O 1
ATOM 1430 N N . GLU A 1 192 ? -13.648 9.961 12.164 1 98.62 192 GLU A N 1
ATOM 1431 C CA . GLU A 1 192 ? -13.539 11.367 11.789 1 98.62 192 GLU A CA 1
ATOM 1432 C C . GLU A 1 192 ? -12.156 11.695 11.25 1 98.62 192 GLU A C 1
ATOM 1434 O O . GLU A 1 192 ? -11.914 12.797 10.758 1 98.62 192 GLU A O 1
ATOM 1439 N N . THR A 1 193 ? -11.188 10.734 11.391 1 98.88 193 THR A N 1
ATOM 1440 C CA . THR A 1 193 ? -9.875 10.938 10.797 1 98.88 193 THR A CA 1
ATOM 1441 C C . THR A 1 193 ? -9.984 11.219 9.305 1 98.88 193 THR A C 1
ATOM 1443 O O . THR A 1 193 ? -10.781 10.578 8.609 1 98.88 193 THR A O 1
ATOM 1446 N N . PRO A 1 194 ? -9.219 12.219 8.797 1 98.81 194 PRO A N 1
ATOM 1447 C CA . PRO A 1 194 ? -9.336 12.57 7.375 1 98.81 194 PRO A CA 1
ATOM 1448 C C . PRO A 1 194 ? -8.93 11.414 6.457 1 98.81 194 PRO A C 1
ATOM 1450 O O . PRO A 1 194 ? -8.125 10.57 6.84 1 98.81 194 PRO A O 1
ATOM 1453 N N . PRO A 1 195 ? -9.531 11.406 5.195 1 98.56 195 PRO A N 1
ATOM 1454 C CA . PRO A 1 195 ? -8.969 10.492 4.195 1 98.56 195 PRO A CA 1
ATOM 1455 C C . PRO A 1 195 ? -7.453 10.625 4.062 1 98.56 195 PRO A C 1
ATOM 1457 O O . PRO A 1 195 ? -6.914 11.727 4.152 1 98.56 195 PRO A O 1
ATOM 1460 N N . THR A 1 196 ? -6.781 9.492 3.867 1 98.88 196 THR A N 1
ATOM 1461 C CA . THR A 1 196 ? -5.332 9.516 4.035 1 98.88 196 THR A CA 1
ATOM 1462 C C . THR A 1 196 ? -4.645 8.781 2.885 1 98.88 196 THR A C 1
ATOM 1464 O O . THR A 1 196 ? -5.082 7.699 2.482 1 98.88 196 THR A O 1
ATOM 1467 N N . PHE A 1 197 ? -3.65 9.414 2.297 1 98.88 197 PHE A N 1
ATOM 1468 C CA . PHE A 1 197 ? -2.695 8.812 1.379 1 98.88 197 PHE A CA 1
ATOM 1469 C C . PHE A 1 197 ? -1.399 8.461 2.1 1 98.88 197 PHE A C 1
ATOM 1471 O O . PHE A 1 197 ? -0.834 9.289 2.812 1 98.88 197 PHE A O 1
ATOM 1478 N N . LEU A 1 198 ? -0.913 7.23 1.95 1 98.88 198 LEU A N 1
ATOM 1479 C CA . LEU A 1 198 ? 0.368 6.816 2.51 1 98.88 198 LEU A CA 1
ATOM 1480 C C . LEU A 1 198 ? 1.276 6.246 1.427 1 98.88 198 LEU A C 1
ATOM 1482 O O . LEU A 1 198 ? 0.813 5.527 0.539 1 98.88 198 LEU A O 1
ATOM 1486 N N . TRP A 1 199 ? 2.541 6.539 1.54 1 98.69 199 TRP A N 1
ATOM 1487 C CA . TRP A 1 199 ? 3.492 5.715 0.803 1 98.69 199 TRP A CA 1
ATOM 1488 C C . TRP A 1 199 ? 4.742 5.445 1.636 1 98.69 199 TRP A C 1
ATOM 1490 O O . TRP A 1 199 ? 5.039 6.188 2.578 1 98.69 199 TRP A O 1
ATOM 1500 N N . HIS A 1 200 ? 5.453 4.352 1.323 1 98.56 200 HIS A N 1
ATOM 1501 C CA . HIS A 1 200 ? 6.59 3.83 2.078 1 98.56 200 HIS A CA 1
ATOM 1502 C C . HIS A 1 200 ? 7.438 2.895 1.225 1 98.56 200 HIS A C 1
ATOM 1504 O O . HIS A 1 200 ? 7.129 2.668 0.052 1 98.56 200 HIS A O 1
ATOM 1510 N N . THR A 1 201 ? 8.594 2.531 1.695 1 97.12 201 THR A N 1
ATOM 1511 C CA . THR A 1 201 ? 9.359 1.449 1.085 1 97.12 201 THR A CA 1
ATOM 1512 C C . THR A 1 201 ? 9.523 0.285 2.059 1 97.12 201 THR A C 1
ATOM 1514 O O . THR A 1 201 ? 9.695 0.494 3.26 1 97.12 201 THR A O 1
ATOM 1517 N N . SER A 1 202 ? 9.453 -0.941 1.561 1 93.31 202 SER A N 1
ATOM 1518 C CA . SER A 1 202 ? 9.523 -2.119 2.42 1 93.31 202 SER A CA 1
ATOM 1519 C C . SER A 1 202 ? 10.922 -2.307 2.996 1 93.31 202 SER A C 1
ATOM 1521 O O . SER A 1 202 ? 11.086 -2.902 4.062 1 93.31 202 SER A O 1
ATOM 1523 N N . GLU A 1 203 ? 11.898 -1.744 2.375 1 91.38 203 GLU A N 1
ATOM 1524 C CA . GLU A 1 203 ? 13.289 -1.922 2.801 1 91.38 203 GLU A CA 1
ATOM 1525 C C . GLU A 1 203 ? 13.734 -0.778 3.705 1 91.38 203 GLU A C 1
ATOM 1527 O O . GLU A 1 203 ? 14.914 -0.695 4.07 1 91.38 203 GLU A O 1
ATOM 1532 N N . ASP A 1 204 ? 12.836 0.145 4.027 1 95.06 204 ASP A N 1
ATOM 1533 C CA . ASP A 1 204 ? 13.188 1.242 4.922 1 95.06 204 ASP A CA 1
ATOM 1534 C C . ASP A 1 204 ? 13.711 0.715 6.258 1 95.06 204 ASP A C 1
ATOM 1536 O O . ASP A 1 204 ? 12.938 0.227 7.082 1 95.06 204 ASP A O 1
ATOM 1540 N N . GLY A 1 205 ? 15.016 0.825 6.508 1 93.25 205 GLY A N 1
ATOM 1541 C CA . GLY A 1 205 ? 15.648 0.283 7.703 1 93.25 205 GLY A CA 1
ATOM 1542 C C . GLY A 1 205 ? 15.594 1.23 8.883 1 93.25 205 GLY A C 1
ATOM 1543 O O . GLY A 1 205 ? 15.875 0.834 10.016 1 93.25 205 GLY A O 1
ATOM 1544 N N . LEU A 1 206 ? 15.242 2.461 8.641 1 96.62 206 LEU A N 1
ATOM 1545 C CA . LEU A 1 206 ? 15.234 3.469 9.695 1 96.62 206 LEU A CA 1
ATOM 1546 C C . LEU A 1 206 ? 13.844 3.592 10.312 1 96.62 206 LEU A C 1
ATOM 1548 O O . LEU A 1 206 ? 13.703 3.646 11.531 1 96.62 206 LEU A O 1
ATOM 1552 N N . VAL A 1 207 ? 12.82 3.727 9.516 1 98 207 VAL A N 1
ATOM 1553 C CA . VAL A 1 207 ? 11.422 3.666 9.906 1 98 207 VAL A CA 1
ATOM 1554 C C . VAL A 1 207 ? 10.758 2.453 9.258 1 98 207 VAL A C 1
ATOM 1556 O O . VAL A 1 207 ? 10.359 2.506 8.086 1 98 207 VAL A O 1
ATOM 1559 N N . PRO A 1 208 ? 10.625 1.431 10.047 1 96.88 208 PRO A N 1
ATOM 1560 C CA . PRO A 1 208 ? 10.086 0.198 9.461 1 96.88 208 PRO A CA 1
ATOM 1561 C C . PRO A 1 208 ? 8.727 0.398 8.805 1 96.88 208 PRO A C 1
ATOM 1563 O O . PRO A 1 208 ? 7.902 1.166 9.305 1 96.88 208 PRO A O 1
ATOM 1566 N N . VAL A 1 209 ? 8.461 -0.274 7.684 1 97.38 209 VAL A N 1
ATOM 1567 C CA . VAL A 1 209 ? 7.242 -0.16 6.887 1 97.38 209 VAL A CA 1
ATOM 1568 C C . VAL A 1 209 ? 6.023 -0.464 7.754 1 97.38 209 VAL A C 1
ATOM 1570 O O . VAL A 1 209 ? 4.922 0.011 7.473 1 97.38 209 VAL A O 1
ATOM 1573 N N . GLU A 1 210 ? 6.18 -1.199 8.867 1 97 210 GLU A N 1
ATOM 1574 C CA . GLU A 1 210 ? 5.094 -1.518 9.789 1 97 210 GLU A CA 1
ATOM 1575 C C . GLU A 1 210 ? 4.406 -0.251 10.289 1 97 210 GLU A C 1
ATOM 1577 O O . GLU A 1 210 ? 3.217 -0.27 10.609 1 97 210 GLU A O 1
ATOM 1582 N N . ASN A 1 211 ? 5.156 0.85 10.336 1 98.31 211 ASN A N 1
ATOM 1583 C CA . ASN A 1 211 ? 4.52 2.111 10.703 1 98.31 211 ASN A CA 1
ATOM 1584 C C . ASN A 1 211 ? 3.352 2.441 9.781 1 98.31 211 ASN A C 1
ATOM 1586 O O . ASN A 1 211 ? 2.234 2.67 10.25 1 98.31 211 ASN A O 1
ATOM 1590 N N . SER A 1 212 ? 3.562 2.387 8.531 1 98.62 212 SER A N 1
ATOM 1591 C CA . SER A 1 212 ? 2.502 2.66 7.566 1 98.62 212 SER A CA 1
ATOM 1592 C C . SER A 1 212 ? 1.422 1.585 7.613 1 98.62 212 SER A C 1
ATOM 1594 O O . SER A 1 212 ? 0.231 1.888 7.512 1 98.62 212 SER A O 1
ATOM 1596 N N . LEU A 1 213 ? 1.795 0.332 7.777 1 97.94 213 LEU A N 1
ATOM 1597 C CA . LEU A 1 213 ? 0.832 -0.763 7.82 1 97.94 213 LEU A CA 1
ATOM 1598 C C . LEU A 1 213 ? -0.073 -0.639 9.047 1 97.94 213 LEU A C 1
ATOM 1600 O O . LEU A 1 213 ? -1.275 -0.903 8.961 1 97.94 213 LEU A O 1
ATOM 1604 N N . LEU A 1 214 ? 0.466 -0.228 10.188 1 97.94 214 LEU A N 1
ATOM 1605 C CA . LEU A 1 214 ? -0.308 -0.039 11.406 1 97.94 214 LEU A CA 1
ATOM 1606 C C . LEU A 1 214 ? -1.356 1.053 11.227 1 97.94 214 LEU A C 1
ATOM 1608 O O . LEU A 1 214 ? -2.512 0.881 11.617 1 97.94 214 LEU A O 1
ATOM 1612 N N . PHE A 1 215 ? -0.908 2.137 10.641 1 98.81 215 PHE A N 1
ATOM 1613 C CA . PHE A 1 215 ? -1.852 3.234 10.461 1 98.81 215 PHE A CA 1
ATOM 1614 C C . PHE A 1 215 ? -2.934 2.857 9.453 1 98.81 215 PHE A C 1
ATOM 1616 O O . PHE A 1 215 ? -4.117 3.119 9.68 1 98.81 215 PHE A O 1
ATOM 1623 N N . ALA A 1 216 ? -2.568 2.234 8.367 1 98.44 216 ALA A N 1
ATOM 1624 C CA . ALA A 1 216 ? -3.523 1.78 7.359 1 98.44 216 ALA A CA 1
ATOM 1625 C C . ALA A 1 216 ? -4.555 0.832 7.969 1 98.44 216 ALA A C 1
ATOM 1627 O O . ALA A 1 216 ? -5.75 0.943 7.691 1 98.44 216 ALA A O 1
ATOM 1628 N N . SER A 1 217 ? -4.086 -0.09 8.75 1 96.94 217 SER A N 1
ATOM 1629 C CA . SER A 1 217 ? -4.988 -1.028 9.406 1 96.94 217 SER A CA 1
ATOM 1630 C C . SER A 1 217 ? -5.996 -0.299 10.297 1 96.94 217 SER A C 1
ATOM 1632 O O . SER A 1 217 ? -7.18 -0.635 10.305 1 96.94 217 SER A O 1
ATOM 1634 N N . ALA A 1 218 ? -5.52 0.686 11.047 1 98.06 218 ALA A N 1
ATOM 1635 C CA . ALA A 1 218 ? -6.398 1.473 11.914 1 98.06 218 ALA A CA 1
ATOM 1636 C C . ALA A 1 218 ? -7.43 2.24 11.086 1 98.06 218 ALA A C 1
ATOM 1638 O O . ALA A 1 218 ? -8.602 2.318 11.469 1 98.06 218 ALA A O 1
ATOM 1639 N N . LEU A 1 219 ? -6.992 2.854 9.984 1 98.19 219 LEU A N 1
ATOM 1640 C CA . LEU A 1 219 ? -7.914 3.543 9.086 1 98.19 219 LEU A CA 1
ATOM 1641 C C . LEU A 1 219 ? -8.992 2.594 8.586 1 98.19 219 LEU A C 1
ATOM 1643 O O . LEU A 1 219 ? -10.18 2.928 8.609 1 98.19 219 LEU A O 1
ATOM 1647 N N . GLY A 1 220 ? -8.555 1.44 8.125 1 94.44 220 GLY A N 1
ATOM 1648 C CA . GLY A 1 220 ? -9.5 0.44 7.648 1 94.44 220 GLY A CA 1
ATOM 1649 C C . GLY A 1 220 ? -10.539 0.06 8.688 1 94.44 220 GLY A C 1
ATOM 1650 O O . GLY A 1 220 ? -11.734 0.044 8.391 1 94.44 220 GLY A O 1
ATOM 1651 N N . ARG A 1 221 ? -10.102 -0.234 9.883 1 93.81 221 ARG A N 1
ATOM 1652 C CA . ARG A 1 221 ? -10.992 -0.648 10.961 1 93.81 221 ARG A CA 1
ATOM 1653 C C . ARG A 1 221 ? -12 0.449 11.289 1 93.81 221 ARG A C 1
ATOM 1655 O O . ARG A 1 221 ? -13.109 0.165 11.758 1 93.81 221 ARG A O 1
ATOM 1662 N N . SER A 1 222 ? -11.625 1.673 11.031 1 96.31 222 SER A N 1
ATOM 1663 C CA . SER A 1 222 ? -12.477 2.811 11.375 1 96.31 222 SER A CA 1
ATOM 1664 C C . SER A 1 222 ? -13.32 3.25 10.18 1 96.31 222 SER A C 1
ATOM 1666 O O . SER A 1 222 ? -14.062 4.227 10.273 1 96.31 222 SER A O 1
ATOM 1668 N N . GLY A 1 223 ? -13.195 2.588 9.031 1 94.19 223 GLY A N 1
ATOM 1669 C CA . GLY A 1 223 ? -13.969 2.926 7.848 1 94.19 223 GLY A CA 1
ATOM 1670 C C . GLY A 1 223 ? -13.5 4.203 7.176 1 94.19 223 GLY A C 1
ATOM 1671 O O . GLY A 1 223 ? -14.273 4.863 6.48 1 94.19 223 GLY A O 1
ATOM 1672 N N . VAL A 1 224 ? -12.266 4.656 7.438 1 97.06 224 VAL A N 1
ATOM 1673 C CA . VAL A 1 224 ? -11.695 5.852 6.82 1 97.06 224 VAL A CA 1
ATOM 1674 C C . VAL A 1 224 ? -11.086 5.492 5.469 1 97.06 224 VAL A C 1
ATOM 1676 O O . VAL A 1 224 ? -10.242 4.594 5.379 1 97.06 224 VAL A O 1
ATOM 1679 N N . PRO A 1 225 ? -11.445 6.117 4.371 1 96.25 225 PRO A N 1
ATOM 1680 C CA . PRO A 1 225 ? -10.836 5.84 3.068 1 96.25 225 PRO A CA 1
ATOM 1681 C C . PRO A 1 225 ? -9.336 6.145 3.045 1 96.25 225 PRO A C 1
ATOM 1683 O O . PRO A 1 225 ? -8.898 7.141 3.619 1 96.25 225 PRO A O 1
ATOM 1686 N N . PHE A 1 226 ? -8.555 5.258 2.416 1 98.31 226 PHE A N 1
ATOM 1687 C CA . PHE A 1 226 ? -7.121 5.516 2.352 1 98.31 226 PHE A CA 1
ATOM 1688 C C . PHE A 1 226 ? -6.504 4.844 1.13 1 98.31 226 PHE A C 1
ATOM 1690 O O . PHE A 1 226 ? -7.027 3.846 0.634 1 98.31 226 PHE A O 1
ATOM 1697 N N . ASP A 1 227 ? -5.473 5.441 0.576 1 98.69 227 ASP A N 1
ATOM 1698 C CA . ASP A 1 227 ? -4.5 4.801 -0.308 1 98.69 227 ASP A CA 1
ATOM 1699 C C . ASP A 1 227 ? -3.232 4.426 0.452 1 98.69 227 ASP A C 1
ATOM 1701 O O . ASP A 1 227 ? -2.756 5.188 1.295 1 98.69 227 ASP A O 1
ATOM 1705 N N . LEU A 1 228 ? -2.678 3.324 0.184 1 98.81 228 LEU A N 1
ATOM 1706 C CA . LEU A 1 228 ? -1.366 2.908 0.667 1 98.81 228 LEU A CA 1
ATOM 1707 C C . LEU A 1 228 ? -0.516 2.361 -0.474 1 98.81 228 LEU A C 1
ATOM 1709 O O . LEU A 1 228 ? -0.933 1.44 -1.18 1 98.81 228 LEU A O 1
ATOM 1713 N N . HIS A 1 229 ? 0.625 2.902 -0.669 1 98.75 229 HIS A N 1
ATOM 1714 C CA . HIS A 1 229 ? 1.563 2.443 -1.688 1 98.75 229 HIS A CA 1
ATOM 1715 C C . HIS A 1 229 ? 2.932 2.146 -1.082 1 98.75 229 HIS A C 1
ATOM 1717 O O . HIS A 1 229 ? 3.664 3.068 -0.713 1 98.75 229 HIS A O 1
ATOM 1723 N N . VAL A 1 230 ? 3.244 0.886 -0.981 1 98.62 230 VAL A N 1
ATOM 1724 C CA . VAL A 1 230 ? 4.543 0.424 -0.509 1 98.62 230 VAL A CA 1
ATOM 1725 C C . VAL A 1 230 ? 5.371 -0.083 -1.688 1 98.62 230 VAL A C 1
ATOM 1727 O O . VAL A 1 230 ? 4.891 -0.88 -2.496 1 98.62 230 VAL A O 1
ATOM 1730 N N . TYR A 1 231 ? 6.562 0.364 -1.822 1 98.25 231 TYR A N 1
ATOM 1731 C CA . TYR A 1 231 ? 7.492 -0.064 -2.863 1 98.25 231 TYR A CA 1
ATOM 1732 C C . TYR A 1 231 ? 8.594 -0.94 -2.283 1 98.25 231 TYR A C 1
ATOM 1734 O O . TYR A 1 231 ? 9.078 -0.691 -1.175 1 98.25 231 TYR A O 1
ATOM 1742 N N . ALA A 1 232 ? 9.055 -1.96 -3.031 1 95.06 232 ALA A N 1
ATOM 1743 C CA . ALA A 1 232 ? 9.953 -3.006 -2.555 1 95.06 232 ALA A CA 1
ATOM 1744 C C . ALA A 1 232 ? 11.32 -2.43 -2.193 1 95.06 232 ALA A C 1
ATOM 1746 O O . ALA A 1 232 ? 11.922 -2.814 -1.187 1 95.06 232 ALA A O 1
ATOM 1747 N N . LEU A 1 233 ? 11.781 -1.507 -3.094 1 88.75 233 LEU A N 1
ATOM 1748 C CA . LEU A 1 233 ? 13.148 -1.052 -2.893 1 88.75 233 LEU A CA 1
ATOM 1749 C C . LEU A 1 233 ? 13.195 0.449 -2.625 1 88.75 233 LEU A C 1
ATOM 1751 O O . LEU A 1 233 ? 12.258 1.172 -2.973 1 88.75 233 LEU A O 1
ATOM 1755 N N . GLY A 1 234 ? 14.234 0.833 -1.873 1 88.69 234 GLY A N 1
ATOM 1756 C CA . GLY A 1 234 ? 14.461 2.232 -1.542 1 88.69 234 GLY A CA 1
ATOM 1757 C C . GLY A 1 234 ? 14.719 2.461 -0.066 1 88.69 234 GLY A C 1
ATOM 1758 O O . GLY A 1 234 ? 14.117 1.807 0.787 1 88.69 234 GLY A O 1
ATOM 1759 N N . GLY A 1 235 ? 15.5 3.35 0.225 1 90.69 235 GLY A N 1
ATOM 1760 C CA . GLY A 1 235 ? 15.828 3.682 1.602 1 90.69 235 GLY A CA 1
ATOM 1761 C C . GLY A 1 235 ? 14.938 4.762 2.184 1 90.69 235 GLY A C 1
ATOM 1762 O O . GLY A 1 235 ? 13.969 5.188 1.549 1 90.69 235 GLY A O 1
ATOM 1763 N N . HIS A 1 236 ? 15.18 5.121 3.434 1 94.88 236 HIS A N 1
ATOM 1764 C CA . HIS A 1 236 ? 14.438 6.164 4.137 1 94.88 236 HIS A CA 1
ATOM 1765 C C . HIS A 1 236 ? 14.82 7.551 3.625 1 94.88 236 HIS A C 1
ATOM 1767 O O . HIS A 1 236 ? 15.984 7.801 3.297 1 94.88 236 HIS A O 1
ATOM 1773 N N . GLY A 1 237 ? 13.867 8.438 3.609 1 96.5 237 GLY A N 1
ATOM 1774 C CA . GLY A 1 237 ? 14.148 9.836 3.342 1 96.5 237 GLY A CA 1
ATOM 1775 C C . GLY A 1 237 ? 14.289 10.148 1.862 1 96.5 237 GLY A C 1
ATOM 1776 O O . GLY A 1 237 ? 15.141 10.945 1.467 1 96.5 237 GLY A O 1
ATOM 1777 N N . MET A 1 238 ? 13.477 9.586 1.033 1 96.38 238 MET A N 1
ATOM 1778 C CA . MET A 1 238 ? 13.656 9.648 -0.414 1 96.38 238 MET A CA 1
ATOM 1779 C C . MET A 1 238 ? 13.031 10.922 -0.986 1 96.38 238 MET A C 1
ATOM 1781 O O . MET A 1 238 ? 13.289 11.281 -2.137 1 96.38 238 MET A O 1
ATOM 1785 N N . GLY A 1 239 ? 12.211 11.648 -0.227 1 97.81 239 GLY A N 1
ATOM 1786 C CA . GLY A 1 239 ? 11.547 12.836 -0.749 1 97.81 239 GLY A CA 1
ATOM 1787 C C . GLY A 1 239 ? 10.789 12.57 -2.035 1 97.81 239 GLY A C 1
ATOM 1788 O O . GLY A 1 239 ? 9.961 11.664 -2.096 1 97.81 239 GLY A O 1
ATOM 1789 N N . MET A 1 240 ? 11.18 13.258 -3.084 1 97.81 240 MET A N 1
ATOM 1790 C CA . MET A 1 240 ? 10.539 13.102 -4.383 1 97.81 240 MET A CA 1
ATOM 1791 C C . MET A 1 240 ? 10.93 11.781 -5.027 1 97.81 240 MET A C 1
ATOM 1793 O O . MET A 1 240 ? 10.273 11.32 -5.965 1 97.81 240 MET A O 1
ATOM 1797 N N . ALA A 1 241 ? 11.938 11.188 -4.582 1 97.44 241 ALA A N 1
ATOM 1798 C CA . ALA A 1 241 ? 12.477 9.922 -5.078 1 97.44 241 ALA A CA 1
ATOM 1799 C C . ALA A 1 241 ? 12.766 10 -6.574 1 97.44 241 ALA A C 1
ATOM 1801 O O . ALA A 1 241 ? 12.578 9.023 -7.305 1 97.44 241 ALA A O 1
ATOM 1802 N N . GLU A 1 242 ? 13.25 11.109 -7.098 1 95.06 242 GLU A N 1
ATOM 1803 C CA . GLU A 1 242 ? 13.438 11.344 -8.523 1 95.06 242 GLU A CA 1
ATOM 1804 C C . GLU A 1 242 ? 14.477 10.391 -9.109 1 95.06 242 GLU A C 1
ATOM 1806 O O . GLU A 1 242 ? 14.422 10.047 -10.289 1 95.06 242 GLU A O 1
ATOM 1811 N N . GLY A 1 243 ? 15.406 9.953 -8.352 1 94.56 243 GLY A N 1
ATOM 1812 C CA . GLY A 1 243 ? 16.484 9.117 -8.844 1 94.56 243 GLY A CA 1
ATOM 1813 C C . GLY A 1 243 ? 16.109 7.645 -8.914 1 94.56 243 GLY A C 1
ATOM 1814 O O . GLY A 1 243 ? 16.906 6.82 -9.359 1 94.56 243 GLY A O 1
ATOM 1815 N N . ASP A 1 244 ? 14.961 7.312 -8.492 1 95.69 244 ASP A N 1
ATOM 1816 C CA . ASP A 1 244 ? 14.5 5.926 -8.477 1 95.69 244 ASP A CA 1
ATOM 1817 C C . ASP A 1 244 ? 13.281 5.742 -9.375 1 95.69 244 ASP A C 1
ATOM 1819 O O . ASP A 1 244 ? 12.172 6.141 -9.016 1 95.69 244 ASP A O 1
ATOM 1823 N N . GLU A 1 245 ? 13.461 5.066 -10.461 1 94.94 245 GLU A N 1
ATOM 1824 C CA . GLU A 1 245 ? 12.445 4.957 -11.516 1 94.94 245 GLU A CA 1
ATOM 1825 C C . GLU A 1 245 ? 11.188 4.27 -10.992 1 94.94 245 GLU A C 1
ATOM 1827 O O . GLU A 1 245 ? 10.086 4.523 -11.492 1 94.94 245 GLU A O 1
ATOM 1832 N N . HIS A 1 246 ? 11.328 3.412 -10.016 1 97 246 HIS A N 1
ATOM 1833 C CA . HIS A 1 246 ? 10.188 2.678 -9.477 1 97 246 HIS A CA 1
ATOM 1834 C C . HIS A 1 246 ? 9.484 3.473 -8.391 1 97 246 HIS A C 1
ATOM 1836 O O . HIS A 1 246 ? 8.273 3.715 -8.469 1 97 246 HIS A O 1
ATOM 1842 N N . VAL A 1 247 ? 10.211 4.008 -7.406 1 97.62 247 VAL A N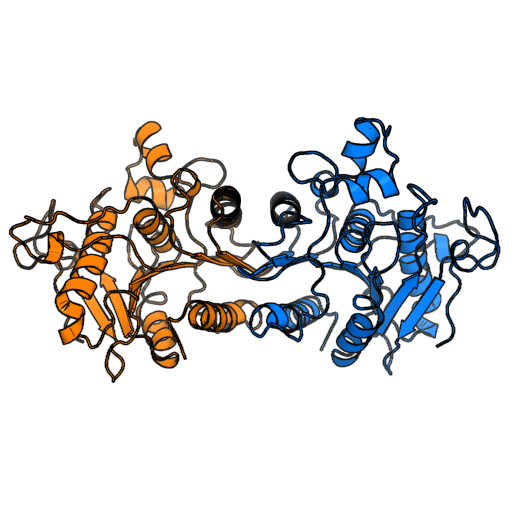 1
ATOM 1843 C CA . VAL A 1 247 ? 9.641 4.684 -6.246 1 97.62 247 VAL A CA 1
ATOM 1844 C C . VAL A 1 247 ? 9.086 6.047 -6.66 1 97.62 247 VAL A C 1
ATOM 1846 O O . VAL A 1 247 ? 8.094 6.516 -6.105 1 97.62 247 VAL A O 1
ATOM 1849 N N . ARG A 1 248 ? 9.703 6.684 -7.691 1 97.06 248 ARG A N 1
ATOM 1850 C CA . ARG A 1 248 ? 9.281 8.023 -8.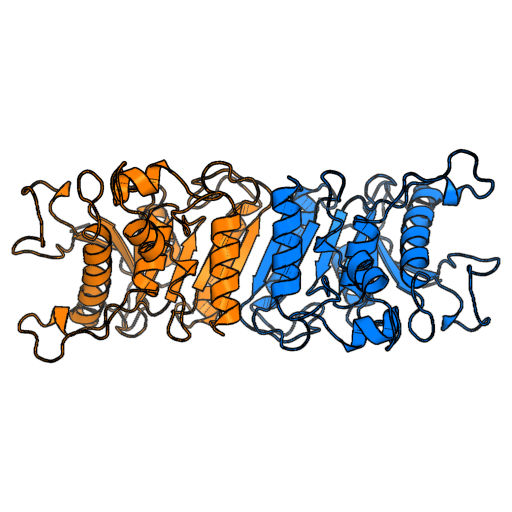094 1 97.06 248 ARG A CA 1
ATOM 1851 C C . ARG A 1 248 ? 7.82 8.016 -8.539 1 97.06 248 ARG A C 1
ATOM 1853 O O . ARG A 1 248 ? 7.184 9.07 -8.602 1 97.06 248 ARG A O 1
ATOM 1860 N N . ASN A 1 249 ? 7.25 6.84 -8.773 1 96.69 249 ASN A N 1
ATOM 1861 C CA . ASN A 1 249 ? 5.867 6.711 -9.219 1 96.69 249 ASN A CA 1
ATOM 1862 C C . ASN A 1 249 ? 4.887 7.109 -8.117 1 96.69 249 ASN A C 1
ATOM 1864 O O . ASN A 1 249 ? 3.697 7.301 -8.375 1 96.69 249 ASN A O 1
ATOM 1868 N N . TRP A 1 250 ? 5.383 7.301 -6.855 1 98 250 TRP A N 1
ATOM 1869 C CA . TRP A 1 250 ? 4.457 7.656 -5.781 1 98 250 TRP A CA 1
ATOM 1870 C C . TRP A 1 250 ? 3.799 9 -6.059 1 98 250 TRP A C 1
ATOM 1872 O O . TRP A 1 250 ? 2.652 9.234 -5.664 1 98 250 TRP A O 1
ATOM 1882 N N . THR A 1 251 ? 4.488 9.922 -6.789 1 98.12 251 THR A N 1
ATOM 1883 C CA . THR A 1 251 ? 3.918 11.234 -7.062 1 98.12 251 THR A CA 1
ATOM 1884 C C . THR A 1 251 ? 2.732 11.117 -8.016 1 98.12 251 THR A C 1
ATOM 1886 O O . THR A 1 251 ? 1.761 11.867 -7.902 1 98.12 251 THR A O 1
ATOM 1889 N N . GLY A 1 252 ? 2.838 10.211 -8.992 1 97.75 252 GLY A N 1
ATOM 1890 C CA . GLY A 1 252 ? 1.697 9.969 -9.859 1 97.75 252 GLY A CA 1
ATOM 1891 C C . GLY A 1 252 ? 0.494 9.414 -9.125 1 97.75 252 GLY A C 1
ATOM 1892 O O . GLY A 1 252 ? -0.64 9.828 -9.367 1 97.75 252 GLY A O 1
ATOM 1893 N N . GLN A 1 253 ? 0.728 8.453 -8.234 1 97.88 253 GLN A N 1
ATOM 1894 C CA . GLN A 1 253 ? -0.345 7.902 -7.414 1 97.88 253 GLN A CA 1
ATOM 1895 C C . GLN A 1 253 ? -0.955 8.977 -6.516 1 97.88 253 GLN A C 1
ATOM 1897 O O . GLN A 1 253 ? -2.176 9.047 -6.363 1 97.88 253 GLN A O 1
ATOM 1902 N N . GLY A 1 254 ? -0.072 9.758 -5.902 1 98.44 254 GLY A N 1
ATOM 1903 C CA . GLY A 1 254 ? -0.538 10.859 -5.078 1 98.44 254 GLY A CA 1
ATOM 1904 C C . GLY A 1 254 ? -1.399 11.852 -5.836 1 98.44 254 GLY A C 1
ATOM 1905 O O . GLY A 1 254 ? -2.43 12.297 -5.332 1 98.44 254 GLY A O 1
ATOM 1906 N N . ALA A 1 255 ? -0.958 12.211 -7.043 1 98.56 255 ALA A N 1
ATOM 1907 C CA . ALA A 1 255 ? -1.729 13.133 -7.871 1 98.56 255 ALA A CA 1
ATOM 1908 C C . ALA A 1 255 ? -3.117 12.578 -8.172 1 98.56 255 ALA A C 1
ATOM 1910 O O . ALA A 1 255 ? -4.117 13.289 -8.086 1 98.56 255 ALA A O 1
ATOM 1911 N N . SER A 1 256 ? -3.174 11.297 -8.57 1 97.81 256 SER A N 1
ATOM 1912 C CA . SER A 1 256 ? -4.449 10.641 -8.828 1 97.81 256 SER A CA 1
ATOM 1913 C C . SER A 1 256 ? -5.348 10.672 -7.594 1 97.81 256 SER A C 1
ATOM 1915 O O . SER A 1 256 ? -6.547 10.93 -7.699 1 97.81 256 SER A O 1
ATOM 1917 N N . TRP A 1 257 ? -4.793 10.383 -6.441 1 97.38 257 TRP A N 1
ATOM 1918 C CA . TRP A 1 257 ? -5.516 10.383 -5.176 1 97.38 257 TRP A CA 1
ATOM 1919 C C . TRP A 1 257 ? -6.051 11.773 -4.848 1 97.38 257 TRP A C 1
ATOM 1921 O O . TRP A 1 257 ? -7.191 11.914 -4.398 1 97.38 257 TRP A O 1
ATOM 1931 N N . LEU A 1 258 ? -5.184 12.797 -5.047 1 98.62 258 LEU A N 1
ATOM 1932 C CA . LEU A 1 258 ? -5.59 14.18 -4.797 1 98.62 258 LEU A CA 1
ATOM 1933 C C . LEU A 1 258 ? -6.746 14.578 -5.707 1 98.62 258 LEU A C 1
ATOM 1935 O O . LEU A 1 258 ? -7.672 15.266 -5.277 1 98.62 258 LEU A O 1
ATOM 1939 N N . ARG A 1 259 ? -6.773 14.125 -6.941 1 97.75 259 ARG A N 1
ATOM 1940 C CA . ARG A 1 259 ? -7.887 14.359 -7.855 1 97.75 259 ARG A CA 1
ATOM 1941 C C . ARG A 1 259 ? -9.148 13.664 -7.375 1 97.75 259 ARG A C 1
ATOM 1943 O O . ARG A 1 259 ? -10.234 14.25 -7.391 1 97.75 259 ARG A O 1
ATOM 1950 N N . LEU A 1 260 ? -8.961 12.43 -7 1 96 260 LEU A N 1
ATOM 1951 C CA . LEU A 1 260 ? -10.078 11.633 -6.488 1 96 260 LEU A CA 1
ATOM 1952 C C . LEU A 1 260 ? -10.758 12.344 -5.324 1 96 260 LEU A C 1
ATOM 1954 O O . LEU A 1 260 ? -11.977 12.258 -5.168 1 96 260 LEU A O 1
ATOM 1958 N N . ASN A 1 261 ? -9.984 13.109 -4.504 1 97.06 261 ASN A N 1
ATOM 1959 C CA . ASN A 1 261 ? -10.5 13.766 -3.307 1 97.06 261 ASN A CA 1
ATOM 1960 C C . ASN A 1 261 ? -10.828 15.227 -3.566 1 97.06 261 ASN A C 1
ATOM 1962 O O . ASN A 1 261 ? -11.031 16 -2.627 1 97.06 261 ASN A O 1
ATOM 1966 N N . GLY A 1 262 ? -10.805 15.711 -4.789 1 97.62 262 GLY A N 1
ATOM 1967 C CA . GLY A 1 262 ? -11.258 17.047 -5.164 1 97.62 262 GLY A CA 1
ATOM 1968 C C . GLY A 1 262 ? -10.227 18.125 -4.902 1 97.62 262 GLY A C 1
ATOM 1969 O O . GLY A 1 262 ? -10.562 19.297 -4.824 1 97.62 262 GLY A O 1
ATOM 1970 N N . PHE A 1 263 ? -8.945 17.719 -4.664 1 98.25 263 PHE A N 1
ATOM 1971 C CA . PHE A 1 263 ? -7.906 18.703 -4.387 1 98.25 263 PHE A CA 1
ATOM 1972 C C . PHE A 1 263 ? -7.234 19.156 -5.676 1 98.25 263 PHE A C 1
ATOM 1974 O O . PHE A 1 263 ? -6.578 20.203 -5.703 1 98.25 263 PHE A O 1
ATOM 1981 N N . ALA A 1 264 ? -7.34 18.359 -6.699 1 94.69 264 ALA A N 1
ATOM 1982 C CA . ALA A 1 264 ? -6.75 18.688 -7.996 1 94.69 264 ALA A CA 1
ATOM 1983 C C . ALA A 1 264 ? -7.742 18.438 -9.133 1 94.69 264 ALA A C 1
ATOM 1985 O O . ALA A 1 264 ? -8.719 17.703 -8.953 1 94.69 264 ALA A O 1
ATOM 1986 N N . ASP A 1 265 ? -7.473 19.125 -10.312 1 83.94 265 ASP A N 1
ATOM 1987 C CA . ASP A 1 265 ? -8.336 18.953 -11.477 1 83.94 265 ASP A CA 1
ATOM 1988 C C . ASP A 1 265 ? -7.898 17.75 -12.312 1 83.94 265 ASP A C 1
ATOM 1990 O O . ASP A 1 265 ? -6.719 17.406 -12.336 1 83.94 265 ASP A O 1
ATOM 1994 N N . MET B 1 1 ? -7.223 -21.234 -28.812 1 67.75 1 MET B N 1
ATOM 1995 C CA . MET B 1 1 ? -5.902 -21.594 -28.297 1 67.75 1 MET B CA 1
ATOM 1996 C C . MET B 1 1 ? -5.914 -23 -27.719 1 67.75 1 MET B C 1
ATOM 1998 O O . MET B 1 1 ? -6.848 -23.375 -27.016 1 67.75 1 MET B O 1
ATOM 2002 N N . ASN B 1 2 ? -5.035 -23.891 -28.109 1 90.19 2 ASN B N 1
ATOM 2003 C CA . ASN B 1 2 ? -5.027 -25.266 -27.625 1 90.19 2 ASN B CA 1
ATOM 2004 C C . ASN B 1 2 ? -4.465 -25.375 -26.219 1 90.19 2 ASN B C 1
ATOM 2006 O O . ASN B 1 2 ? -3.365 -24.891 -25.938 1 90.19 2 ASN B O 1
ATOM 2010 N N . PRO B 1 3 ? -5.25 -25.906 -25.297 1 96.94 3 PRO B N 1
ATOM 2011 C CA . PRO B 1 3 ? -4.785 -26.016 -23.906 1 96.94 3 PRO B CA 1
ATOM 2012 C C . PRO B 1 3 ? -3.666 -27.047 -23.734 1 96.94 3 PRO B C 1
ATOM 2014 O O . PRO B 1 3 ? -3.557 -27.984 -24.531 1 96.94 3 PRO B O 1
ATOM 2017 N N . VAL B 1 4 ? -2.771 -26.844 -22.844 1 98.38 4 VAL B N 1
ATOM 2018 C CA . VAL B 1 4 ? -1.817 -27.844 -22.359 1 98.38 4 VAL B CA 1
ATOM 2019 C C . VAL B 1 4 ? -2.408 -28.578 -21.156 1 98.38 4 VAL B C 1
ATOM 2021 O O . VAL B 1 4 ? -2.611 -27.984 -20.094 1 98.38 4 VAL B O 1
ATOM 2024 N N . ILE B 1 5 ? -2.676 -29.844 -21.391 1 98.38 5 ILE B N 1
ATOM 2025 C CA . ILE B 1 5 ? -3.227 -30.672 -20.312 1 98.38 5 ILE B CA 1
ATOM 2026 C C . ILE B 1 5 ? -2.141 -30.969 -19.281 1 98.38 5 ILE B C 1
ATOM 2028 O O . ILE B 1 5 ? -1.052 -31.422 -19.625 1 98.38 5 ILE B O 1
ATOM 2032 N N . LEU B 1 6 ? -2.41 -30.75 -18.016 1 98.56 6 LEU B N 1
ATOM 2033 C CA . LEU B 1 6 ? -1.38 -30.828 -16.984 1 98.56 6 LEU B CA 1
ATOM 2034 C C . LEU B 1 6 ? -1.071 -32.281 -16.641 1 98.56 6 LEU B C 1
ATOM 2036 O O . LEU B 1 6 ? 0.075 -32.625 -16.344 1 98.56 6 LEU B O 1
ATOM 2040 N N . TRP B 1 7 ? -2.109 -33.125 -16.656 1 98 7 TRP B N 1
ATOM 2041 C CA . TRP B 1 7 ? -1.972 -34.562 -16.469 1 98 7 TRP B CA 1
ATOM 2042 C C . TRP B 1 7 ? -2.68 -35.344 -17.578 1 98 7 TRP B C 1
ATOM 2044 O O . TRP B 1 7 ? -3.826 -35.75 -17.422 1 98 7 TRP B O 1
ATOM 2054 N N . PRO B 1 8 ? -1.981 -35.531 -18.656 1 95.44 8 PRO B N 1
ATOM 2055 C CA . PRO B 1 8 ? -2.607 -36.219 -19.781 1 95.44 8 PRO B CA 1
ATOM 2056 C C . PRO B 1 8 ? -3.104 -37.625 -19.422 1 95.44 8 PRO B C 1
ATOM 2058 O O . PRO B 1 8 ? -4.031 -38.156 -20.047 1 95.44 8 PRO B O 1
ATOM 2061 N N . GLU B 1 9 ? -2.506 -38.25 -18.391 1 93.94 9 GLU B N 1
ATOM 2062 C CA . GLU B 1 9 ? -2.875 -39.625 -17.984 1 93.94 9 GLU B CA 1
ATOM 2063 C C . GLU B 1 9 ? -3.959 -39.594 -16.922 1 93.94 9 GLU B C 1
ATOM 2065 O O . GLU B 1 9 ? -4.391 -40.656 -16.438 1 93.94 9 GLU B O 1
ATOM 2070 N N . GLY B 1 10 ? -4.387 -38.406 -16.547 1 95.88 10 GLY B N 1
ATOM 2071 C CA . GLY B 1 10 ? -5.359 -38.25 -15.477 1 95.88 10 GLY B CA 1
ATOM 2072 C C . GLY B 1 10 ? -4.793 -37.594 -14.242 1 95.88 10 GLY B C 1
ATOM 2073 O O . GLY B 1 10 ? -3.75 -38 -13.727 1 95.88 10 GLY B O 1
ATOM 2074 N N . ALA B 1 11 ? -5.477 -36.594 -13.789 1 96.81 11 ALA B N 1
ATOM 2075 C CA . ALA B 1 11 ? -5.004 -35.812 -12.641 1 96.81 11 ALA B CA 1
ATOM 2076 C C . ALA B 1 11 ? -5.227 -36.562 -11.336 1 96.81 11 ALA B C 1
ATOM 2078 O O . ALA B 1 11 ? -6.18 -37.344 -11.219 1 96.81 11 ALA B O 1
ATOM 2079 N N . PRO B 1 12 ? -4.297 -36.312 -10.359 1 95.44 12 PRO B N 1
ATOM 2080 C CA . PRO B 1 12 ? -4.543 -36.906 -9.039 1 95.44 12 PRO B CA 1
ATOM 2081 C C . PRO B 1 12 ? -5.906 -36.531 -8.469 1 95.44 12 PRO B C 1
ATOM 2083 O O . PRO B 1 12 ? -6.297 -35.375 -8.516 1 95.44 12 PRO B O 1
ATOM 2086 N N . ASN B 1 13 ? -6.742 -37.438 -7.992 1 93.69 13 ASN B N 1
ATOM 2087 C CA . ASN B 1 13 ? -8.023 -37.25 -7.32 1 93.69 13 ASN B CA 1
ATOM 2088 C C . ASN B 1 13 ? -9.117 -36.844 -8.305 1 93.69 13 ASN B C 1
ATOM 2090 O O . ASN B 1 13 ? -10.164 -36.344 -7.906 1 93.69 13 ASN B O 1
ATOM 2094 N N . ALA B 1 14 ? -8.82 -37.031 -9.586 1 96.06 14 ALA B N 1
ATOM 2095 C CA . ALA B 1 14 ? -9.844 -36.688 -10.562 1 96.06 14 ALA B CA 1
ATOM 2096 C C . ALA B 1 14 ? -11.109 -37.5 -10.336 1 96.06 14 ALA B C 1
ATOM 2098 O O . ALA B 1 14 ? -11.031 -38.719 -10.164 1 96.06 14 ALA B O 1
ATOM 2099 N N . ALA B 1 15 ? -12.25 -36.875 -10.344 1 95.38 15 ALA B N 1
ATOM 2100 C CA . ALA B 1 15 ? -13.523 -37.531 -10.078 1 95.38 15 ALA B CA 1
ATOM 2101 C C . ALA B 1 15 ? -14.227 -37.906 -11.375 1 95.38 15 ALA B C 1
ATOM 2103 O O . ALA B 1 15 ? -15.281 -38.531 -11.359 1 95.38 15 ALA B O 1
ATOM 2104 N N . GLY B 1 16 ? -13.688 -37.531 -12.516 1 95.44 16 GLY B N 1
ATOM 2105 C CA . GLY B 1 16 ? -14.266 -37.781 -13.828 1 95.44 16 GLY B CA 1
ATOM 2106 C C . GLY B 1 16 ? -13.344 -37.375 -14.961 1 95.44 16 GLY B C 1
ATOM 2107 O O . GLY B 1 16 ? -12.125 -37.375 -14.812 1 95.44 16 GLY B O 1
ATOM 2108 N N . THR B 1 17 ? -14.016 -37.188 -16.141 1 93.44 17 THR B N 1
ATOM 2109 C CA . THR B 1 17 ? -13.211 -36.906 -17.328 1 93.44 17 THR B CA 1
ATOM 2110 C C . THR B 1 17 ? -13.703 -35.625 -18.031 1 93.44 17 THR B C 1
ATOM 2112 O O . THR B 1 17 ? -13.25 -35.312 -19.125 1 93.44 17 THR B O 1
ATOM 2115 N N . THR B 1 18 ? -14.602 -34.969 -17.391 1 95.06 18 THR B N 1
ATOM 2116 C CA . THR B 1 18 ? -15.055 -33.688 -17.969 1 95.06 18 THR B CA 1
ATOM 2117 C C . THR B 1 18 ? -13.945 -32.656 -17.906 1 95.06 18 THR B C 1
ATOM 2119 O O . THR B 1 18 ? -12.914 -32.875 -17.281 1 95.06 18 THR B O 1
ATOM 2122 N N . GLU B 1 19 ? -14.18 -31.562 -18.562 1 93.88 19 GLU B N 1
ATOM 2123 C CA . GLU B 1 19 ? -13.195 -30.484 -18.562 1 93.88 19 GLU B CA 1
ATOM 2124 C C . GLU B 1 19 ? -12.836 -30.062 -17.141 1 93.88 19 GLU B C 1
ATOM 2126 O O . GLU B 1 19 ? -11.695 -29.703 -16.875 1 93.88 19 GLU B O 1
ATOM 2131 N N . GLU B 1 20 ? -13.836 -30.078 -16.25 1 95.12 20 GLU B N 1
ATOM 2132 C CA . GLU B 1 20 ? -13.633 -29.641 -14.875 1 95.12 20 GLU B CA 1
ATOM 2133 C C . GLU B 1 20 ? -12.75 -30.609 -14.109 1 95.12 20 GLU B C 1
ATOM 2135 O O . GLU B 1 20 ? -12.242 -30.297 -13.031 1 95.12 20 GLU B O 1
ATOM 2140 N N . ASP B 1 21 ? -12.617 -31.812 -14.672 1 97.44 21 ASP B N 1
ATOM 2141 C CA . ASP B 1 21 ? -11.797 -32.844 -14.039 1 97.44 21 ASP B CA 1
ATOM 2142 C C . ASP B 1 21 ? -10.383 -32.844 -14.609 1 97.44 21 ASP B C 1
ATOM 2144 O O . ASP B 1 21 ? -9.523 -33.594 -14.133 1 97.44 21 ASP B O 1
ATOM 2148 N N . VAL B 1 22 ? -10.164 -32.062 -15.633 1 97.94 22 VAL B N 1
ATOM 2149 C CA . VAL B 1 22 ? -8.914 -32.094 -16.391 1 97.94 22 VAL B CA 1
ATOM 2150 C C . VAL B 1 22 ? -8.242 -30.734 -16.328 1 97.94 22 VAL B C 1
ATOM 2152 O O . VAL B 1 22 ? -8.453 -29.875 -17.188 1 97.94 22 VAL B O 1
ATOM 2155 N N . PRO B 1 23 ? -7.402 -30.5 -15.289 1 98.56 23 PRO B N 1
ATOM 2156 C CA . PRO B 1 23 ? -6.699 -29.219 -15.203 1 98.56 23 PRO B CA 1
ATOM 2157 C C . PRO B 1 23 ? -5.773 -28.969 -16.391 1 98.56 23 PRO B C 1
ATOM 2159 O O . PRO B 1 23 ? -5.156 -29.906 -16.906 1 98.56 23 PRO B O 1
ATOM 2162 N N . ALA B 1 24 ? -5.723 -27.766 -16.828 1 98.81 24 ALA B N 1
ATOM 2163 C CA . ALA B 1 24 ? -4.977 -27.375 -18.031 1 98.81 24 ALA B CA 1
ATOM 2164 C C . ALA B 1 24 ? -4.516 -25.922 -17.953 1 98.81 24 ALA B C 1
ATOM 2166 O O . ALA B 1 24 ? -5.008 -25.156 -17.109 1 98.81 24 ALA B O 1
ATOM 2167 N N . ILE B 1 25 ? -3.545 -25.594 -18.766 1 98.88 25 ILE B N 1
ATOM 2168 C CA . ILE B 1 25 ? -3.146 -24.203 -18.922 1 98.88 25 ILE B CA 1
ATOM 2169 C C . ILE B 1 25 ? -3.326 -23.781 -20.375 1 98.88 25 ILE B C 1
ATOM 2171 O O . ILE B 1 25 ? -3.102 -24.578 -21.297 1 98.88 25 ILE B O 1
ATOM 2175 N N . PHE B 1 26 ? -3.791 -22.578 -20.547 1 98.81 26 PHE B N 1
ATOM 2176 C CA . PHE B 1 26 ? -4.012 -21.984 -21.859 1 98.81 26 PHE B CA 1
ATOM 2177 C C . PHE B 1 26 ? -2.934 -20.953 -22.172 1 98.81 26 PHE B C 1
ATOM 2179 O O . PHE B 1 26 ? -2.877 -19.891 -21.531 1 98.81 26 PHE B O 1
ATOM 2186 N N . PRO B 1 27 ? -2.119 -21.219 -23.234 1 98.75 27 PRO B N 1
ATOM 2187 C CA . PRO B 1 27 ? -0.945 -20.375 -23.469 1 98.75 27 PRO B CA 1
ATOM 2188 C C . PRO B 1 27 ? -1.281 -19.109 -24.25 1 98.75 27 PRO B C 1
ATOM 2190 O O . PRO B 1 27 ? -2.029 -19.156 -25.234 1 98.75 27 PRO B O 1
ATOM 2193 N N . TYR B 1 28 ? -0.838 -17.969 -23.781 1 98.75 28 TYR B N 1
ATOM 2194 C CA . TYR B 1 28 ? -0.712 -16.688 -24.453 1 98.75 28 TYR B CA 1
ATOM 2195 C C . TYR B 1 28 ? 0.752 -16.281 -24.594 1 98.75 28 TYR B C 1
ATOM 2197 O O . TYR B 1 28 ? 1.281 -15.539 -23.766 1 98.75 28 TYR B O 1
ATOM 2205 N N . LEU B 1 29 ? 1.306 -16.766 -25.672 1 98.5 29 LEU B N 1
ATOM 2206 C CA . LEU B 1 29 ? 2.758 -16.688 -25.797 1 98.5 29 LEU B CA 1
ATOM 2207 C C . LEU B 1 29 ? 3.176 -15.438 -26.562 1 98.5 29 LEU B C 1
ATOM 2209 O O . LEU B 1 29 ? 2.51 -15.039 -27.531 1 98.5 29 LEU B O 1
ATOM 2213 N N . VAL B 1 30 ? 4.223 -14.828 -26.125 1 98.25 30 VAL B N 1
ATOM 2214 C CA . VAL B 1 30 ? 4.855 -13.75 -26.875 1 98.25 30 VAL B CA 1
ATOM 2215 C C . VAL B 1 30 ? 6.039 -14.297 -27.672 1 98.25 30 VAL B C 1
ATOM 2217 O O . VAL B 1 30 ? 6.633 -15.305 -27.297 1 98.25 30 VAL B O 1
ATOM 2220 N N . SER B 1 31 ? 6.32 -13.641 -28.734 1 97 31 SER B N 1
ATOM 2221 C CA . SER B 1 31 ? 7.43 -14.07 -29.578 1 97 31 SER B CA 1
ATOM 2222 C C . SER B 1 31 ? 8.773 -13.82 -28.906 1 97 31 SER B C 1
ATOM 2224 O O . SER B 1 31 ? 8.922 -12.875 -28.125 1 97 31 SER B O 1
ATOM 2226 N N . GLY B 1 32 ? 9.711 -14.727 -29.203 1 96.06 32 GLY B N 1
ATOM 2227 C CA . GLY B 1 32 ? 11.055 -14.578 -28.656 1 96.06 32 GLY B CA 1
ATOM 2228 C C . GLY B 1 32 ? 11.484 -15.758 -27.812 1 96.06 32 GLY B C 1
ATOM 2229 O O . GLY B 1 32 ? 10.742 -16.734 -27.656 1 96.06 32 GLY B O 1
ATOM 2230 N N . GLU B 1 33 ? 12.758 -15.641 -27.375 1 96.94 33 GLU B N 1
ATOM 2231 C CA . GLU B 1 33 ? 13.344 -16.672 -26.516 1 96.94 33 GLU B CA 1
ATOM 2232 C C . GLU B 1 33 ? 13.625 -16.125 -25.109 1 96.94 33 GLU B C 1
ATOM 2234 O O . GLU B 1 33 ? 13.812 -14.914 -24.938 1 96.94 33 GLU B O 1
ATOM 2239 N N . ASN B 1 34 ? 13.57 -17 -24.141 1 97.75 34 ASN B N 1
ATOM 2240 C CA . ASN B 1 34 ? 13.922 -16.688 -22.766 1 97.75 34 ASN B CA 1
ATOM 2241 C C . ASN B 1 34 ? 13.031 -15.594 -22.188 1 97.75 34 ASN B C 1
ATOM 2243 O O . ASN B 1 34 ? 13.508 -14.719 -21.453 1 97.75 34 ASN B O 1
ATOM 2247 N N . LYS B 1 35 ? 11.789 -15.602 -22.641 1 98.56 35 LYS B N 1
ATOM 2248 C CA . LYS B 1 35 ? 10.82 -14.648 -22.109 1 98.56 35 LYS B CA 1
ATOM 2249 C C . LYS B 1 35 ? 10.336 -15.07 -20.719 1 98.56 35 LYS B C 1
ATOM 2251 O O . LYS B 1 35 ? 10.359 -16.266 -20.391 1 98.56 35 LYS B O 1
ATOM 2256 N N . ALA B 1 36 ? 10 -14.102 -19.891 1 98.88 36 ALA B N 1
ATOM 2257 C CA . ALA B 1 36 ? 9.328 -14.43 -18.641 1 98.88 36 ALA B CA 1
ATOM 2258 C C . ALA B 1 36 ? 7.934 -14.984 -18.891 1 98.88 36 ALA B C 1
ATOM 2260 O O . ALA B 1 36 ? 7.367 -14.797 -19.969 1 98.88 36 ALA B O 1
ATOM 2261 N N . ALA B 1 37 ? 7.367 -15.68 -17.938 1 98.88 37 ALA B N 1
ATOM 2262 C CA . ALA B 1 37 ? 6.02 -16.234 -18 1 98.88 37 ALA B CA 1
ATOM 2263 C C . ALA B 1 37 ? 5.289 -16.094 -16.672 1 98.88 37 ALA B C 1
ATOM 2265 O O . ALA B 1 37 ? 5.914 -16.125 -15.609 1 98.88 37 ALA B O 1
ATOM 2266 N N . VAL B 1 38 ? 4.016 -15.898 -16.75 1 98.94 38 VAL B N 1
ATOM 2267 C CA . VAL B 1 38 ? 3.189 -15.82 -15.555 1 98.94 38 VAL B CA 1
ATOM 2268 C C . VAL B 1 38 ? 1.979 -16.75 -15.703 1 98.94 38 VAL B C 1
ATOM 2270 O O . VAL B 1 38 ? 1.297 -16.719 -16.734 1 98.94 38 VAL B O 1
ATOM 2273 N N . ILE B 1 39 ? 1.785 -17.625 -14.75 1 99 39 ILE B N 1
ATOM 2274 C CA . ILE B 1 39 ? 0.559 -18.406 -14.656 1 99 39 ILE B CA 1
ATOM 2275 C C . ILE B 1 39 ? -0.533 -17.578 -13.977 1 99 39 ILE B C 1
ATOM 2277 O O . ILE B 1 39 ? -0.324 -17.031 -12.891 1 99 39 ILE B O 1
ATOM 2281 N N . VAL B 1 40 ? -1.679 -17.453 -14.633 1 99 40 VAL B N 1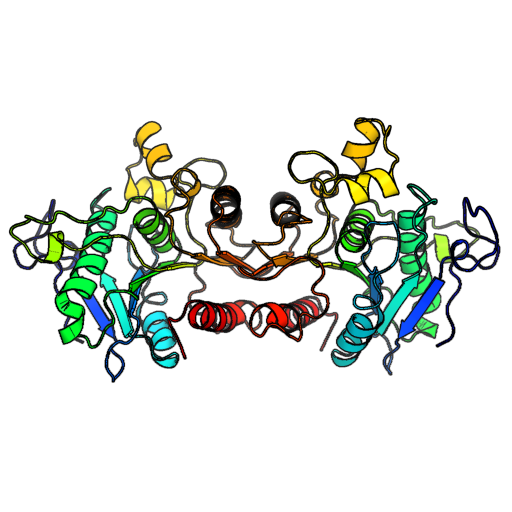
ATOM 2282 C CA . VAL B 1 40 ? -2.768 -16.594 -14.172 1 99 40 VAL B CA 1
ATOM 2283 C C . VAL B 1 40 ? -3.871 -17.453 -13.555 1 99 40 VAL B C 1
ATOM 2285 O O . VAL B 1 40 ? -4.438 -18.328 -14.219 1 99 40 VAL B O 1
ATOM 2288 N N . CYS B 1 41 ? -4.18 -17.172 -12.258 1 98.94 41 CYS B N 1
ATOM 2289 C CA . CYS B 1 41 ? -5.211 -17.875 -11.508 1 98.94 41 CYS B CA 1
ATOM 2290 C C . CYS B 1 41 ? -6.434 -16.984 -11.305 1 98.94 41 CYS B C 1
ATOM 2292 O O . CYS B 1 41 ? -6.5 -16.234 -10.328 1 98.94 41 CYS B O 1
ATOM 2294 N N . PRO B 1 42 ? -7.473 -17.172 -12.195 1 98.88 42 PRO B N 1
ATOM 2295 C CA . PRO B 1 42 ? -8.688 -16.391 -11.984 1 98.88 42 PRO B CA 1
ATOM 2296 C C . PRO B 1 42 ? -9.344 -16.656 -10.633 1 98.88 42 PRO B C 1
ATOM 2298 O O . PRO B 1 42 ? -9.172 -17.734 -10.062 1 98.88 42 PRO B O 1
ATOM 2301 N N . GLY B 1 43 ? -10.031 -15.625 -10.117 1 98.75 43 GLY B N 1
ATOM 2302 C CA . GLY B 1 43 ? -10.812 -15.82 -8.906 1 98.75 43 GLY B CA 1
ATOM 2303 C C . GLY B 1 43 ? -12.078 -16.625 -9.141 1 98.75 43 GLY B C 1
ATOM 2304 O O . GLY B 1 43 ? -12.164 -17.406 -10.078 1 98.75 43 GLY B O 1
ATOM 2305 N N . GLY B 1 44 ? -13.023 -16.469 -8.18 1 98.56 44 GLY B N 1
ATOM 2306 C CA . GLY B 1 44 ? -14.289 -17.188 -8.273 1 98.56 44 GLY B CA 1
ATOM 2307 C C . GLY B 1 44 ? -14.641 -17.953 -7.02 1 98.56 44 GLY B C 1
ATO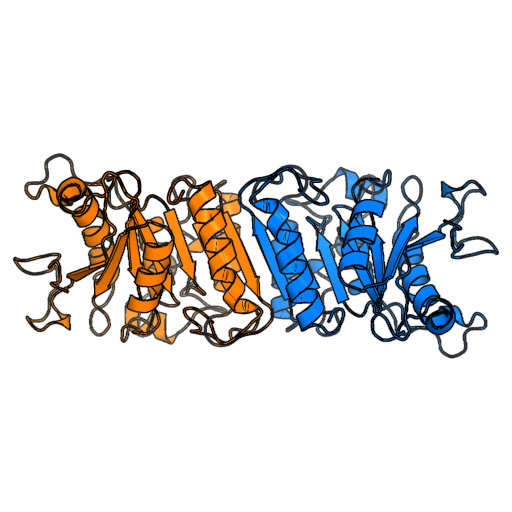M 2308 O O . GLY B 1 44 ? -15.484 -18.859 -7.051 1 98.56 44 GLY B O 1
ATOM 2309 N N . GLY B 1 45 ? -14 -17.672 -5.961 1 98.69 45 GLY B N 1
ATOM 2310 C CA . GLY B 1 45 ? -14.359 -18.188 -4.652 1 98.69 45 GLY B CA 1
ATOM 2311 C C . GLY B 1 45 ? -14.125 -19.688 -4.52 1 98.69 45 GLY B C 1
ATOM 2312 O O . GLY B 1 45 ? -14.781 -20.359 -3.711 1 98.69 45 GLY B O 1
ATOM 2313 N N . TYR B 1 46 ? -13.32 -20.297 -5.449 1 98.69 46 TYR B N 1
ATOM 2314 C CA . TYR B 1 46 ? -13.078 -21.734 -5.543 1 98.69 46 TYR B CA 1
ATOM 2315 C C . TYR B 1 46 ? -14.328 -22.469 -6 1 98.69 46 TYR B C 1
ATOM 2317 O O . TYR B 1 46 ? -14.422 -23.688 -5.871 1 98.69 46 TYR B O 1
ATOM 2325 N N . GLU B 1 47 ? -15.305 -21.719 -6.512 1 98.62 47 GLU B N 1
ATOM 2326 C CA . GLU B 1 47 ? -16.547 -22.312 -7.012 1 98.62 47 GLU B CA 1
ATOM 2327 C C . GLU B 1 47 ? -16.609 -22.266 -8.539 1 98.62 47 GLU B C 1
ATOM 2329 O O . GLU B 1 47 ? -17.234 -23.109 -9.164 1 98.62 47 GLU B O 1
ATOM 2334 N N . PHE B 1 48 ? -16.078 -21.328 -9.07 1 98.25 48 PHE B N 1
ATOM 2335 C CA . PHE B 1 48 ? -15.914 -21.172 -10.516 1 98.25 48 PHE B CA 1
ATOM 2336 C C . PHE B 1 48 ? -14.656 -20.359 -10.82 1 98.25 48 PHE B C 1
ATOM 2338 O O . PHE B 1 48 ? -13.852 -20.094 -9.93 1 98.25 48 PHE B O 1
ATOM 2345 N N . ARG B 1 49 ? -14.383 -20.047 -12.055 1 98.44 49 ARG B N 1
ATOM 2346 C CA . ARG B 1 49 ? -13.266 -19.219 -12.484 1 98.44 49 ARG B CA 1
ATOM 2347 C C . ARG B 1 49 ? -13.75 -17.969 -13.211 1 98.44 49 ARG B C 1
ATOM 2349 O O . ARG B 1 49 ? -14.453 -18.062 -14.219 1 98.44 49 ARG B O 1
ATOM 2356 N N . ALA B 1 50 ? -13.406 -16.828 -12.656 1 98.38 50 ALA B N 1
ATOM 2357 C CA . ALA B 1 50 ? -13.891 -15.555 -13.203 1 98.38 50 ALA B CA 1
ATOM 2358 C C . ALA B 1 50 ? -13.18 -15.211 -14.508 1 98.38 50 ALA B C 1
ATOM 2360 O O . ALA B 1 50 ? -12.023 -14.789 -14.5 1 98.38 50 ALA B O 1
ATOM 2361 N N . ASP B 1 51 ? -13.891 -15.242 -15.594 1 97.19 51 ASP B N 1
ATOM 2362 C CA . ASP B 1 51 ? -13.32 -15.102 -16.922 1 97.19 51 ASP B CA 1
ATOM 2363 C C . ASP B 1 51 ? -12.625 -13.758 -17.094 1 97.19 51 ASP B C 1
ATOM 2365 O O . ASP B 1 51 ? -11.586 -13.664 -17.75 1 97.19 51 ASP B O 1
ATOM 2369 N N . HIS B 1 52 ? -13.203 -12.703 -16.516 1 97.88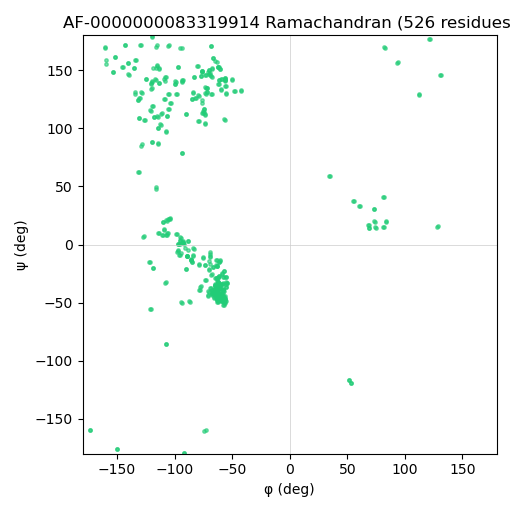 52 HIS B N 1
ATOM 2370 C CA . HIS B 1 52 ? -12.648 -11.367 -16.703 1 97.88 52 HIS B CA 1
ATOM 2371 C C . HIS B 1 52 ? -11.312 -11.219 -15.984 1 97.88 52 HIS B C 1
ATOM 2373 O O . HIS B 1 52 ? -10.602 -10.234 -16.188 1 97.88 52 HIS B O 1
ATOM 2379 N N . GLU B 1 53 ? -10.906 -12.227 -15.195 1 98.62 53 GLU B N 1
ATOM 2380 C CA . GLU B 1 53 ? -9.641 -12.234 -14.461 1 98.62 53 GLU B CA 1
ATOM 2381 C C . GLU B 1 53 ? -8.641 -13.195 -15.086 1 98.62 53 GLU B C 1
ATOM 2383 O O . GLU B 1 53 ? -7.602 -13.492 -14.5 1 98.62 53 GLU B O 1
ATOM 2388 N N . GLY B 1 54 ? -8.969 -13.75 -16.266 1 98.56 54 GLY B N 1
ATOM 2389 C CA . GLY B 1 54 ? -8.102 -14.672 -16.984 1 98.56 54 GLY B CA 1
ATOM 2390 C C . GLY B 1 54 ? -7.484 -14.055 -18.219 1 98.56 54 GLY B C 1
ATOM 2391 O O . GLY B 1 54 ? -6.406 -13.469 -18.156 1 98.56 54 GLY B O 1
ATOM 2392 N N . GLU B 1 55 ? -8.203 -14.094 -19.312 1 98.44 55 GLU B N 1
ATOM 2393 C CA . GLU B 1 55 ? -7.672 -13.703 -20.625 1 98.44 55 GLU B CA 1
ATOM 2394 C C . GLU B 1 55 ? -7.266 -12.234 -20.625 1 98.44 55 GLU B C 1
ATOM 2396 O O . GLU B 1 55 ? -6.195 -11.883 -21.141 1 98.44 55 GLU B O 1
ATOM 2401 N N . PRO B 1 56 ? -8.086 -11.273 -20.109 1 98.75 56 PRO B N 1
ATOM 2402 C CA . PRO B 1 56 ? -7.664 -9.875 -20.156 1 98.75 56 PRO B CA 1
ATOM 2403 C C . PRO B 1 56 ? -6.332 -9.641 -19.438 1 98.75 56 PRO B C 1
ATOM 2405 O O . PRO B 1 56 ? -5.539 -8.805 -19.859 1 98.75 56 PRO B O 1
ATOM 2408 N N . ILE B 1 57 ? -6.102 -10.391 -18.406 1 98.88 57 ILE B N 1
ATOM 2409 C CA . ILE B 1 57 ? -4.855 -10.273 -17.656 1 98.88 57 ILE B CA 1
ATOM 2410 C C . ILE B 1 57 ? -3.701 -10.828 -18.484 1 98.88 57 ILE B C 1
ATOM 2412 O O . ILE B 1 57 ? -2.623 -10.234 -18.547 1 98.88 57 ILE B O 1
ATOM 2416 N N . ALA B 1 58 ? -3.932 -11.992 -19.125 1 98.81 58 ALA B N 1
ATOM 2417 C CA . ALA B 1 58 ? -2.92 -12.594 -19.984 1 98.81 58 ALA B CA 1
ATOM 2418 C C . ALA B 1 58 ? -2.518 -11.648 -21.109 1 98.81 58 ALA B C 1
ATOM 2420 O O . ALA B 1 58 ? -1.329 -11.484 -21.391 1 98.81 58 ALA B O 1
ATOM 2421 N N . LEU B 1 59 ? -3.467 -11.047 -21.703 1 98.81 59 LEU B N 1
ATOM 2422 C CA . LEU B 1 59 ? -3.207 -10.117 -22.812 1 98.81 59 LEU B CA 1
ATOM 2423 C C . LEU B 1 59 ? -2.441 -8.898 -22.312 1 98.81 59 LEU B C 1
ATOM 2425 O O . LEU B 1 59 ? -1.561 -8.391 -23.016 1 98.81 59 LEU B O 1
ATOM 2429 N N . TRP B 1 60 ? -2.803 -8.367 -21.141 1 98.81 60 TRP B N 1
ATOM 2430 C CA . TRP B 1 60 ? -2.043 -7.273 -20.547 1 98.81 60 TRP B CA 1
ATOM 2431 C C . TRP B 1 60 ? -0.586 -7.676 -20.328 1 98.81 60 TRP B C 1
ATOM 2433 O O . TRP B 1 60 ? 0.328 -6.926 -20.688 1 98.81 60 TRP B O 1
ATOM 2443 N N . LEU B 1 61 ? -0.337 -8.836 -19.781 1 98.88 61 LEU B N 1
ATOM 2444 C CA . LEU B 1 61 ? 1.024 -9.32 -19.594 1 98.88 61 LEU B CA 1
ATOM 2445 C C . LEU B 1 61 ? 1.767 -9.406 -20.922 1 98.88 61 LEU B C 1
ATOM 2447 O O . LEU B 1 61 ? 2.951 -9.078 -21 1 98.88 61 LEU B O 1
ATOM 2451 N N . ASN B 1 62 ? 1.051 -9.828 -21.984 1 98.81 62 ASN B N 1
ATOM 2452 C CA . ASN B 1 62 ? 1.663 -9.898 -23.297 1 98.81 62 ASN B CA 1
ATOM 2453 C C . ASN B 1 62 ? 2.152 -8.531 -23.766 1 98.81 62 ASN B C 1
ATOM 2455 O O . ASN B 1 62 ? 3.191 -8.422 -24.422 1 98.81 62 ASN B O 1
ATOM 2459 N N . THR B 1 63 ? 1.427 -7.441 -23.438 1 98.62 63 THR B N 1
ATOM 2460 C CA . THR B 1 63 ? 1.841 -6.102 -23.844 1 98.62 63 THR B CA 1
ATOM 2461 C C . THR B 1 63 ? 3.17 -5.73 -23.188 1 98.62 63 THR B C 1
ATOM 2463 O O . THR B 1 63 ? 3.865 -4.828 -23.656 1 98.62 63 THR B O 1
ATOM 2466 N N . LEU B 1 64 ? 3.559 -6.43 -22.141 1 98.62 64 LEU B N 1
ATOM 2467 C CA . LEU B 1 64 ? 4.797 -6.16 -21.422 1 98.62 64 LEU B CA 1
ATOM 2468 C C . LEU B 1 64 ? 5.914 -7.086 -21.891 1 98.62 64 LEU B C 1
ATOM 2470 O O . LEU B 1 64 ? 7.008 -7.082 -21.328 1 98.62 64 LEU B O 1
ATOM 2474 N N . GLY B 1 65 ? 5.625 -7.98 -22.859 1 98.62 65 GLY B N 1
ATOM 2475 C CA . GLY B 1 65 ? 6.602 -8.938 -23.344 1 98.62 65 GLY B CA 1
ATOM 2476 C C . GLY B 1 65 ? 6.699 -10.188 -22.5 1 98.62 65 GLY B C 1
ATOM 2477 O O . GLY B 1 65 ? 7.719 -10.875 -22.516 1 98.62 65 GLY B O 1
ATOM 2478 N N . ILE B 1 66 ? 5.711 -10.453 -21.719 1 98.88 66 ILE B N 1
ATOM 2479 C CA . ILE B 1 66 ? 5.676 -11.594 -20.828 1 98.88 66 ILE B CA 1
ATOM 2480 C C . ILE B 1 66 ? 4.676 -12.625 -21.344 1 98.88 66 ILE B C 1
ATOM 2482 O O . ILE B 1 66 ? 3.525 -12.297 -21.625 1 98.88 66 ILE B O 1
ATOM 2486 N N . SER B 1 67 ? 5.062 -13.859 -21.547 1 98.88 67 SER B N 1
ATOM 2487 C CA . SER B 1 67 ? 4.113 -14.93 -21.844 1 98.88 67 SER B CA 1
ATOM 2488 C C . SER B 1 67 ? 3.219 -15.227 -20.641 1 98.88 67 SER B C 1
ATOM 2490 O O . SER B 1 67 ? 3.613 -15 -19.5 1 98.88 67 SER B O 1
ATOM 2492 N N . ALA B 1 68 ? 2.041 -15.688 -20.953 1 98.94 68 ALA B N 1
ATOM 2493 C CA . ALA B 1 68 ? 1.089 -15.984 -19.891 1 98.94 68 ALA B CA 1
ATOM 2494 C C . ALA B 1 68 ? 0.394 -17.328 -20.125 1 98.94 68 ALA B C 1
ATOM 2496 O O . ALA B 1 68 ? 0.285 -17.781 -21.266 1 98.94 68 ALA B O 1
ATOM 2497 N N . PHE B 1 69 ? -0.007 -17.969 -19.078 1 98.94 69 PHE B N 1
ATOM 2498 C CA . PHE B 1 69 ? -0.797 -19.188 -19.094 1 98.94 69 PHE B CA 1
ATOM 2499 C C . PHE B 1 69 ? -1.994 -19.078 -18.156 1 98.94 69 PHE B C 1
ATOM 2501 O O . PHE B 1 69 ? -1.832 -19.047 -16.922 1 98.94 69 PHE B O 1
ATOM 2508 N N . VAL B 1 70 ? -3.18 -18.984 -18.719 1 98.94 70 VAL B N 1
ATOM 2509 C CA . VAL B 1 70 ? -4.367 -18.984 -17.875 1 98.94 70 VAL B CA 1
ATOM 2510 C C . VAL B 1 70 ? -4.695 -20.422 -17.453 1 98.94 70 VAL B C 1
ATOM 2512 O O . VAL B 1 70 ? -4.824 -21.312 -18.297 1 98.94 70 VAL B O 1
ATOM 2515 N N . ILE B 1 71 ? -4.859 -20.625 -16.172 1 98.94 71 ILE B N 1
ATOM 2516 C CA . ILE B 1 71 ? -5.012 -22 -15.711 1 98.94 71 ILE B CA 1
ATOM 2517 C C . ILE B 1 71 ? -6.488 -22.312 -15.492 1 98.94 71 ILE B C 1
ATOM 2519 O O . ILE B 1 71 ? -7.238 -21.469 -14.992 1 98.94 71 ILE B O 1
ATOM 2523 N N . ARG B 1 72 ? -6.879 -23.438 -15.891 1 98.69 72 ARG B N 1
ATOM 2524 C CA . ARG B 1 72 ? -8.109 -24.078 -15.453 1 98.69 72 ARG B CA 1
ATOM 2525 C C . ARG B 1 72 ? -7.848 -25.016 -14.273 1 98.69 72 ARG B C 1
ATOM 2527 O O . ARG B 1 72 ? -7.703 -26.219 -14.453 1 98.69 72 ARG B O 1
ATOM 2534 N N . TYR B 1 73 ? -7.727 -24.406 -13.102 1 98.75 73 TYR B N 1
ATOM 2535 C CA . TYR B 1 73 ? -7.547 -25.234 -11.906 1 98.75 73 TYR B CA 1
ATOM 2536 C C . TYR B 1 73 ? -8.883 -25.797 -11.43 1 98.75 73 TYR B C 1
ATOM 2538 O O . TYR B 1 73 ? -9.938 -25.25 -11.758 1 98.75 73 TYR B O 1
ATOM 2546 N N . ARG B 1 74 ? -8.859 -26.891 -10.781 1 98.69 74 ARG B N 1
ATOM 2547 C CA . ARG B 1 74 ? -10.086 -27.531 -10.32 1 98.69 74 ARG B CA 1
ATOM 2548 C C . ARG B 1 74 ? -10.711 -26.766 -9.164 1 98.69 74 ARG B C 1
ATOM 2550 O O . ARG B 1 74 ? -10.008 -26.312 -8.258 1 98.69 74 ARG B O 1
ATOM 2557 N N . VAL B 1 75 ? -11.945 -26.562 -9.195 1 98.44 75 VAL B N 1
ATOM 2558 C CA . VAL B 1 75 ? -12.711 -25.859 -8.172 1 98.44 75 VAL B CA 1
ATOM 2559 C C . VAL B 1 75 ? -13.773 -26.797 -7.594 1 98.44 75 VAL B C 1
ATOM 2561 O O . VAL B 1 75 ? -13.836 -27.969 -7.957 1 98.44 75 VAL B O 1
ATOM 2564 N N . ALA B 1 76 ? -14.562 -26.312 -6.613 1 97.75 76 ALA B N 1
ATOM 2565 C CA . ALA B 1 76 ? -15.609 -27.109 -6.004 1 97.75 76 ALA B CA 1
ATOM 2566 C C . ALA B 1 76 ? -16.375 -27.906 -7.055 1 97.75 76 ALA B C 1
ATOM 2568 O O . ALA B 1 76 ? -16.688 -27.391 -8.133 1 97.75 76 ALA B O 1
ATOM 2569 N N . PRO B 1 77 ? -16.594 -29.141 -6.875 1 97.25 77 PRO B N 1
ATOM 2570 C CA . PRO B 1 77 ? -16.609 -29.797 -5.57 1 97.25 77 PRO B CA 1
ATOM 2571 C C . PRO B 1 77 ? -15.234 -30.344 -5.172 1 97.25 77 PRO B C 1
ATOM 2573 O O . PRO B 1 77 ? -15.086 -30.922 -4.094 1 97.25 77 PRO B O 1
ATOM 2576 N N . TYR B 1 78 ? -14.242 -30.219 -6.066 1 98.12 78 TYR B N 1
ATOM 2577 C CA . TYR B 1 78 ? -12.898 -30.562 -5.625 1 98.12 78 TYR B CA 1
ATOM 2578 C C . TYR B 1 78 ? -12.5 -29.75 -4.402 1 98.12 78 TYR B C 1
ATOM 2580 O O . TYR B 1 78 ? -12.852 -28.578 -4.293 1 98.12 78 TYR B O 1
ATOM 2588 N N . ARG B 1 79 ? -11.82 -30.328 -3.467 1 97.44 79 ARG B N 1
ATOM 2589 C CA . ARG B 1 79 ? -11.328 -29.688 -2.26 1 97.44 79 ARG B CA 1
ATOM 2590 C C . ARG B 1 79 ? -9.797 -29.688 -2.227 1 97.44 79 ARG B C 1
ATOM 2592 O O . ARG B 1 79 ? -9.156 -30.188 -3.152 1 97.44 79 ARG B O 1
ATOM 2599 N N . TYR B 1 80 ? -9.211 -28.969 -1.286 1 98.06 80 TYR B N 1
ATOM 2600 C CA . TYR B 1 80 ? -7.777 -29.078 -1.044 1 98.06 80 TYR B CA 1
ATOM 2601 C C . TYR B 1 80 ? -7.344 -30.531 -0.956 1 98.06 80 TYR B C 1
ATOM 2603 O O . TYR B 1 80 ? -8.023 -31.359 -0.336 1 98.06 80 TYR B O 1
ATOM 2611 N N . PRO B 1 81 ? -6.297 -30.812 -1.677 1 98.25 81 PRO B N 1
ATOM 2612 C CA . PRO B 1 81 ? -5.262 -29.938 -2.232 1 98.25 81 PRO B CA 1
ATOM 2613 C C . PRO B 1 81 ? -5.344 -29.812 -3.752 1 98.25 81 PRO B C 1
ATOM 2615 O O . PRO B 1 81 ? -4.367 -29.422 -4.398 1 98.25 81 PRO B O 1
ATOM 2618 N N . SER B 1 82 ? -6.438 -30.109 -4.379 1 98.5 82 SER B N 1
ATOM 2619 C CA . SER B 1 82 ? -6.52 -30.266 -5.828 1 98.5 82 SER B CA 1
ATOM 2620 C C . SER B 1 82 ? -6.059 -28.984 -6.543 1 98.5 82 SER B C 1
ATOM 2622 O O . SER B 1 82 ? -5.18 -29.047 -7.402 1 98.5 82 SER B O 1
ATOM 2624 N N . ALA B 1 83 ? -6.609 -27.875 -6.188 1 98.75 83 ALA B N 1
ATOM 2625 C CA . ALA B 1 83 ? -6.262 -26.609 -6.852 1 98.75 83 ALA B CA 1
ATOM 2626 C C . ALA B 1 83 ? -4.777 -26.297 -6.688 1 98.75 83 ALA B C 1
ATOM 2628 O O . ALA B 1 83 ? -4.117 -25.875 -7.641 1 98.75 83 ALA B O 1
ATOM 2629 N N . LEU B 1 84 ? -4.227 -26.484 -5.457 1 98.81 84 LEU B N 1
ATOM 2630 C CA . LEU B 1 84 ? -2.809 -26.234 -5.223 1 98.81 84 LEU B CA 1
ATOM 2631 C C . LEU B 1 84 ? -1.944 -27.156 -6.082 1 98.81 84 LEU B C 1
ATOM 2633 O O . LEU B 1 84 ? -0.975 -26.703 -6.695 1 98.81 84 LEU B O 1
ATOM 2637 N N . SER B 1 85 ? -2.314 -28.406 -6.109 1 98.56 85 SER B N 1
ATOM 2638 C CA . SER B 1 85 ? -1.587 -29.359 -6.945 1 98.56 85 SER B CA 1
ATOM 2639 C C . SER B 1 85 ? -1.586 -28.922 -8.406 1 98.56 85 SER B C 1
ATOM 2641 O O . SER B 1 85 ? -0.588 -29.094 -9.109 1 98.56 85 SER B O 1
ATOM 2643 N N . ASP B 1 86 ? -2.705 -28.406 -8.844 1 98.88 86 ASP B N 1
ATOM 2644 C CA . ASP B 1 86 ? -2.83 -27.969 -10.227 1 98.88 86 ASP B CA 1
ATOM 2645 C C . ASP B 1 86 ? -1.868 -26.828 -10.531 1 98.88 86 ASP B C 1
ATOM 2647 O O . ASP B 1 86 ? -1.173 -26.844 -11.555 1 98.88 86 ASP B O 1
ATOM 2651 N N . VAL B 1 87 ? -1.76 -25.812 -9.688 1 98.94 87 VAL B N 1
ATOM 2652 C CA . VAL B 1 87 ? -0.896 -24.672 -9.945 1 98.94 87 VAL B CA 1
ATOM 2653 C C . VAL B 1 87 ? 0.568 -25.094 -9.828 1 98.94 87 VAL B C 1
ATOM 2655 O O . VAL B 1 87 ? 1.415 -24.641 -10.602 1 98.94 87 VAL B O 1
ATOM 2658 N N . GLN B 1 88 ? 0.885 -25.922 -8.828 1 98.88 88 GLN B N 1
ATOM 2659 C CA . GLN B 1 88 ? 2.248 -26.422 -8.703 1 98.88 88 GLN B CA 1
ATOM 2660 C C . GLN B 1 88 ? 2.67 -27.203 -9.945 1 98.88 88 GLN B C 1
ATOM 2662 O O . GLN B 1 88 ? 3.785 -27.031 -10.445 1 98.88 88 GLN B O 1
ATOM 2667 N N . ARG B 1 89 ? 1.755 -28.016 -10.453 1 98.88 89 ARG B N 1
ATOM 2668 C CA . ARG B 1 89 ? 1.996 -28.75 -11.688 1 98.88 89 ARG B CA 1
ATOM 2669 C C . ARG B 1 89 ? 2.164 -27.797 -12.875 1 98.88 89 ARG B C 1
ATOM 2671 O O . ARG B 1 89 ? 2.977 -28.047 -13.766 1 98.88 89 ARG B O 1
ATOM 2678 N N . ALA B 1 90 ? 1.382 -26.797 -12.93 1 98.94 90 ALA B N 1
ATOM 2679 C CA . ALA B 1 90 ? 1.487 -25.812 -14 1 98.94 90 ALA B CA 1
ATOM 2680 C C . ALA B 1 90 ? 2.865 -25.156 -14.008 1 98.94 90 ALA B C 1
ATOM 2682 O O . ALA B 1 90 ? 3.496 -25.031 -15.062 1 98.94 90 ALA B O 1
ATOM 2683 N N . VAL B 1 91 ? 3.375 -24.703 -12.812 1 98.94 91 VAL B N 1
ATOM 2684 C CA . VAL B 1 91 ? 4.695 -24.109 -12.695 1 98.94 91 VAL B CA 1
ATOM 2685 C C . VAL B 1 91 ? 5.758 -25.078 -13.211 1 98.94 91 VAL B C 1
ATOM 2687 O O . VAL B 1 91 ? 6.594 -24.703 -14.039 1 98.94 91 VAL B O 1
ATOM 2690 N N . ARG B 1 92 ? 5.68 -26.344 -12.797 1 98.94 92 ARG B N 1
ATOM 2691 C CA . ARG B 1 92 ? 6.633 -27.375 -13.203 1 98.94 92 ARG B CA 1
ATOM 2692 C C . ARG B 1 92 ? 6.562 -27.609 -14.711 1 98.94 92 ARG B C 1
ATOM 2694 O O . ARG B 1 92 ? 7.594 -27.797 -15.359 1 98.94 92 ARG B O 1
ATOM 2701 N N . THR B 1 93 ? 5.352 -27.672 -15.219 1 98.94 93 THR B N 1
ATOM 2702 C CA . THR B 1 93 ? 5.141 -27.922 -16.641 1 98.94 93 THR B CA 1
ATOM 2703 C C . THR B 1 93 ? 5.773 -26.828 -17.484 1 98.94 93 THR B C 1
ATOM 2705 O O . THR B 1 93 ? 6.48 -27.109 -18.453 1 98.94 93 THR B O 1
ATOM 2708 N N . VAL B 1 94 ? 5.531 -25.578 -17.109 1 98.88 94 VAL B N 1
ATOM 2709 C CA . VAL B 1 94 ? 6.078 -24.438 -17.859 1 98.88 94 VAL B CA 1
ATOM 2710 C C . VAL B 1 94 ? 7.605 -24.484 -17.812 1 98.88 94 VAL B C 1
ATOM 2712 O O . VAL B 1 94 ? 8.273 -24.234 -18.812 1 98.88 94 VAL B O 1
ATOM 2715 N N . ARG B 1 95 ? 8.188 -24.812 -16.641 1 98.81 95 ARG B N 1
ATOM 2716 C CA . ARG B 1 95 ? 9.633 -24.922 -16.5 1 98.81 95 ARG B CA 1
ATOM 2717 C C . ARG B 1 95 ? 10.195 -26.031 -17.391 1 98.81 95 ARG B C 1
ATOM 2719 O O . ARG B 1 95 ? 11.156 -25.812 -18.125 1 98.81 95 ARG B O 1
ATOM 2726 N N . GLU B 1 96 ? 9.586 -27.172 -17.297 1 98.62 96 GLU B N 1
ATOM 2727 C CA . GLU B 1 96 ? 10.078 -28.344 -18.016 1 98.62 96 GLU B CA 1
ATOM 2728 C C . GLU B 1 96 ? 9.984 -28.141 -19.531 1 98.62 96 GLU B C 1
ATOM 2730 O O . GLU B 1 96 ? 10.859 -28.578 -20.281 1 98.62 96 GLU B O 1
ATOM 2735 N N . ARG B 1 97 ? 8.969 -27.469 -19.953 1 98.5 97 ARG B N 1
ATOM 2736 C CA . ARG B 1 97 ? 8.727 -27.281 -21.375 1 98.5 97 ARG B CA 1
ATOM 2737 C C . ARG B 1 97 ? 9.109 -25.875 -21.812 1 98.5 97 ARG B C 1
ATOM 2739 O O . ARG B 1 97 ? 8.586 -25.359 -22.797 1 98.5 97 ARG B O 1
ATOM 2746 N N . ALA B 1 98 ? 9.922 -25.203 -21.125 1 98.62 98 ALA B N 1
ATOM 2747 C CA . ALA B 1 98 ? 10.273 -23.812 -21.312 1 98.62 98 ALA B CA 1
ATOM 2748 C C . ALA B 1 98 ? 10.789 -23.547 -22.719 1 98.62 98 ALA B C 1
ATOM 2750 O O . ALA B 1 98 ? 10.414 -22.562 -23.359 1 98.62 98 ALA B O 1
ATOM 2751 N N . ALA B 1 99 ? 11.648 -24.422 -23.188 1 98.06 99 ALA B N 1
ATOM 2752 C CA . ALA B 1 99 ? 12.219 -24.25 -24.516 1 98.06 99 ALA B CA 1
ATOM 2753 C C . ALA B 1 99 ? 11.125 -24.219 -25.594 1 98.06 99 ALA B C 1
ATOM 2755 O O . ALA B 1 99 ? 11.164 -23.406 -26.516 1 98.06 99 ALA B O 1
ATOM 2756 N N . GLU B 1 100 ? 10.164 -25.125 -25.391 1 97.62 100 GLU B N 1
ATOM 2757 C CA . GLU B 1 100 ? 9.039 -25.203 -26.328 1 97.62 100 GLU B CA 1
ATOM 2758 C C . GLU B 1 100 ? 8.242 -23.891 -26.328 1 97.62 100 GLU B C 1
ATOM 2760 O O . GLU B 1 100 ? 7.742 -23.469 -27.375 1 97.62 100 GLU B O 1
ATOM 2765 N N . PHE B 1 101 ? 8.164 -23.219 -25.203 1 98.31 101 PHE B N 1
ATOM 2766 C CA . PHE B 1 101 ? 7.301 -22.062 -25.047 1 98.31 101 PHE B CA 1
ATOM 2767 C C . PHE B 1 101 ? 8.086 -20.766 -25.281 1 98.31 101 PHE B C 1
ATOM 2769 O O . PHE B 1 101 ? 7.508 -19.688 -25.297 1 98.31 101 PHE B O 1
ATOM 2776 N N . GLY B 1 102 ? 9.391 -20.844 -25.391 1 98.44 102 GLY B N 1
ATOM 2777 C CA . GLY B 1 102 ? 10.211 -19.641 -25.453 1 98.44 102 GLY B CA 1
ATOM 2778 C C . GLY B 1 102 ? 10.328 -18.938 -24.125 1 98.44 102 GLY B C 1
ATOM 2779 O O . GLY B 1 102 ? 10.461 -17.703 -24.078 1 98.44 102 GLY B O 1
ATOM 2780 N N . VAL B 1 103 ? 10.273 -19.703 -23.125 1 98.56 103 VAL B N 1
ATOM 2781 C CA . VAL B 1 103 ? 10.242 -19.156 -21.766 1 98.56 103 VAL B CA 1
ATOM 2782 C C . VAL B 1 103 ? 11.57 -19.422 -21.062 1 98.56 103 VAL B C 1
ATOM 2784 O O . VAL B 1 103 ? 12.211 -20.453 -21.312 1 98.56 103 VAL B O 1
ATOM 2787 N N . ASP B 1 104 ? 12.07 -18.469 -20.281 1 98.75 104 ASP B N 1
ATOM 2788 C CA . ASP B 1 104 ? 13.148 -18.688 -19.328 1 98.75 104 ASP B CA 1
ATOM 2789 C C . ASP B 1 104 ? 12.656 -19.453 -18.094 1 98.75 104 ASP B C 1
ATOM 2791 O O . ASP B 1 104 ? 11.836 -18.938 -17.328 1 98.75 104 ASP B O 1
ATOM 2795 N N . PRO B 1 105 ? 13.109 -20.688 -17.844 1 98.62 105 PRO B N 1
ATOM 2796 C CA . PRO B 1 105 ? 12.602 -21.469 -16.719 1 98.62 105 PRO B CA 1
ATOM 2797 C C . PRO B 1 105 ? 12.898 -20.844 -15.359 1 98.62 105 PRO B C 1
ATOM 2799 O O . PRO B 1 105 ? 12.352 -21.266 -14.344 1 98.62 105 PRO B O 1
ATOM 2802 N N . GLY B 1 106 ? 13.789 -19.828 -15.258 1 98.44 106 GLY B N 1
ATOM 2803 C CA . GLY B 1 106 ? 14.109 -19.125 -14.031 1 98.44 106 GLY B CA 1
ATOM 2804 C C . GLY B 1 106 ? 13.273 -17.875 -13.82 1 98.44 106 GLY B C 1
ATOM 2805 O O . GLY B 1 106 ? 13.5 -17.125 -12.867 1 98.44 106 GLY B O 1
ATOM 2806 N N . ARG B 1 107 ? 12.328 -17.609 -14.742 1 98.69 107 ARG B N 1
ATOM 2807 C CA . ARG B 1 107 ? 11.438 -16.469 -14.633 1 98.69 107 ARG B CA 1
ATOM 2808 C C . ARG B 1 107 ? 9.984 -16.859 -14.852 1 98.69 107 ARG B C 1
ATOM 2810 O O . ARG B 1 107 ? 9.328 -16.359 -15.766 1 98.69 107 ARG B O 1
ATOM 2817 N N . VAL B 1 108 ? 9.453 -17.719 -13.984 1 98.94 108 VAL B N 1
ATOM 2818 C CA . VAL B 1 108 ? 8.078 -18.203 -14.008 1 98.94 108 VAL B CA 1
ATOM 2819 C C . VAL B 1 108 ? 7.336 -17.719 -12.766 1 98.94 108 VAL B C 1
ATOM 2821 O O . VAL B 1 108 ? 7.652 -18.125 -11.648 1 98.94 108 VAL B O 1
ATOM 2824 N N . GLY B 1 109 ? 6.41 -16.812 -12.938 1 98.94 109 GLY B N 1
ATOM 2825 C CA . GLY B 1 109 ? 5.641 -16.266 -11.828 1 98.94 109 GLY B CA 1
ATOM 2826 C C . GLY B 1 109 ? 4.219 -16.797 -11.773 1 98.94 109 GLY B C 1
ATOM 2827 O O . GLY B 1 109 ? 3.793 -17.547 -12.664 1 98.94 109 GLY B O 1
ATOM 2828 N N . VAL B 1 110 ? 3.518 -16.5 -10.703 1 99 110 VAL B N 1
ATOM 2829 C CA . VAL B 1 110 ? 2.105 -16.812 -10.539 1 99 110 VAL B CA 1
ATOM 2830 C C . VAL B 1 110 ? 1.336 -15.562 -10.117 1 99 110 VAL B C 1
ATOM 2832 O O . VAL B 1 110 ? 1.782 -14.82 -9.25 1 99 110 VAL B O 1
ATOM 2835 N N . LEU B 1 111 ? 0.282 -15.281 -10.773 1 98.94 111 LEU B N 1
ATOM 2836 C CA . LEU B 1 111 ? -0.633 -14.18 -10.492 1 98.94 111 LEU B CA 1
ATOM 2837 C C . LEU B 1 111 ? -2.035 -14.703 -10.195 1 98.94 111 LEU B C 1
ATOM 2839 O O . LEU B 1 111 ? -2.527 -15.602 -10.891 1 98.94 111 LEU B O 1
ATOM 2843 N N . GLY B 1 112 ? -2.686 -14.188 -9.156 1 98.94 112 GLY B N 1
ATOM 2844 C CA . GLY B 1 112 ? -4.027 -14.656 -8.852 1 98.94 112 GLY B CA 1
ATOM 2845 C C . GLY B 1 112 ? -4.926 -13.57 -8.289 1 98.94 112 GLY B C 1
ATOM 2846 O O . GLY B 1 112 ? -4.441 -12.617 -7.68 1 98.94 112 GLY B O 1
ATOM 2847 N N . PHE B 1 113 ? -6.258 -13.734 -8.516 1 98.94 113 PHE B N 1
ATOM 2848 C CA . PHE B 1 113 ? -7.285 -12.812 -8.039 1 98.94 113 PHE B CA 1
ATOM 2849 C C . PHE B 1 113 ? -8.172 -13.484 -6.996 1 98.94 113 PHE B C 1
ATOM 2851 O O . PHE B 1 113 ? -8.555 -14.641 -7.148 1 98.94 113 PHE B O 1
ATOM 2858 N N . SER B 1 114 ? -8.547 -12.703 -5.879 1 98.81 114 SER B N 1
ATOM 2859 C CA . SER B 1 114 ? -9.523 -13.188 -4.906 1 98.81 114 SER B CA 1
ATOM 2860 C C . SER B 1 114 ? -9.156 -14.578 -4.402 1 98.81 114 SER B C 1
ATOM 2862 O O . SER B 1 114 ? -8.055 -14.789 -3.893 1 98.81 114 SER B O 1
ATOM 2864 N N . ALA B 1 115 ? -10.008 -15.648 -4.668 1 98.88 115 ALA B N 1
ATOM 2865 C CA . ALA B 1 115 ? -9.68 -17.031 -4.32 1 98.88 115 ALA B CA 1
ATOM 2866 C C . ALA B 1 115 ? -8.477 -17.516 -5.109 1 98.88 115 ALA B C 1
ATOM 2868 O O . ALA B 1 115 ? -7.676 -18.312 -4.605 1 98.88 115 ALA B O 1
ATOM 2869 N N . GLY B 1 116 ? -8.352 -17.078 -6.355 1 98.94 116 GLY B N 1
ATOM 2870 C CA . GLY B 1 116 ? -7.148 -17.344 -7.121 1 98.94 116 GLY B CA 1
ATOM 2871 C C . GLY B 1 116 ? -5.902 -16.734 -6.516 1 98.94 116 GLY B C 1
ATOM 2872 O O . GLY B 1 116 ? -4.797 -17.25 -6.684 1 98.94 116 GLY B O 1
ATOM 2873 N N . GLY B 1 117 ? -6.086 -15.57 -5.852 1 98.94 117 GLY B N 1
ATOM 2874 C CA . GLY B 1 117 ? -5.004 -14.969 -5.082 1 98.94 117 GLY B CA 1
ATOM 2875 C C . GLY B 1 117 ? -4.582 -15.812 -3.893 1 98.94 117 GLY B C 1
ATOM 2876 O O . GLY B 1 117 ? -3.395 -15.898 -3.57 1 98.94 117 GLY B O 1
ATOM 2877 N N . HIS B 1 118 ? -5.543 -16.406 -3.229 1 98.94 118 HIS B N 1
ATOM 2878 C CA . HIS B 1 118 ? -5.219 -17.375 -2.18 1 98.94 118 HIS B CA 1
ATOM 2879 C C . HIS B 1 118 ? -4.391 -18.531 -2.729 1 98.94 118 HIS B C 1
ATOM 2881 O O . HIS B 1 118 ? -3.385 -18.906 -2.129 1 98.94 118 HIS B O 1
ATOM 2887 N N . LEU B 1 119 ? -4.855 -19.031 -3.828 1 98.94 119 LEU B N 1
ATOM 2888 C CA . LEU B 1 119 ? -4.176 -20.141 -4.488 1 98.94 119 LEU B CA 1
ATOM 2889 C C . LEU B 1 119 ? -2.74 -19.766 -4.844 1 98.94 119 LEU B C 1
ATOM 2891 O O . LEU B 1 119 ? -1.808 -20.516 -4.555 1 98.94 119 LEU B O 1
ATOM 2895 N N . ALA B 1 120 ? -2.553 -18.594 -5.434 1 98.94 120 ALA B N 1
ATOM 2896 C CA . ALA B 1 120 ? -1.221 -18.094 -5.781 1 98.94 120 ALA B CA 1
ATOM 2897 C C . ALA B 1 120 ? -0.35 -17.953 -4.539 1 98.94 120 ALA B C 1
ATOM 2899 O O . ALA B 1 120 ? 0.81 -18.359 -4.531 1 98.94 120 ALA B O 1
ATOM 2900 N N . SER B 1 121 ? -0.912 -17.297 -3.471 1 98.94 121 SER B N 1
ATOM 2901 C CA . SER B 1 121 ? -0.14 -17.109 -2.246 1 98.94 121 SER B CA 1
ATOM 2902 C C . SER B 1 121 ? 0.233 -18.453 -1.619 1 98.94 121 SER B C 1
ATOM 2904 O O . SER B 1 121 ? 1.331 -18.609 -1.079 1 98.94 121 SER B O 1
ATOM 2906 N N . THR B 1 122 ? -0.657 -19.438 -1.69 1 98.88 122 THR B N 1
ATOM 2907 C CA . THR B 1 122 ? -0.37 -20.781 -1.165 1 98.88 122 THR B CA 1
ATOM 2908 C C . THR B 1 122 ? 0.711 -21.469 -1.993 1 98.88 122 THR B C 1
ATOM 2910 O O . THR B 1 122 ? 1.617 -22.094 -1.442 1 98.88 122 THR B O 1
ATOM 2913 N N . ALA B 1 123 ? 0.627 -21.328 -3.312 1 98.88 123 ALA B N 1
ATOM 2914 C CA . ALA B 1 123 ? 1.665 -21.875 -4.184 1 98.88 123 ALA B CA 1
ATOM 2915 C C . ALA B 1 123 ? 3.029 -21.281 -3.854 1 98.88 123 ALA B C 1
ATOM 2917 O O . ALA B 1 123 ? 4.055 -21.953 -3.979 1 98.88 123 ALA B O 1
ATOM 2918 N N . GLY B 1 124 ? 3.057 -20.016 -3.455 1 98.88 124 GLY B N 1
ATOM 2919 C CA . GLY B 1 124 ? 4.297 -19.328 -3.158 1 98.88 124 GLY B CA 1
ATOM 2920 C C . GLY B 1 124 ? 4.805 -19.578 -1.753 1 98.88 124 GLY B C 1
ATOM 2921 O O . GLY B 1 124 ? 5.926 -19.203 -1.414 1 98.88 124 GLY B O 1
ATOM 2922 N N . THR B 1 125 ? 3.98 -20.234 -0.896 1 98.88 125 THR B N 1
ATOM 2923 C CA . THR B 1 125 ? 4.406 -20.453 0.481 1 98.88 125 THR B CA 1
ATOM 2924 C C . THR B 1 125 ? 4.484 -21.938 0.8 1 98.88 125 THR B C 1
ATOM 2926 O O . THR B 1 125 ? 5.094 -22.328 1.794 1 98.88 125 THR B O 1
ATOM 2929 N N . LEU B 1 126 ? 3.805 -22.781 0.029 1 98.69 126 LEU B N 1
ATOM 2930 C CA . LEU B 1 126 ? 3.824 -24.219 0.207 1 98.69 126 LEU B CA 1
ATOM 2931 C C . LEU B 1 126 ? 4.434 -24.906 -1.009 1 98.69 126 LEU B C 1
ATOM 2933 O O . LEU B 1 126 ? 3.885 -25.891 -1.51 1 98.69 126 LEU B O 1
ATOM 2937 N N . PHE B 1 127 ? 5.559 -24.469 -1.442 1 98.75 127 PHE B N 1
ATOM 2938 C CA . PHE B 1 127 ? 6.277 -25.016 -2.588 1 98.75 127 PHE B CA 1
ATOM 2939 C C . PHE B 1 127 ? 7.328 -26.031 -2.139 1 98.75 127 PHE B C 1
ATOM 2941 O O . PHE B 1 127 ? 7.586 -26.172 -0.942 1 98.75 127 PHE B O 1
ATOM 2948 N N . ASP B 1 128 ? 7.898 -26.766 -3.119 1 98.38 128 ASP B N 1
ATOM 2949 C CA . ASP B 1 128 ? 9.008 -27.688 -2.885 1 98.38 128 ASP B CA 1
ATOM 2950 C C . ASP B 1 128 ? 9.992 -27.672 -4.055 1 98.38 128 ASP B C 1
ATOM 2952 O O . ASP B 1 128 ? 9.727 -27.047 -5.086 1 98.38 128 ASP B O 1
ATOM 2956 N N . ALA B 1 129 ? 11.117 -28.328 -3.912 1 98 129 ALA B N 1
ATOM 2957 C CA . ALA B 1 129 ? 12.234 -28.234 -4.848 1 98 129 ALA B CA 1
ATOM 2958 C C . ALA B 1 129 ? 12.094 -29.25 -5.977 1 98 129 ALA B C 1
ATOM 2960 O O . ALA B 1 129 ? 12.898 -29.266 -6.91 1 98 129 ALA B O 1
ATOM 2961 N N . GLY B 1 130 ? 11.062 -29.984 -6.012 1 98.12 130 GLY B N 1
ATOM 2962 C CA . GLY B 1 130 ? 10.969 -31.094 -6.941 1 98.12 130 GLY B CA 1
ATOM 2963 C C . GLY B 1 130 ? 11.672 -32.344 -6.445 1 98.12 130 GLY B C 1
ATOM 2964 O O . GLY B 1 130 ? 12.281 -32.344 -5.371 1 98.12 130 GLY B O 1
ATOM 2965 N N . THR B 1 131 ? 11.438 -33.406 -7.152 1 97.75 131 THR B N 1
ATOM 2966 C CA . THR B 1 131 ? 12.055 -34.688 -6.855 1 97.75 131 THR B CA 1
ATOM 2967 C C . THR B 1 131 ? 13.031 -35.094 -7.961 1 97.75 131 THR B C 1
ATOM 2969 O O . THR B 1 131 ? 12.617 -35.562 -9.016 1 97.75 131 THR B O 1
ATOM 2972 N N . PRO B 1 132 ? 14.336 -34.969 -7.742 1 96.44 132 PRO B N 1
ATOM 2973 C CA . PRO B 1 132 ? 15.359 -35.125 -8.789 1 96.44 132 PRO B CA 1
ATOM 2974 C C . PRO B 1 132 ? 15.258 -36.469 -9.516 1 96.44 132 PRO B C 1
ATOM 2976 O O . PRO B 1 132 ? 15.477 -36.531 -10.734 1 96.44 132 PRO B O 1
ATOM 2979 N N . ASP B 1 133 ? 14.883 -37.562 -8.898 1 96.81 133 ASP B N 1
ATOM 2980 C CA . ASP B 1 133 ? 14.906 -38.875 -9.508 1 96.81 133 ASP B CA 1
ATOM 2981 C C . ASP B 1 133 ? 13.5 -39.344 -9.883 1 96.81 133 ASP B C 1
ATOM 2983 O O . ASP B 1 133 ? 13.258 -40.531 -10.07 1 96.81 133 ASP B O 1
ATOM 2987 N N . ALA B 1 134 ? 12.648 -38.312 -10.016 1 97.62 134 ALA B N 1
ATOM 2988 C CA . ALA B 1 134 ? 11.281 -38.688 -10.398 1 97.62 134 ALA B CA 1
ATOM 2989 C C . ALA B 1 134 ? 11.234 -39.219 -11.82 1 97.62 134 ALA B C 1
ATOM 2991 O O . ALA B 1 134 ? 11.961 -38.75 -12.695 1 97.62 134 ALA B O 1
ATOM 2992 N N . GLU B 1 135 ? 10.375 -40.188 -12.102 1 97.19 135 GLU B N 1
ATOM 2993 C CA . GLU B 1 135 ? 10.188 -40.75 -13.438 1 97.19 135 GLU B CA 1
ATOM 2994 C C . GLU B 1 135 ? 9.656 -39.688 -14.406 1 97.19 135 GLU B C 1
ATOM 2996 O O . GLU B 1 135 ? 10.125 -39.594 -15.539 1 97.19 135 GLU B O 1
ATOM 3001 N N . ASP B 1 136 ? 8.664 -39 -13.953 1 96.94 136 ASP B N 1
ATOM 3002 C CA . ASP B 1 136 ? 8.125 -37.875 -14.711 1 96.94 136 ASP B CA 1
ATOM 3003 C C . ASP B 1 136 ? 9.047 -36.656 -14.625 1 96.94 136 ASP B C 1
ATOM 3005 O O . ASP B 1 136 ? 9.195 -36.062 -13.555 1 96.94 136 ASP B O 1
ATOM 3009 N N . PRO B 1 137 ? 9.656 -36.25 -15.734 1 97.69 137 PRO B N 1
ATOM 3010 C CA . PRO B 1 137 ? 10.594 -35.125 -15.688 1 97.69 137 PRO B CA 1
ATOM 3011 C C . PRO B 1 137 ? 9.953 -33.844 -15.141 1 97.69 137 PRO B C 1
ATOM 3013 O O . PRO B 1 137 ? 10.641 -33 -14.555 1 97.69 137 PRO B O 1
ATOM 3016 N N . ILE B 1 138 ? 8.656 -33.688 -15.305 1 98.38 138 ILE B N 1
ATOM 3017 C CA . ILE B 1 138 ? 7.957 -32.5 -14.797 1 98.38 138 ILE B CA 1
ATOM 3018 C C . ILE B 1 138 ? 8.07 -32.438 -13.281 1 98.38 138 ILE B C 1
ATOM 3020 O O . ILE B 1 138 ? 8.273 -31.359 -12.703 1 98.38 138 ILE B O 1
ATOM 3024 N N . GLU B 1 139 ? 8.047 -33.531 -12.594 1 98.19 139 GLU B N 1
ATOM 3025 C CA . GLU B 1 139 ? 8.078 -33.625 -11.141 1 98.19 139 GLU B CA 1
ATOM 3026 C C . GLU B 1 139 ? 9.484 -33.344 -10.609 1 98.19 139 GLU B C 1
ATOM 3028 O O . GLU B 1 139 ? 9.68 -33.188 -9.398 1 98.19 139 GLU B O 1
ATOM 3033 N N . ARG B 1 140 ? 10.469 -33.312 -11.508 1 98.56 140 ARG B N 1
ATOM 3034 C CA . ARG B 1 140 ? 11.836 -33 -11.102 1 98.56 140 ARG B CA 1
ATOM 3035 C C . ARG B 1 140 ? 12.031 -31.5 -10.906 1 98.56 140 ARG B C 1
ATOM 3037 O O . ARG B 1 140 ? 13 -31.062 -10.281 1 98.56 140 ARG B O 1
ATOM 3044 N N . GLN B 1 141 ? 11.102 -30.719 -11.453 1 98.69 141 GLN B N 1
ATOM 3045 C CA . GLN B 1 141 ? 11.195 -29.25 -11.406 1 98.69 141 GLN B CA 1
ATOM 3046 C C . GLN B 1 141 ? 10.656 -28.719 -10.094 1 98.69 141 GLN B C 1
ATOM 3048 O O . GLN B 1 141 ? 9.703 -29.266 -9.531 1 98.69 141 GLN B O 1
ATOM 3053 N N . SER B 1 142 ? 11.281 -27.656 -9.586 1 98.81 142 SER B N 1
ATOM 3054 C CA . SER B 1 142 ? 10.758 -26.922 -8.43 1 98.81 142 SER B CA 1
ATOM 3055 C C . SER B 1 142 ? 9.367 -26.375 -8.711 1 98.81 142 SER B C 1
ATOM 3057 O O . SER B 1 142 ? 9.086 -25.906 -9.82 1 98.81 142 SER B O 1
ATOM 3059 N N . SER B 1 143 ? 8.461 -26.375 -7.703 1 98.88 143 SER B N 1
ATOM 3060 C CA . SER B 1 143 ? 7.141 -25.766 -7.832 1 98.88 143 SER B CA 1
ATOM 3061 C C . SER B 1 143 ? 7.141 -24.328 -7.332 1 98.88 143 SER B C 1
ATOM 3063 O O . SER B 1 143 ? 6.098 -23.672 -7.32 1 98.88 143 SER B O 1
ATOM 3065 N N . ARG B 1 144 ? 8.289 -23.766 -6.887 1 98.88 144 ARG B N 1
ATOM 3066 C CA . ARG B 1 144 ? 8.367 -22.406 -6.352 1 98.88 144 ARG B CA 1
ATOM 3067 C C . ARG B 1 144 ? 8.273 -21.375 -7.469 1 98.88 144 ARG B C 1
ATOM 3069 O O . ARG B 1 144 ? 9.125 -21.328 -8.359 1 98.88 144 ARG B O 1
ATOM 3076 N N . PRO B 1 145 ? 7.207 -20.547 -7.445 1 98.94 145 PRO B N 1
ATOM 3077 C CA . PRO B 1 145 ? 7.227 -19.438 -8.398 1 98.94 145 PRO B CA 1
ATOM 3078 C C . PRO B 1 145 ? 8.398 -18.484 -8.172 1 98.94 145 PRO B C 1
ATOM 3080 O O . PRO B 1 145 ? 8.906 -18.391 -7.059 1 98.94 145 PRO B O 1
ATOM 3083 N N . ASP B 1 146 ? 8.812 -17.844 -9.211 1 98.88 146 ASP B N 1
ATOM 3084 C CA . ASP B 1 146 ? 9.906 -16.891 -9.086 1 98.88 146 ASP B CA 1
ATOM 3085 C C . ASP B 1 146 ? 9.391 -15.516 -8.656 1 98.88 146 ASP B C 1
ATOM 3087 O O . ASP B 1 146 ? 10.164 -14.664 -8.219 1 98.88 146 ASP B O 1
ATOM 3091 N N . LEU B 1 147 ? 8.109 -15.242 -8.734 1 98.56 147 LEU B N 1
ATOM 3092 C CA . LEU B 1 147 ? 7.453 -14.055 -8.203 1 98.56 147 LEU B CA 1
ATOM 3093 C C . LEU B 1 147 ? 5.957 -14.289 -8.031 1 98.56 147 LEU B C 1
ATOM 3095 O O . LEU B 1 147 ? 5.387 -15.172 -8.672 1 98.56 147 LEU B O 1
ATOM 3099 N N . LEU B 1 148 ? 5.332 -13.5 -7.184 1 98.94 148 LEU B N 1
ATOM 3100 C CA . LEU B 1 148 ? 3.891 -13.547 -6.965 1 98.94 148 LEU B CA 1
ATOM 3101 C C . LEU B 1 148 ? 3.254 -12.195 -7.281 1 98.94 148 LEU B C 1
ATOM 3103 O O . LEU B 1 148 ? 3.826 -11.148 -6.98 1 98.94 148 LEU B O 1
ATOM 3107 N N . MET B 1 149 ? 2.129 -12.211 -7.922 1 98.94 149 MET B N 1
ATOM 3108 C CA . MET B 1 149 ? 1.212 -11.078 -7.973 1 98.94 149 MET B CA 1
ATOM 3109 C C . MET B 1 149 ? -0.148 -11.445 -7.391 1 98.94 149 MET B C 1
ATOM 3111 O O . MET B 1 149 ? -0.857 -12.289 -7.949 1 98.94 149 MET B O 1
ATOM 3115 N N . LEU B 1 150 ? -0.499 -10.828 -6.297 1 98.94 150 LEU B N 1
ATOM 3116 C CA . LEU B 1 150 ? -1.725 -11.133 -5.562 1 98.94 150 LEU B CA 1
ATOM 3117 C C . LEU B 1 150 ? -2.717 -9.977 -5.668 1 98.94 150 LEU B C 1
ATOM 3119 O O . LEU B 1 150 ? -2.49 -8.906 -5.098 1 98.94 150 LEU B O 1
ATOM 3123 N N . CYS B 1 151 ? -3.805 -10.188 -6.328 1 98.88 151 CYS B N 1
ATOM 3124 C CA . CYS B 1 151 ? -4.781 -9.148 -6.645 1 98.88 151 CYS B CA 1
ATOM 3125 C C . CYS B 1 151 ? -6.031 -9.297 -5.785 1 98.88 151 CYS B C 1
ATOM 3127 O O . CYS B 1 151 ? -6.812 -10.227 -5.98 1 98.88 151 CYS B O 1
ATOM 3129 N N . TYR B 1 152 ? -6.254 -8.367 -4.852 1 98.69 152 TYR B N 1
ATOM 3130 C CA . TYR B 1 152 ? -7.273 -8.406 -3.809 1 98.69 152 TYR B CA 1
ATOM 3131 C C . TYR B 1 152 ? -7.488 -9.836 -3.318 1 98.69 152 TYR B C 1
ATOM 3133 O O . TYR B 1 152 ? -8.617 -10.328 -3.314 1 98.69 152 TYR B O 1
ATOM 3141 N N . PRO B 1 153 ? -6.422 -10.422 -2.826 1 98.88 153 PRO B N 1
ATOM 3142 C CA . PRO B 1 153 ? -6.422 -11.852 -2.529 1 98.88 153 PRO B CA 1
ATOM 3143 C C . PRO B 1 153 ? -7.16 -12.188 -1.237 1 98.88 153 PRO B C 1
ATOM 3145 O O . PRO B 1 153 ? -7.141 -11.406 -0.287 1 98.88 153 PRO B O 1
ATOM 3148 N N . VAL B 1 154 ? -7.801 -13.328 -1.27 1 98.88 154 VAL B N 1
ATOM 3149 C CA . VAL B 1 154 ? -8.016 -14.016 -0.002 1 98.88 154 VAL B CA 1
ATOM 3150 C C . VAL B 1 154 ? -6.68 -14.508 0.551 1 98.88 154 VAL B C 1
ATOM 3152 O O . VAL B 1 154 ? -5.871 -15.086 -0.181 1 98.88 154 VAL B O 1
ATOM 3155 N N . ILE B 1 155 ? -6.41 -14.211 1.794 1 98.88 155 ILE B N 1
ATOM 3156 C CA . ILE B 1 155 ? -5.156 -14.641 2.404 1 98.88 155 ILE B CA 1
ATOM 3157 C C . ILE B 1 155 ? -5.449 -15.516 3.621 1 98.88 155 ILE B C 1
ATOM 3159 O O . ILE B 1 155 ? -4.969 -16.641 3.707 1 98.88 155 ILE B O 1
ATOM 3163 N N . THR B 1 156 ? -6.23 -14.945 4.535 1 98.75 156 THR B N 1
ATOM 3164 C CA . THR B 1 156 ? -6.57 -15.695 5.742 1 98.75 156 THR B CA 1
ATOM 3165 C C . THR B 1 156 ? -7.895 -16.438 5.566 1 98.75 156 THR B C 1
ATOM 3167 O O . THR B 1 156 ? -8.82 -15.914 4.938 1 98.75 156 THR B O 1
ATOM 3170 N N . LEU B 1 157 ? -7.957 -17.656 6.105 1 98.69 157 LEU B N 1
ATOM 3171 C CA . LEU B 1 157 ? -9.188 -18.438 6.105 1 98.69 157 LEU B CA 1
ATOM 3172 C C . LEU B 1 157 ? -9.805 -18.469 7.496 1 98.69 157 LEU B C 1
ATOM 3174 O O . LEU B 1 157 ? -10.727 -19.25 7.75 1 98.69 157 LEU B O 1
ATOM 3178 N N . SER B 1 158 ? -9.281 -17.688 8.328 1 97.06 158 SER B N 1
ATOM 3179 C CA . SER B 1 158 ? -9.773 -17.594 9.695 1 97.06 158 SER B CA 1
ATOM 3180 C C . SER B 1 158 ? -10.352 -16.219 9.992 1 97.06 158 SER B C 1
ATOM 3182 O O . SER B 1 158 ? -10.023 -15.242 9.312 1 97.06 158 SER B O 1
ATOM 3184 N N . GLY B 1 159 ? -11.242 -16.203 10.938 1 94.56 159 GLY B N 1
ATOM 3185 C CA . GLY B 1 159 ? -11.836 -14.93 11.328 1 94.56 159 GLY B CA 1
ATOM 3186 C C . GLY B 1 159 ? -10.836 -13.961 11.938 1 94.56 159 GLY B C 1
ATOM 3187 O O . GLY B 1 159 ? -9.766 -14.375 12.383 1 94.56 159 GLY B O 1
ATOM 3188 N N . PRO B 1 160 ? -11.219 -12.609 11.875 1 95.25 160 PRO B N 1
ATOM 3189 C CA . PRO B 1 160 ? -12.477 -12.023 11.414 1 95.25 160 PRO B CA 1
ATOM 3190 C C . PRO B 1 160 ? -12.43 -11.586 9.953 1 95.25 160 PRO B C 1
ATOM 3192 O O . PRO B 1 160 ? -13.406 -11.039 9.438 1 95.25 160 PRO B O 1
ATOM 3195 N N . TYR B 1 161 ? -11.383 -11.867 9.203 1 96.19 161 TYR B N 1
ATOM 3196 C CA . TYR B 1 161 ? -11.227 -11.273 7.879 1 96.19 161 TYR B CA 1
ATOM 3197 C C . TYR B 1 161 ? -11.422 -12.32 6.785 1 96.19 161 TYR B C 1
ATOM 3199 O O . TYR B 1 161 ? -11.133 -12.062 5.617 1 96.19 161 TYR B O 1
ATOM 3207 N N . THR B 1 162 ? -11.945 -13.484 7.152 1 97.5 162 THR B N 1
ATOM 3208 C CA . THR B 1 162 ? -12.094 -14.602 6.23 1 97.5 162 THR B CA 1
ATOM 3209 C C . THR B 1 162 ? -13.227 -14.344 5.242 1 97.5 162 THR B C 1
ATOM 3211 O O . THR B 1 162 ? -14.242 -13.75 5.602 1 97.5 162 THR B O 1
ATOM 3214 N N . HIS B 1 163 ? -12.938 -14.641 4.016 1 98.19 163 HIS B N 1
ATOM 3215 C CA . HIS B 1 163 ? -14.047 -14.867 3.096 1 98.19 163 HIS B CA 1
ATOM 3216 C C . HIS B 1 163 ? -14.625 -16.266 3.27 1 98.19 163 HIS B C 1
ATOM 3218 O O . HIS B 1 163 ? -14.102 -17.234 2.721 1 98.19 163 HIS B O 1
ATOM 3224 N N . ASP B 1 164 ? -15.766 -16.406 3.855 1 97.75 164 ASP B N 1
ATOM 3225 C CA . ASP B 1 164 ? -16.328 -17.688 4.273 1 97.75 164 ASP B CA 1
ATOM 3226 C C . ASP B 1 164 ? -16.625 -18.578 3.07 1 97.75 164 ASP B C 1
ATOM 3228 O O . ASP B 1 164 ? -16.406 -19.797 3.119 1 97.75 164 ASP B O 1
ATOM 3232 N N . GLY B 1 165 ? -17.141 -17.969 2.051 1 98.25 165 GLY B N 1
ATOM 3233 C CA . GLY B 1 165 ? -17.453 -18.75 0.859 1 98.25 165 GLY B CA 1
ATOM 3234 C C . GLY B 1 165 ? -16.25 -19.5 0.307 1 98.25 165 GLY B C 1
ATOM 3235 O O . GLY B 1 165 ? -16.359 -20.688 0.001 1 98.25 165 GLY B O 1
ATOM 3236 N N . SER B 1 166 ? -15.109 -18.828 0.188 1 98.75 166 SER B N 1
ATOM 3237 C CA . SER B 1 166 ? -13.891 -19.453 -0.307 1 98.75 166 SER B CA 1
ATOM 3238 C C . SER B 1 166 ? -13.43 -20.562 0.632 1 98.75 166 SER B C 1
ATOM 3240 O O . SER B 1 166 ? -13.016 -21.641 0.181 1 98.75 166 SER B O 1
ATOM 3242 N N . ARG B 1 167 ? -13.453 -20.297 1.934 1 98.75 167 ARG B N 1
ATOM 3243 C CA . ARG B 1 167 ? -13.039 -21.297 2.904 1 98.75 167 ARG B CA 1
ATOM 3244 C C . ARG B 1 167 ? -13.883 -22.562 2.787 1 98.75 167 ARG B C 1
ATOM 3246 O O . ARG B 1 167 ? -13.352 -23.672 2.73 1 98.75 167 ARG B O 1
ATOM 3253 N N . ILE B 1 168 ? -15.195 -22.359 2.74 1 98.69 168 ILE B N 1
ATOM 3254 C CA . ILE B 1 168 ? -16.125 -23.484 2.711 1 98.69 168 ILE B CA 1
ATOM 3255 C C . ILE B 1 168 ? -15.961 -24.266 1.404 1 98.69 168 ILE B C 1
ATOM 3257 O O . ILE B 1 168 ? -15.953 -25.5 1.401 1 98.69 168 ILE B O 1
ATOM 3261 N N . ALA B 1 169 ? -15.812 -23.562 0.304 1 98.81 169 ALA B N 1
ATOM 3262 C CA . ALA B 1 169 ? -15.641 -24.219 -0.989 1 98.81 169 ALA B CA 1
ATOM 3263 C C . ALA B 1 169 ? -14.344 -25.031 -1.021 1 98.81 169 ALA B C 1
ATOM 3265 O O . ALA B 1 169 ? -14.312 -26.141 -1.575 1 98.81 169 ALA B O 1
ATOM 3266 N N . LEU B 1 170 ? -13.273 -24.5 -0.418 1 98.75 170 LEU B N 1
ATOM 3267 C CA . LEU B 1 170 ? -11.945 -25.094 -0.485 1 98.75 170 LEU B CA 1
ATOM 3268 C C . LEU B 1 170 ? -11.828 -26.266 0.483 1 98.75 170 LEU B C 1
ATOM 3270 O O . LEU B 1 170 ? -11.242 -27.297 0.149 1 98.75 170 LEU B O 1
ATOM 3274 N N . LEU B 1 171 ? -12.453 -26.125 1.725 1 98.62 171 LEU B N 1
ATOM 3275 C CA . LEU B 1 171 ? -12.125 -27.062 2.795 1 98.62 171 LEU B CA 1
ATOM 3276 C C . LEU B 1 171 ? -13.375 -27.781 3.283 1 98.62 171 LEU B C 1
ATOM 3278 O O . LEU B 1 171 ? -13.281 -28.797 3.975 1 98.62 171 LEU B O 1
ATOM 3282 N N . GLY B 1 172 ? -14.523 -27.25 2.912 1 98.19 172 GLY B N 1
ATOM 3283 C CA . GLY B 1 172 ? -15.766 -27.781 3.457 1 98.19 172 GLY B CA 1
ATOM 3284 C C . GLY B 1 172 ? -16.234 -27.031 4.691 1 98.19 172 GLY B C 1
ATOM 3285 O O . GLY B 1 172 ? -15.43 -26.422 5.402 1 98.19 172 GLY B O 1
ATOM 3286 N N . ALA B 1 173 ? -17.484 -27.078 4.977 1 96.88 173 ALA B N 1
ATOM 3287 C CA . ALA B 1 173 ? -18.109 -26.344 6.066 1 96.88 173 ALA B CA 1
ATOM 3288 C C . ALA B 1 173 ? -17.641 -26.859 7.422 1 96.88 173 ALA B C 1
ATOM 3290 O O . ALA B 1 173 ? -17.594 -26.109 8.398 1 96.88 173 ALA B O 1
ATOM 3291 N N . ASP B 1 174 ? -17.219 -28.109 7.484 1 96.88 174 ASP B N 1
ATOM 3292 C CA . ASP B 1 174 ? -16.875 -28.734 8.758 1 96.88 174 ASP B CA 1
ATOM 3293 C C . ASP B 1 174 ? -15.367 -28.906 8.898 1 96.88 174 ASP B C 1
ATOM 3295 O O . ASP B 1 174 ? -14.898 -29.766 9.633 1 96.88 174 ASP B O 1
ATOM 3299 N N . ALA B 1 175 ? -14.672 -28.094 8.109 1 97.94 175 ALA B N 1
ATOM 3300 C CA . ALA B 1 175 ? -13.211 -28.219 8.141 1 97.94 175 ALA B CA 1
ATOM 3301 C C . ALA B 1 175 ? -12.68 -28.031 9.555 1 97.94 175 ALA B C 1
ATOM 3303 O O . ALA B 1 175 ? -13.156 -27.172 10.305 1 97.94 175 ALA B O 1
ATOM 3304 N N . ALA B 1 176 ? -11.648 -28.797 9.945 1 98.06 176 ALA B N 1
ATOM 3305 C CA . ALA B 1 176 ? -10.992 -28.656 11.242 1 98.06 176 ALA B CA 1
ATOM 3306 C C . ALA B 1 176 ? -10.195 -27.375 11.32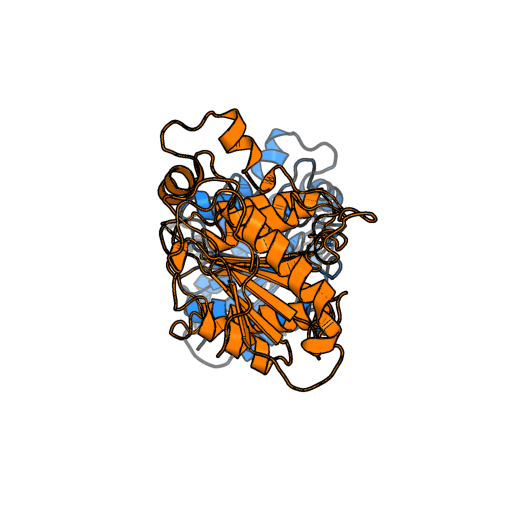8 1 98.06 176 ALA B C 1
ATOM 3308 O O . ALA B 1 176 ? -9.633 -26.906 10.328 1 98.06 176 ALA B O 1
ATOM 3309 N N . GLU B 1 177 ? -10.102 -26.875 12.484 1 97.56 177 GLU B N 1
ATOM 3310 C CA . GLU B 1 177 ? -9.375 -25.625 12.719 1 97.56 177 GLU B CA 1
ATOM 3311 C C . GLU B 1 177 ? -7.926 -25.734 12.258 1 97.56 177 GLU B C 1
ATOM 3313 O O . GLU B 1 177 ? -7.375 -24.797 11.695 1 97.56 177 GLU B O 1
ATOM 3318 N N . ALA B 1 178 ? -7.344 -26.859 12.492 1 98.06 178 ALA B N 1
ATOM 3319 C CA . ALA B 1 178 ? -5.949 -27.062 12.094 1 98.06 178 ALA B CA 1
ATOM 3320 C C . ALA B 1 178 ? -5.789 -26.953 10.586 1 98.06 178 ALA B C 1
ATOM 3322 O O . ALA B 1 178 ? -4.793 -26.422 10.094 1 98.06 178 ALA B O 1
ATOM 3323 N N . GLU B 1 179 ? -6.73 -27.469 9.812 1 98.06 179 GLU B N 1
ATOM 3324 C CA . GLU B 1 179 ? -6.711 -27.391 8.359 1 98.06 179 GLU B CA 1
ATOM 3325 C C . GLU B 1 179 ? -6.863 -25.938 7.891 1 98.06 179 GLU B C 1
ATOM 3327 O O . GLU B 1 179 ? -6.188 -25.516 6.953 1 98.06 179 GLU B O 1
ATOM 3332 N N . ILE B 1 180 ? -7.738 -25.266 8.578 1 98.62 180 ILE B N 1
ATOM 3333 C CA . ILE B 1 180 ? -7.977 -23.859 8.266 1 98.62 180 ILE B CA 1
ATOM 3334 C C . ILE B 1 180 ? -6.699 -23.062 8.492 1 98.62 180 ILE B C 1
ATOM 3336 O O . ILE B 1 180 ? -6.242 -22.344 7.594 1 98.62 180 ILE B O 1
ATOM 3340 N N . GLN B 1 181 ? -6.078 -23.25 9.609 1 98.44 181 GLN B N 1
ATOM 3341 C CA . GLN B 1 181 ? -4.879 -22.5 9.969 1 98.44 181 GLN B CA 1
ATOM 3342 C C . GLN B 1 181 ? -3.725 -22.828 9.023 1 98.44 181 GLN B C 1
ATOM 3344 O O . GLN B 1 181 ? -2.916 -21.938 8.711 1 98.44 181 GLN B O 1
ATOM 3349 N N . ALA B 1 182 ? -3.635 -24.016 8.57 1 98.5 182 ALA B N 1
ATOM 3350 C CA . ALA B 1 182 ? -2.545 -24.453 7.703 1 98.5 182 ALA B CA 1
ATOM 3351 C C . ALA B 1 182 ? -2.605 -23.766 6.344 1 98.5 182 ALA B C 1
ATOM 3353 O O . ALA B 1 182 ? -1.6 -23.688 5.637 1 98.5 182 ALA B O 1
ATOM 3354 N N . LEU B 1 183 ? -3.811 -23.219 6.004 1 98.69 183 LEU B N 1
ATOM 3355 C CA . LEU B 1 183 ? -3.963 -22.609 4.684 1 98.69 183 LEU B CA 1
ATOM 3356 C C . LEU B 1 183 ? -4.172 -21.109 4.789 1 98.69 183 LEU B C 1
ATOM 3358 O O . LEU B 1 183 ? -4.59 -20.469 3.824 1 98.69 183 LEU B O 1
ATOM 3362 N N . CYS B 1 184 ? -3.967 -20.609 5.992 1 98.81 184 CYS B N 1
ATOM 3363 C CA . CYS B 1 184 ? -3.781 -19.172 6.145 1 98.81 184 CYS B CA 1
ATOM 3364 C C . CYS B 1 184 ? -2.406 -18.734 5.648 1 98.81 184 CYS B C 1
ATOM 3366 O O . CYS B 1 184 ? -1.409 -18.906 6.355 1 98.81 184 CYS B O 1
ATOM 3368 N N . SER B 1 185 ? -2.404 -18.141 4.473 1 98.81 185 SER B N 1
ATOM 3369 C CA . SER B 1 185 ? -1.146 -17.969 3.758 1 98.81 185 SER B CA 1
ATOM 3370 C C . SER B 1 185 ? -0.183 -17.078 4.543 1 98.81 185 SER B C 1
ATOM 3372 O O . SER B 1 185 ? 1.034 -17.25 4.465 1 98.81 185 SER B O 1
ATOM 3374 N N . GLU B 1 186 ? -0.686 -16.062 5.34 1 98.62 186 GLU B N 1
ATOM 3375 C CA . GLU B 1 186 ? 0.173 -15.148 6.078 1 98.62 186 GLU B CA 1
ATOM 3376 C C . GLU B 1 186 ? 1.008 -15.891 7.121 1 98.62 186 GLU B C 1
ATOM 3378 O O . GLU B 1 186 ? 2.041 -15.383 7.566 1 98.62 186 GLU B O 1
ATOM 3383 N N . ARG B 1 187 ? 0.597 -17.109 7.469 1 98.56 187 ARG B N 1
ATOM 3384 C CA . ARG B 1 187 ? 1.29 -17.875 8.5 1 98.56 187 ARG B CA 1
ATOM 3385 C C . ARG B 1 187 ? 2.408 -18.719 7.895 1 98.56 187 ARG B C 1
ATOM 3387 O O . ARG B 1 187 ? 3.24 -19.266 8.625 1 98.56 187 ARG B O 1
ATOM 3394 N N . ASN B 1 188 ? 2.469 -18.797 6.617 1 98.81 188 ASN B N 1
ATOM 3395 C CA . ASN B 1 188 ? 3.393 -19.719 5.957 1 98.81 188 ASN B CA 1
ATOM 3396 C C . ASN B 1 188 ? 4.516 -18.953 5.246 1 98.81 188 ASN B C 1
ATOM 3398 O O . ASN B 1 188 ? 5.297 -19.562 4.508 1 98.81 188 ASN B O 1
ATOM 3402 N N . VAL B 1 189 ? 4.605 -17.625 5.449 1 98.88 189 VAL B N 1
ATOM 3403 C CA . VAL B 1 189 ? 5.633 -16.812 4.809 1 98.88 189 VAL B CA 1
ATOM 3404 C C . VAL B 1 189 ? 6.992 -17.109 5.441 1 98.88 189 VAL B C 1
ATOM 3406 O O . VAL B 1 189 ? 7.105 -17.219 6.664 1 98.88 189 VAL B O 1
ATOM 3409 N N . THR B 1 190 ? 8 -17.344 4.707 1 98.69 190 THR B N 1
ATOM 3410 C CA . THR B 1 190 ? 9.391 -17.516 5.102 1 98.69 190 THR B CA 1
ATOM 3411 C C . THR B 1 190 ? 10.305 -16.625 4.254 1 98.69 190 THR B C 1
ATOM 3413 O O . THR B 1 190 ? 9.852 -16.016 3.291 1 98.69 190 THR B O 1
ATOM 3416 N N . PRO B 1 191 ? 11.578 -16.531 4.586 1 98.25 191 PRO B N 1
ATOM 3417 C CA . PRO B 1 191 ? 12.5 -15.742 3.758 1 98.25 191 PRO B CA 1
ATOM 3418 C C . PRO B 1 191 ? 12.617 -16.281 2.332 1 98.25 191 PRO B C 1
ATOM 3420 O O . PRO B 1 191 ? 13.109 -15.578 1.443 1 98.25 191 PRO B O 1
ATOM 3423 N N . GLU B 1 192 ? 12.148 -17.516 2.102 1 98.62 192 GLU B N 1
ATOM 3424 C CA . GLU B 1 192 ? 12.234 -18.125 0.776 1 98.62 192 GLU B CA 1
ATOM 3425 C C . GLU B 1 192 ? 11 -17.797 -0.059 1 98.62 192 GLU B C 1
ATOM 3427 O O . GLU B 1 192 ? 10.953 -18.109 -1.251 1 98.62 192 GLU B O 1
ATOM 3432 N N . THR B 1 193 ? 9.953 -17.203 0.59 1 98.88 193 THR B N 1
ATOM 3433 C CA . THR B 1 193 ? 8.781 -16.781 -0.171 1 98.88 193 THR B CA 1
ATOM 3434 C C . THR B 1 193 ? 9.188 -15.82 -1.291 1 98.88 193 THR B C 1
ATOM 3436 O O . THR B 1 193 ? 10.031 -14.945 -1.091 1 98.88 193 THR B O 1
ATOM 3439 N N . PRO B 1 194 ? 8.617 -16.016 -2.514 1 98.81 194 PRO B N 1
ATOM 3440 C CA . PRO B 1 194 ? 9.016 -15.164 -3.639 1 98.81 194 PRO B CA 1
ATOM 3441 C C . PRO B 1 194 ? 8.68 -13.688 -3.408 1 98.81 194 PRO B C 1
ATOM 3443 O O . PRO B 1 194 ? 7.746 -13.375 -2.668 1 98.81 194 PRO B O 1
ATOM 3446 N N . PRO B 1 195 ? 9.484 -12.773 -4.07 1 98.56 195 PRO B N 1
ATOM 3447 C CA . PRO B 1 195 ? 9.039 -11.383 -4.102 1 98.56 195 PRO B CA 1
ATOM 3448 C C . PRO B 1 195 ? 7.586 -11.234 -4.555 1 98.56 195 PRO B C 1
ATOM 3450 O O . PRO B 1 195 ? 7.137 -11.969 -5.438 1 98.56 195 PRO B O 1
ATOM 3453 N N . THR B 1 196 ? 6.867 -10.305 -3.924 1 98.88 196 THR B N 1
ATOM 3454 C CA . THR B 1 196 ? 5.418 -10.328 -4.094 1 98.88 196 THR B CA 1
ATOM 3455 C C . THR B 1 196 ? 4.887 -8.922 -4.371 1 98.88 196 THR B C 1
ATOM 3457 O O . THR B 1 196 ? 5.285 -7.961 -3.713 1 98.88 196 THR B O 1
ATOM 3460 N N . PHE B 1 197 ? 4.082 -8.797 -5.422 1 98.88 197 PHE B N 1
ATOM 3461 C CA . PHE B 1 197 ? 3.26 -7.629 -5.699 1 98.88 197 PHE B CA 1
ATOM 3462 C C . PHE B 1 197 ? 1.829 -7.848 -5.223 1 98.88 197 PHE B C 1
ATOM 3464 O O . PHE B 1 197 ? 1.218 -8.875 -5.52 1 98.88 197 PHE B O 1
ATOM 3471 N N . LEU B 1 198 ? 1.271 -6.902 -4.461 1 98.88 198 LEU B N 1
ATOM 3472 C CA . LEU B 1 198 ? -0.12 -6.957 -4.027 1 98.88 198 LEU B CA 1
ATOM 3473 C C . LEU B 1 198 ? -0.864 -5.688 -4.426 1 98.88 198 LEU B C 1
ATOM 3475 O O . LEU B 1 198 ? -0.313 -4.586 -4.344 1 98.88 198 LEU B O 1
ATOM 3479 N N . TRP B 1 199 ? -2.09 -5.863 -4.812 1 98.69 199 TRP B N 1
ATOM 3480 C CA . TRP B 1 199 ? -2.961 -4.691 -4.812 1 98.69 199 TRP B CA 1
ATOM 3481 C C . TRP B 1 199 ? -4.355 -5.051 -4.316 1 98.69 199 TRP B C 1
ATOM 3483 O O . TRP B 1 199 ? -4.754 -6.219 -4.352 1 98.69 199 TRP B O 1
ATOM 3493 N N . HIS B 1 200 ? -5.09 -4.047 -3.805 1 98.56 200 HIS B N 1
ATOM 3494 C CA . HIS B 1 200 ? -6.383 -4.195 -3.145 1 98.56 200 HIS B CA 1
ATOM 3495 C C . HIS B 1 200 ? -7.141 -2.871 -3.111 1 98.56 200 HIS B C 1
ATOM 3497 O O . HIS B 1 200 ? -6.656 -1.86 -3.621 1 98.56 200 HIS B O 1
ATOM 3503 N N . THR B 1 201 ? -8.398 -2.9 -2.734 1 97.06 201 THR B N 1
ATOM 3504 C CA . THR B 1 201 ? -9.125 -1.677 -2.424 1 97.06 201 THR B CA 1
ATOM 3505 C C . THR B 1 201 ? -9.555 -1.661 -0.96 1 97.06 201 THR B C 1
ATOM 3507 O O . THR B 1 201 ? -9.93 -2.697 -0.407 1 97.06 201 THR B O 1
ATOM 3510 N N . SER B 1 202 ? -9.508 -0.506 -0.325 1 93.19 202 SER B N 1
ATOM 3511 C CA . SER B 1 202 ? -9.828 -0.4 1.095 1 93.19 202 SER B CA 1
ATOM 3512 C C . SER B 1 202 ? -11.32 -0.607 1.342 1 93.19 202 SER B C 1
ATOM 3514 O O . SER B 1 202 ? -11.719 -1.034 2.428 1 93.19 202 SER B O 1
ATOM 3516 N N . GLU B 1 203 ? -12.125 -0.407 0.354 1 91.25 203 GLU B N 1
ATOM 3517 C CA . GLU B 1 203 ? -13.57 -0.501 0.502 1 91.25 203 GLU B CA 1
ATOM 3518 C C . GLU B 1 203 ? -14.078 -1.884 0.103 1 91.25 203 GLU B C 1
ATOM 3520 O O . GLU B 1 203 ? -15.289 -2.117 0.054 1 91.25 203 GLU B O 1
ATOM 3525 N N . ASP B 1 204 ? -13.172 -2.801 -0.237 1 95 204 ASP B N 1
ATOM 3526 C CA . ASP B 1 204 ? -13.594 -4.156 -0.586 1 95 204 ASP B CA 1
ATOM 3527 C C . ASP B 1 204 ? -14.391 -4.793 0.547 1 95 204 ASP B C 1
ATOM 3529 O O . ASP B 1 204 ? -13.82 -5.176 1.573 1 95 204 ASP B O 1
ATOM 3533 N N . GLY B 1 205 ? -15.703 -4.945 0.384 1 93.19 205 GLY B N 1
ATOM 3534 C CA . GLY B 1 205 ? -16.578 -5.457 1.422 1 93.19 205 GLY B CA 1
ATOM 3535 C C . GLY B 1 205 ? -16.656 -6.973 1.439 1 93.19 205 GLY B C 1
ATOM 3536 O O . GLY B 1 205 ? -17.188 -7.562 2.387 1 93.19 205 GLY B O 1
ATOM 3537 N N . LEU B 1 206 ? -16.172 -7.605 0.411 1 96.62 206 LEU B N 1
ATOM 3538 C CA . LEU B 1 206 ? -16.25 -9.055 0.297 1 96.62 206 LEU B CA 1
ATOM 3539 C C . LEU B 1 206 ? -15 -9.727 0.84 1 96.62 206 LEU B C 1
ATOM 3541 O O . LEU B 1 206 ? -15.078 -10.703 1.588 1 96.62 206 LEU B O 1
ATOM 3545 N N . VAL B 1 207 ? -13.836 -9.297 0.433 1 98 207 VAL B N 1
ATOM 3546 C CA . VAL B 1 207 ? -12.539 -9.672 0.976 1 98 207 VAL B CA 1
ATOM 3547 C C . VAL B 1 207 ? -11.875 -8.461 1.62 1 98 207 VAL B C 1
ATOM 3549 O O . VAL B 1 207 ? -11.273 -7.633 0.929 1 98 207 VAL B O 1
ATOM 3552 N N . PRO B 1 208 ? -11.977 -8.406 2.908 1 96.88 208 PRO B N 1
ATOM 3553 C CA . PRO B 1 208 ? -11.461 -7.219 3.586 1 96.88 208 PRO B CA 1
ATOM 3554 C C . PRO B 1 208 ? -9.984 -6.957 3.27 1 96.88 208 PRO B C 1
ATOM 3556 O O . PRO B 1 208 ? -9.203 -7.898 3.145 1 96.88 208 PRO B O 1
ATOM 3559 N N . VAL B 1 209 ? -9.578 -5.699 3.137 1 97.38 209 VAL B N 1
ATOM 3560 C CA . VAL B 1 209 ? -8.234 -5.262 2.773 1 97.38 209 VAL B CA 1
ATOM 3561 C C . VAL B 1 209 ? -7.223 -5.832 3.766 1 97.38 209 VAL B C 1
ATOM 3563 O O . VAL B 1 209 ? -6.051 -6.016 3.428 1 97.38 209 VAL B O 1
ATOM 3566 N N . GLU B 1 210 ? -7.645 -6.188 4.992 1 97 210 GLU B N 1
ATOM 3567 C CA . GLU B 1 210 ? -6.773 -6.777 6.004 1 97 210 GLU B CA 1
ATOM 3568 C C . GLU B 1 210 ? -6.082 -8.031 5.477 1 97 210 GLU B C 1
ATOM 3570 O O . GLU B 1 210 ? -4.977 -8.367 5.902 1 97 210 GLU B O 1
ATOM 3575 N N . ASN B 1 211 ? -6.73 -8.711 4.527 1 98.31 211 ASN B N 1
ATOM 3576 C CA . ASN B 1 211 ? -6.07 -9.859 3.91 1 98.31 211 ASN B CA 1
ATOM 3577 C C . ASN B 1 211 ? -4.727 -9.461 3.297 1 98.31 211 ASN B C 1
ATOM 3579 O O . ASN B 1 211 ? -3.697 -10.055 3.615 1 98.31 211 ASN B O 1
ATOM 3583 N N . SER B 1 212 ? -4.711 -8.453 2.521 1 98.62 212 SER B N 1
ATOM 3584 C CA . SER B 1 212 ? -3.475 -7.98 1.903 1 98.62 212 SER B CA 1
ATOM 3585 C C . SER B 1 212 ? -2.516 -7.418 2.947 1 98.62 212 SER B C 1
ATOM 3587 O O . SER B 1 212 ? -1.304 -7.633 2.863 1 98.62 212 SER B O 1
ATOM 3589 N N . LEU B 1 213 ? -3.018 -6.711 3.936 1 97.94 213 LEU B N 1
ATOM 3590 C CA . LEU B 1 213 ? -2.174 -6.125 4.973 1 97.94 213 LEU B CA 1
ATOM 3591 C C . LEU B 1 213 ? -1.498 -7.215 5.801 1 97.94 213 LEU B C 1
ATOM 3593 O O . LEU B 1 213 ? -0.328 -7.082 6.168 1 97.94 213 LEU B O 1
ATOM 3597 N N . LEU B 1 214 ? -2.189 -8.305 6.09 1 97.94 214 LEU B N 1
ATOM 3598 C CA . LEU B 1 214 ? -1.635 -9.422 6.848 1 97.94 214 LEU B CA 1
ATOM 3599 C C . LEU B 1 214 ? -0.48 -10.07 6.09 1 97.94 214 LEU B C 1
ATOM 3601 O O . LEU B 1 214 ? 0.566 -10.359 6.676 1 97.94 214 LEU B O 1
ATOM 3605 N N . PHE B 1 215 ? -0.72 -10.281 4.816 1 98.81 215 PHE B N 1
ATOM 3606 C CA . PHE B 1 215 ? 0.331 -10.922 4.035 1 98.81 215 PHE B CA 1
ATOM 3607 C C . PHE B 1 215 ? 1.54 -10.008 3.895 1 98.81 215 PHE B C 1
ATOM 3609 O O . PHE B 1 215 ? 2.682 -10.445 4.051 1 98.81 215 PHE B O 1
ATOM 3616 N N . ALA B 1 216 ? 1.321 -8.742 3.629 1 98.44 216 ALA B N 1
ATOM 3617 C CA . ALA B 1 216 ? 2.4 -7.766 3.521 1 98.44 216 ALA B CA 1
ATOM 3618 C C . ALA B 1 216 ? 3.217 -7.707 4.809 1 98.44 216 ALA B C 1
ATOM 3620 O O . ALA B 1 216 ? 4.449 -7.668 4.77 1 98.44 216 ALA B O 1
ATOM 3621 N N . SER B 1 217 ? 2.541 -7.676 5.914 1 96.94 217 SER B N 1
ATOM 3622 C CA . SER B 1 217 ? 3.225 -7.652 7.203 1 96.94 217 SER B CA 1
ATOM 3623 C C . SER B 1 217 ? 4.113 -8.875 7.383 1 96.94 217 SER B C 1
ATOM 3625 O O . SER B 1 217 ? 5.242 -8.766 7.859 1 96.94 217 SER B O 1
ATOM 3627 N N . ALA B 1 218 ? 3.594 -10.047 7.008 1 98.12 218 ALA B N 1
ATOM 3628 C CA . ALA B 1 218 ? 4.367 -11.281 7.105 1 98.12 218 ALA B CA 1
ATOM 3629 C C . ALA B 1 218 ? 5.59 -11.234 6.195 1 98.12 218 ALA B C 1
ATOM 3631 O O . ALA B 1 218 ? 6.68 -11.672 6.582 1 98.12 218 ALA B O 1
ATOM 3632 N N . LEU B 1 219 ? 5.414 -10.75 4.965 1 98.19 219 LEU B N 1
ATOM 3633 C CA . LEU B 1 219 ? 6.535 -10.578 4.047 1 98.19 219 LEU B CA 1
ATOM 3634 C C . LEU B 1 219 ? 7.605 -9.68 4.652 1 98.19 219 LEU B C 1
ATOM 3636 O O . LEU B 1 219 ? 8.789 -10.016 4.633 1 98.19 219 LEU B O 1
ATOM 3640 N N . GLY B 1 220 ? 7.156 -8.547 5.164 1 94.5 220 GLY B N 1
ATOM 3641 C CA . GLY B 1 220 ? 8.078 -7.621 5.805 1 94.5 220 GLY B CA 1
ATOM 3642 C C . GLY B 1 220 ? 8.875 -8.258 6.926 1 94.5 220 GLY B C 1
ATOM 3643 O O . GLY B 1 220 ? 10.102 -8.125 6.977 1 94.5 220 GLY B O 1
ATOM 3644 N N . ARG B 1 221 ? 8.211 -8.953 7.816 1 93.81 221 ARG B N 1
ATOM 3645 C CA . ARG B 1 221 ? 8.852 -9.586 8.961 1 93.81 221 ARG B CA 1
ATOM 3646 C C . ARG B 1 221 ? 9.875 -10.625 8.508 1 93.81 221 ARG B C 1
ATOM 3648 O O . ARG B 1 221 ? 10.844 -10.898 9.219 1 93.81 221 ARG B O 1
ATOM 3655 N N . SER B 1 222 ? 9.664 -11.172 7.344 1 96.38 222 SER B N 1
ATOM 3656 C CA . SER B 1 222 ? 10.531 -12.234 6.844 1 96.38 222 SER B CA 1
ATOM 3657 C C . SER B 1 222 ? 11.609 -11.672 5.922 1 96.38 222 SER B C 1
ATOM 3659 O O . SER B 1 222 ? 12.414 -12.43 5.367 1 96.38 222 SER B O 1
ATOM 3661 N N . GLY B 1 223 ? 11.641 -10.367 5.699 1 94.19 223 GLY B N 1
ATOM 3662 C CA . GLY B 1 223 ? 12.641 -9.742 4.848 1 94.19 223 GLY B CA 1
ATOM 3663 C C . GLY B 1 223 ? 12.414 -10.008 3.369 1 94.19 223 GLY B C 1
ATOM 3664 O O . GLY B 1 223 ? 13.359 -9.969 2.576 1 94.19 223 GLY B O 1
ATOM 3665 N N . VAL B 1 224 ? 11.195 -10.391 2.957 1 97.06 224 VAL B N 1
ATOM 3666 C CA . VAL B 1 224 ? 10.852 -10.633 1.56 1 97.06 224 VAL B CA 1
ATOM 3667 C C . VAL B 1 224 ? 10.469 -9.32 0.885 1 97.06 224 VAL B C 1
ATOM 3669 O O . VAL B 1 224 ? 9.578 -8.609 1.361 1 97.06 224 VAL B O 1
ATOM 3672 N N . PRO B 1 225 ? 11.07 -8.914 -0.202 1 96.25 225 PRO B N 1
ATOM 3673 C CA . PRO B 1 225 ? 10.68 -7.691 -0.909 1 96.25 225 PRO B CA 1
ATOM 3674 C C . PRO B 1 225 ? 9.25 -7.746 -1.43 1 96.25 225 PRO B C 1
ATOM 3676 O O . PRO B 1 225 ? 8.797 -8.789 -1.915 1 96.25 225 PRO B O 1
ATOM 3679 N N . PHE B 1 226 ? 8.516 -6.633 -1.285 1 98.31 226 PHE B N 1
ATOM 3680 C CA . PHE B 1 226 ? 7.148 -6.629 -1.79 1 98.31 226 PHE B CA 1
ATOM 3681 C C . PHE B 1 226 ? 6.707 -5.215 -2.145 1 98.31 226 PHE B C 1
ATOM 3683 O O . PHE B 1 226 ? 7.219 -4.238 -1.586 1 98.31 226 PHE B O 1
ATOM 3690 N N . ASP B 1 227 ? 5.84 -5.086 -3.139 1 98.69 227 ASP B N 1
ATOM 3691 C CA . ASP B 1 227 ? 4.992 -3.922 -3.375 1 98.69 227 ASP B CA 1
ATOM 3692 C C . ASP B 1 227 ? 3.582 -4.152 -2.838 1 98.69 227 ASP B C 1
ATOM 3694 O O . ASP B 1 227 ? 3.029 -5.246 -2.982 1 98.69 227 ASP B O 1
ATOM 3698 N N . LEU B 1 228 ? 3 -3.197 -2.266 1 98.81 228 LEU B N 1
ATOM 3699 C CA . LEU B 1 228 ? 1.594 -3.188 -1.879 1 98.81 228 LEU B CA 1
ATOM 3700 C C . LEU B 1 228 ? 0.917 -1.896 -2.324 1 98.81 228 LEU B C 1
ATOM 3702 O O . LEU B 1 228 ? 1.377 -0.802 -1.988 1 98.81 228 LEU B O 1
ATOM 3706 N N . HIS B 1 229 ? -0.126 -1.999 -3.059 1 98.75 229 HIS B N 1
ATOM 3707 C CA . HIS B 1 229 ? -0.902 -0.849 -3.508 1 98.75 229 HIS B CA 1
ATOM 3708 C C . HIS B 1 229 ? -2.377 -1.007 -3.154 1 98.75 229 HIS B C 1
ATOM 3710 O O . HIS B 1 229 ? -3.082 -1.819 -3.756 1 98.75 229 HIS B O 1
ATOM 3716 N N . VAL B 1 230 ? -2.809 -0.25 -2.188 1 98.62 230 VAL B N 1
ATOM 3717 C CA . VAL B 1 230 ? -4.207 -0.206 -1.774 1 98.62 230 VAL B CA 1
ATOM 3718 C C . VAL B 1 230 ? -4.852 1.09 -2.266 1 98.62 230 VAL B C 1
ATOM 3720 O O . VAL B 1 230 ? -4.301 2.176 -2.07 1 98.62 230 VAL B O 1
ATOM 3723 N N . TYR B 1 231 ? -5.957 1.013 -2.896 1 98.25 231 TYR B N 1
ATOM 3724 C CA . TYR B 1 231 ? -6.723 2.158 -3.377 1 98.25 231 TYR B CA 1
ATOM 3725 C C . TYR B 1 231 ? -7.984 2.357 -2.549 1 98.25 231 TYR B C 1
ATOM 3727 O O . TYR B 1 231 ? -8.625 1.388 -2.141 1 98.25 231 TYR B O 1
ATOM 3735 N N . ALA B 1 232 ? -8.391 3.623 -2.32 1 94.94 232 ALA B N 1
ATOM 3736 C CA . ALA B 1 232 ? -9.461 3.988 -1.393 1 94.94 232 ALA B CA 1
ATOM 3737 C C . ALA B 1 232 ? -10.805 3.455 -1.867 1 94.94 232 ALA B C 1
ATOM 3739 O O . ALA B 1 232 ? -11.602 2.957 -1.066 1 94.94 232 ALA B O 1
ATOM 3740 N N . LEU B 1 233 ? -11 3.619 -3.213 1 88.06 233 LEU B N 1
ATOM 3741 C CA . LEU B 1 233 ? -12.344 3.289 -3.693 1 88.06 233 LEU B CA 1
ATOM 3742 C C . LEU B 1 233 ? -12.297 2.115 -4.664 1 88.06 233 LEU B C 1
ATOM 3744 O O . LEU B 1 233 ? -11.25 1.819 -5.242 1 88.06 233 LEU B O 1
ATOM 3748 N N . GLY B 1 234 ? -13.438 1.38 -4.688 1 87.88 234 GLY B N 1
ATOM 3749 C CA . GLY B 1 234 ? -13.602 0.244 -5.582 1 87.88 234 GLY B CA 1
ATOM 3750 C C . GLY B 1 234 ? -14.102 -1.003 -4.875 1 87.88 234 GLY B C 1
ATOM 3751 O O . GLY B 1 234 ? -13.711 -1.275 -3.736 1 87.88 234 GLY B O 1
ATOM 3752 N N . GLY B 1 235 ? -14.836 -1.726 -5.52 1 90.31 235 GLY B N 1
ATOM 3753 C CA . GLY B 1 235 ? -15.375 -2.963 -4.977 1 90.31 235 GLY B CA 1
ATOM 3754 C C . GLY B 1 235 ? -14.508 -4.172 -5.277 1 90.31 235 GLY B C 1
ATOM 3755 O O . GLY B 1 235 ? -13.398 -4.031 -5.789 1 90.31 235 GLY B O 1
ATOM 3756 N N . HIS B 1 236 ? -14.945 -5.34 -4.828 1 94.62 236 HIS B N 1
ATOM 3757 C CA . HIS B 1 236 ? -14.25 -6.605 -5.051 1 94.62 236 HIS B CA 1
ATOM 3758 C C . HIS B 1 236 ? -14.406 -7.066 -6.496 1 94.62 236 HIS B C 1
ATOM 3760 O O . HIS B 1 236 ? -15.461 -6.875 -7.105 1 94.62 236 HIS B O 1
ATOM 3766 N N . GLY B 1 237 ? -13.391 -7.695 -7.012 1 96.31 237 GLY B N 1
ATOM 3767 C CA . GLY B 1 237 ? -13.5 -8.367 -8.305 1 96.31 237 GLY B CA 1
ATOM 3768 C C . GLY B 1 237 ? -13.344 -7.418 -9.477 1 96.31 237 GLY B C 1
ATOM 3769 O O . GLY B 1 237 ? -14.039 -7.559 -10.484 1 96.31 237 GLY B O 1
ATOM 3770 N N . MET B 1 238 ? -12.453 -6.508 -9.414 1 96.31 238 MET B N 1
ATOM 3771 C CA . MET B 1 238 ? -12.367 -5.426 -10.391 1 96.31 238 MET B CA 1
ATOM 3772 C C . MET B 1 238 ? -11.547 -5.852 -11.609 1 96.31 238 MET B C 1
ATOM 3774 O O . MET B 1 238 ? -11.562 -5.18 -12.641 1 96.31 238 MET B O 1
ATOM 3778 N N . GLY B 1 239 ? -10.812 -6.961 -11.547 1 97.69 239 GLY B N 1
ATOM 3779 C CA . GLY B 1 239 ? -9.969 -7.379 -12.656 1 97.69 239 GLY B CA 1
ATOM 3780 C C . GLY B 1 239 ? -9.008 -6.293 -13.117 1 97.69 239 GLY B C 1
ATOM 3781 O O . GLY B 1 239 ? -8.266 -5.734 -12.312 1 97.69 239 GLY B O 1
ATOM 3782 N N . MET B 1 240 ? -9.148 -5.898 -14.367 1 97.75 240 MET B N 1
ATOM 3783 C CA . MET B 1 240 ? -8.297 -4.855 -14.938 1 97.75 240 MET B CA 1
ATOM 3784 C C . MET B 1 240 ? -8.68 -3.484 -14.391 1 97.75 240 MET B C 1
ATOM 3786 O O . MET B 1 240 ? -7.906 -2.531 -14.5 1 97.75 240 MET B O 1
ATOM 3790 N N . ALA B 1 241 ? -9.805 -3.357 -13.852 1 97.31 241 ALA B N 1
ATOM 3791 C CA . ALA B 1 241 ? -10.344 -2.125 -13.289 1 97.31 241 ALA B CA 1
ATOM 3792 C C . ALA B 1 241 ? -10.352 -1.005 -14.328 1 97.31 241 ALA B C 1
ATOM 3794 O O . ALA B 1 241 ? -10.125 0.16 -13.992 1 97.31 241 ALA B O 1
ATOM 3795 N N . GLU B 1 242 ? -10.633 -1.262 -15.586 1 94.81 242 GLU B N 1
ATOM 3796 C CA . GLU B 1 242 ? -10.531 -0.299 -16.688 1 94.81 242 GLU B CA 1
ATOM 3797 C C . GLU B 1 242 ? -11.531 0.839 -16.5 1 94.81 242 GLU B C 1
ATOM 3799 O O . GLU B 1 242 ? -11.289 1.96 -16.953 1 94.81 242 GLU B O 1
ATOM 3804 N N . GLY B 1 243 ? -12.609 0.619 -15.875 1 94.44 243 GLY B N 1
ATOM 3805 C CA . GLY B 1 243 ? -13.648 1.623 -15.727 1 94.44 243 GLY B CA 1
ATOM 3806 C C . GLY B 1 243 ? -13.398 2.584 -14.586 1 94.44 243 GLY B C 1
ATOM 3807 O O . GLY B 1 243 ? -14.172 3.52 -14.367 1 94.44 243 GLY B O 1
ATOM 3808 N N . ASP B 1 244 ? -12.375 2.381 -13.852 1 95.56 244 ASP B N 1
ATOM 3809 C CA . ASP B 1 244 ? -12.047 3.215 -12.703 1 95.56 244 ASP B CA 1
ATOM 3810 C C . ASP B 1 244 ? -10.703 3.918 -12.898 1 95.56 244 ASP B C 1
ATOM 3812 O O . ASP B 1 244 ? -9.648 3.295 -12.773 1 95.56 244 ASP B O 1
ATOM 3816 N N . GLU B 1 245 ? -10.734 5.188 -13.094 1 94.75 245 GLU B N 1
ATOM 3817 C CA . GLU B 1 245 ? -9.57 5.977 -13.477 1 94.75 245 GLU B CA 1
ATOM 3818 C C . GLU B 1 245 ? -8.484 5.914 -12.398 1 94.75 245 GLU B C 1
ATOM 3820 O O . GLU B 1 245 ? -7.297 6.043 -12.703 1 94.75 245 GLU B O 1
ATOM 3825 N N . HIS B 1 246 ? -8.875 5.715 -11.164 1 96.81 246 HIS B N 1
ATOM 3826 C CA . HIS B 1 246 ? -7.918 5.684 -10.062 1 96.81 246 HIS B CA 1
ATOM 3827 C C . HIS B 1 246 ? -7.355 4.277 -9.867 1 96.81 246 HIS B C 1
ATOM 3829 O O . HIS B 1 246 ? -6.141 4.082 -9.891 1 96.81 246 HIS B O 1
ATOM 3835 N N . VAL B 1 247 ? -8.195 3.244 -9.805 1 97.5 247 VAL B N 1
ATOM 3836 C CA . VAL B 1 247 ? -7.789 1.877 -9.492 1 97.5 247 VAL B CA 1
ATOM 3837 C C . VAL B 1 247 ? -7.059 1.274 -10.695 1 97.5 247 VAL B C 1
ATOM 3839 O O . VAL B 1 247 ? -6.141 0.467 -10.523 1 97.5 247 VAL B O 1
ATOM 3842 N N . ARG B 1 248 ? -7.426 1.715 -11.922 1 96.94 248 ARG B N 1
ATOM 3843 C CA . ARG B 1 248 ? -6.816 1.131 -13.117 1 96.94 248 ARG B CA 1
ATOM 3844 C C . ARG B 1 248 ? -5.309 1.347 -13.125 1 96.94 248 ARG B C 1
ATOM 3846 O O . ARG B 1 248 ? -4.582 0.673 -13.859 1 96.94 248 ARG B O 1
ATOM 3853 N N . ASN B 1 249 ? -4.812 2.227 -12.266 1 96.56 249 ASN B N 1
ATOM 3854 C CA . ASN B 1 249 ? -3.385 2.529 -12.195 1 96.56 249 ASN B CA 1
ATOM 3855 C C . ASN B 1 249 ? -2.59 1.352 -11.641 1 96.56 249 ASN B C 1
ATOM 3857 O O . ASN B 1 249 ? -1.361 1.328 -11.734 1 96.56 249 ASN B O 1
ATOM 3861 N N . TRP B 1 250 ? -3.289 0.305 -11.102 1 98 250 TRP B N 1
ATOM 3862 C CA . TRP B 1 250 ? -2.545 -0.818 -10.539 1 98 250 TRP B CA 1
ATOM 3863 C C . TRP B 1 250 ? -1.731 -1.526 -11.617 1 98 250 TRP B C 1
ATOM 3865 O O . TRP B 1 250 ? -0.661 -2.07 -11.336 1 98 250 TRP B O 1
ATOM 3875 N N . THR B 1 251 ? -2.189 -1.493 -12.883 1 98.06 251 THR B N 1
ATOM 3876 C CA . THR B 1 251 ? -1.469 -2.176 -13.953 1 98.06 251 THR B CA 1
ATOM 3877 C C . THR B 1 251 ? -0.146 -1.474 -14.25 1 98.06 251 THR B C 1
ATOM 3879 O O . THR B 1 251 ? 0.85 -2.125 -14.57 1 98.06 251 THR B O 1
ATOM 3882 N N . GLY B 1 252 ? -0.154 -0.139 -14.18 1 97.75 252 GLY B N 1
ATOM 3883 C CA . GLY B 1 252 ? 1.099 0.585 -14.328 1 97.75 252 GLY B CA 1
ATOM 3884 C C . GLY B 1 252 ? 2.1 0.282 -13.234 1 97.75 252 GLY B C 1
ATOM 3885 O O . GLY B 1 252 ? 3.289 0.107 -13.5 1 97.75 252 GLY B O 1
ATOM 3886 N N . GLN B 1 253 ? 1.625 0.24 -11.992 1 97.94 253 GLN B N 1
ATOM 3887 C CA . GLN B 1 253 ? 2.482 -0.122 -10.867 1 97.94 253 GLN B CA 1
ATOM 3888 C C . GLN B 1 253 ? 3.014 -1.545 -11.016 1 97.94 253 GLN B C 1
ATOM 3890 O O . GLN B 1 253 ? 4.191 -1.802 -10.766 1 97.94 253 GLN B O 1
ATOM 3895 N N . GLY B 1 254 ? 2.111 -2.441 -11.391 1 98.44 254 GLY B N 1
ATOM 3896 C CA . GLY B 1 254 ? 2.518 -3.816 -11.633 1 98.44 254 GLY B CA 1
ATOM 3897 C C . GLY B 1 254 ? 3.58 -3.947 -12.703 1 98.44 254 GLY B C 1
ATOM 3898 O O . GLY B 1 254 ? 4.539 -4.703 -12.547 1 98.44 254 GLY B O 1
ATOM 3899 N N . ALA B 1 255 ? 3.393 -3.229 -13.812 1 98.56 255 ALA B N 1
ATOM 3900 C CA . ALA B 1 255 ? 4.371 -3.254 -14.898 1 98.56 255 ALA B CA 1
ATOM 3901 C C . ALA B 1 255 ? 5.738 -2.777 -14.414 1 98.56 255 ALA B C 1
ATOM 3903 O O . ALA B 1 255 ? 6.762 -3.389 -14.727 1 98.56 255 ALA B O 1
ATOM 3904 N N . SER B 1 256 ? 5.75 -1.658 -13.68 1 97.94 256 SER B N 1
ATOM 3905 C CA . SER B 1 256 ? 6.992 -1.139 -13.117 1 97.94 256 SER B CA 1
ATOM 3906 C C . SER B 1 256 ? 7.66 -2.166 -12.211 1 97.94 256 SER B C 1
ATOM 3908 O O . SER B 1 256 ? 8.875 -2.355 -12.273 1 97.94 256 SER B O 1
ATOM 3910 N N . TRP B 1 257 ? 6.895 -2.801 -11.367 1 97.56 257 TRP B N 1
ATOM 3911 C CA . TRP B 1 257 ? 7.398 -3.803 -10.438 1 97.56 257 TRP B CA 1
ATOM 3912 C C . TRP B 1 257 ? 7.965 -5.008 -11.188 1 97.56 257 TRP B C 1
ATOM 3914 O O . TRP B 1 257 ? 9.008 -5.551 -10.805 1 97.56 257 TRP B O 1
ATOM 3924 N N . LEU B 1 258 ? 7.238 -5.457 -12.25 1 98.62 258 LEU B N 1
ATOM 3925 C CA . LEU B 1 258 ? 7.703 -6.57 -13.07 1 98.62 258 LEU B CA 1
ATOM 3926 C C . LEU B 1 258 ? 9.031 -6.234 -13.734 1 98.62 258 LEU B C 1
ATOM 3928 O O . LEU B 1 258 ? 9.922 -7.086 -13.82 1 98.62 258 LEU B O 1
ATOM 3932 N N . ARG B 1 259 ? 9.234 -5.004 -14.164 1 97.81 259 ARG B N 1
ATOM 3933 C CA . ARG B 1 259 ? 10.508 -4.559 -14.727 1 97.81 259 ARG B CA 1
ATOM 3934 C C . ARG B 1 259 ? 11.609 -4.582 -13.672 1 97.81 259 ARG B C 1
ATOM 3936 O O . ARG B 1 259 ? 12.719 -5.039 -13.938 1 97.81 259 ARG B O 1
ATOM 3943 N N . LEU B 1 260 ? 11.25 -4.062 -12.516 1 96.06 260 LEU B N 1
ATOM 3944 C CA . LEU B 1 260 ? 12.188 -4.035 -11.406 1 96.06 260 LEU B CA 1
ATOM 3945 C C . LEU B 1 260 ? 12.703 -5.438 -11.094 1 96.06 260 LEU B C 1
ATOM 3947 O O . LEU B 1 260 ? 13.867 -5.605 -10.711 1 96.06 260 LEU B O 1
ATOM 3951 N N . ASN B 1 261 ? 11.859 -6.48 -11.305 1 97.06 261 ASN B N 1
ATOM 3952 C CA . ASN B 1 261 ? 12.203 -7.855 -10.961 1 97.06 261 ASN B CA 1
ATOM 3953 C C . ASN B 1 261 ? 12.695 -8.633 -12.18 1 97.06 261 ASN B C 1
ATOM 3955 O O . ASN B 1 261 ? 12.789 -9.859 -12.141 1 97.06 261 ASN B O 1
ATOM 3959 N N . GLY B 1 262 ? 12.93 -8.023 -13.312 1 97.62 262 GLY B N 1
ATOM 3960 C CA . GLY B 1 262 ? 13.555 -8.633 -14.477 1 97.62 262 GLY B CA 1
ATOM 3961 C C . GLY B 1 262 ? 12.586 -9.438 -15.32 1 97.62 262 GLY B C 1
ATOM 3962 O O . GLY B 1 262 ? 13.008 -10.289 -16.109 1 97.62 262 GLY B O 1
ATOM 3963 N N . PHE B 1 263 ? 11.258 -9.258 -15.109 1 98.19 263 PHE B N 1
ATOM 3964 C CA . PHE B 1 263 ? 10.266 -10.016 -15.867 1 98.19 263 PHE B CA 1
ATOM 3965 C C . PHE B 1 263 ? 9.875 -9.266 -17.141 1 98.19 263 PHE B C 1
ATOM 3967 O O . PHE B 1 263 ? 9.312 -9.859 -18.062 1 98.19 263 PHE B O 1
ATOM 3974 N N . ALA B 1 264 ? 10.102 -7.977 -17.156 1 94.81 264 ALA B N 1
ATOM 3975 C CA . ALA B 1 264 ? 9.773 -7.152 -18.312 1 94.81 264 ALA B CA 1
ATOM 3976 C C . ALA B 1 264 ? 10.922 -6.211 -18.656 1 94.81 264 ALA B C 1
ATOM 3978 O O . ALA B 1 264 ? 11.805 -5.961 -17.828 1 94.81 264 ALA B O 1
ATOM 3979 N N . ASP B 1 265 ? 10.922 -5.727 -19.969 1 84.06 265 ASP B N 1
ATOM 3980 C CA . ASP B 1 265 ? 11.953 -4.801 -20.406 1 84.06 265 ASP B CA 1
ATOM 3981 C C . ASP B 1 265 ? 11.57 -3.355 -20.109 1 84.06 265 ASP B C 1
ATOM 3983 O O . ASP B 1 265 ? 10.383 -3.023 -20.062 1 84.06 265 ASP B O 1
#

pLDDT: mean 97.61, std 2.66, range [67.25, 99.0]

Organism: Saccharibacillus brassicae (NCBI:txid2583377)

Nearest PDB structures (foldseek):
  6a6o-assembly1_A  TM=9.601E-01  e=2.110E-39  Caldicellulosiruptor acetigenus 6A
  7dwc-assembly4_D  TM=8.847E-01  e=8.791E-22  Bacteroides thetaiotaomicron VPI-5482
  5aob-assembly1_A  TM=7.810E-01  e=9.152E-20  Thermogutta terrifontis
  5ao9-assembly1_A  TM=7.912E-01  e=1.247E-19  Thermogutta terrifontis
  7bfu-assembly1_A  TM=7.958E-01  e=7.999E-19  Thermogutta terrifontis